Protein AF-A0A1L9T8N7-F1 (afdb_monomer_lite)

Organism: NCBI:txid1036612

Structure (mmCIF, N/CA/C/O backbone):
data_AF-A0A1L9T8N7-F1
#
_entry.id   AF-A0A1L9T8N7-F1
#
loop_
_atom_site.group_PDB
_atom_site.id
_atom_site.type_symbol
_atom_site.label_atom_id
_atom_site.label_alt_id
_atom_site.label_comp_id
_atom_site.label_asym_id
_atom_site.label_entity_id
_atom_site.label_seq_id
_atom_site.pdbx_PDB_ins_code
_atom_site.Cartn_x
_atom_site.Cartn_y
_atom_site.Cartn_z
_atom_site.occupancy
_atom_site.B_iso_or_equiv
_atom_site.auth_seq_id
_atom_site.auth_comp_id
_atom_site.auth_asym_id
_atom_site.auth_atom_id
_atom_site.pdbx_PDB_model_num
ATOM 1 N N . MET A 1 1 ? -22.511 8.560 9.987 1.00 32.50 1 MET A N 1
ATOM 2 C CA . MET A 1 1 ? -23.793 8.669 10.731 1.00 32.50 1 MET A CA 1
ATOM 3 C C . MET A 1 1 ? -24.421 7.319 11.097 1.00 32.50 1 MET A C 1
ATOM 5 O O . MET A 1 1 ? -24.914 7.199 12.212 1.00 32.50 1 MET A O 1
ATOM 9 N N . ASP A 1 2 ? -24.349 6.284 10.252 1.00 29.98 2 ASP A N 1
ATOM 10 C CA . ASP A 1 2 ? -24.964 4.971 10.549 1.00 29.98 2 ASP A CA 1
ATOM 11 C C . ASP A 1 2 ? -24.303 4.144 11.661 1.00 29.98 2 ASP A C 1
ATOM 13 O O . ASP A 1 2 ? -24.972 3.322 12.288 1.00 29.98 2 ASP A O 1
ATOM 17 N N . ARG A 1 3 ? -23.011 4.358 11.949 1.00 36.47 3 ARG A N 1
ATOM 18 C CA . ARG A 1 3 ? -22.341 3.723 13.102 1.00 36.47 3 ARG A CA 1
ATOM 19 C C . ARG A 1 3 ? -22.758 4.359 14.431 1.00 36.47 3 ARG A C 1
ATOM 21 O O . ARG A 1 3 ? -23.069 3.635 15.362 1.00 36.47 3 ARG A O 1
ATOM 28 N N . LEU A 1 4 ? -22.892 5.687 14.477 1.00 32.03 4 LEU A N 1
ATOM 29 C CA . LEU A 1 4 ? -23.401 6.431 15.640 1.00 32.03 4 LEU A CA 1
ATOM 30 C C . L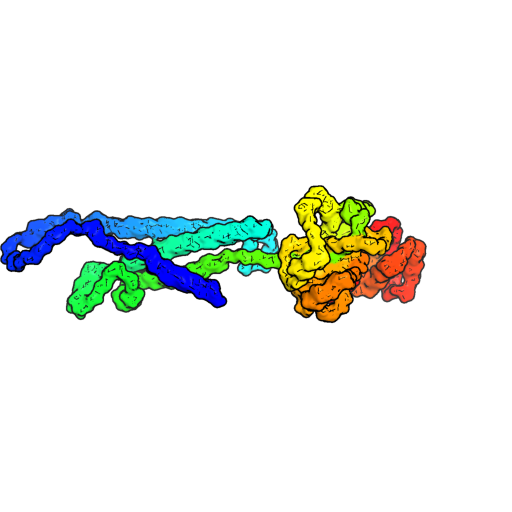EU A 1 4 ? -24.864 6.085 15.955 1.00 32.03 4 LEU A C 1
ATOM 32 O O . LEU A 1 4 ? -25.209 5.882 17.115 1.00 32.03 4 LEU A O 1
ATOM 36 N N . LYS A 1 5 ? -25.712 5.933 14.927 1.00 30.11 5 LYS A N 1
ATOM 37 C CA . LYS A 1 5 ? -27.089 5.449 15.110 1.00 30.11 5 LYS A CA 1
ATOM 38 C C . LYS A 1 5 ? -27.122 4.013 15.639 1.00 30.11 5 LYS A C 1
ATOM 40 O O . LYS A 1 5 ? -27.900 3.746 16.548 1.00 30.11 5 LYS A O 1
ATOM 45 N N . ARG A 1 6 ? -26.254 3.117 15.147 1.00 37.94 6 ARG A N 1
ATOM 46 C CA . ARG A 1 6 ? -26.131 1.740 15.662 1.00 37.94 6 ARG A CA 1
ATOM 47 C C . ARG A 1 6 ? -25.639 1.687 17.109 1.00 37.94 6 ARG A C 1
ATOM 49 O O . ARG A 1 6 ? -26.232 0.946 17.877 1.00 37.94 6 ARG A O 1
ATOM 56 N N . SER A 1 7 ? -24.661 2.509 17.495 1.00 34.75 7 SER A N 1
ATOM 57 C CA . SER A 1 7 ? -24.165 2.609 18.879 1.00 34.75 7 SER A CA 1
ATOM 58 C C . SER A 1 7 ? -25.202 3.185 19.856 1.00 34.75 7 SER A C 1
ATOM 60 O O . SER A 1 7 ? -25.274 2.772 21.010 1.00 34.75 7 SER A O 1
ATOM 62 N N . LEU A 1 8 ? -26.037 4.128 19.404 1.00 32.03 8 LEU A N 1
ATOM 63 C CA . LEU A 1 8 ? -27.131 4.683 20.211 1.00 32.03 8 LEU A CA 1
ATOM 64 C C . LEU A 1 8 ? -28.332 3.723 20.302 1.00 32.03 8 LEU A C 1
ATOM 66 O O . LEU A 1 8 ? -28.989 3.657 21.341 1.00 32.03 8 LEU A O 1
ATOM 70 N N . LEU A 1 9 ? -28.597 2.949 19.244 1.00 32.50 9 LEU A N 1
ATOM 71 C CA . LEU A 1 9 ? -29.599 1.878 19.238 1.00 32.50 9 LEU A CA 1
ATOM 72 C C . LEU A 1 9 ? -29.187 0.708 20.137 1.00 32.50 9 LEU A C 1
ATOM 74 O O . LEU A 1 9 ? -30.026 0.237 20.902 1.00 32.50 9 LEU A O 1
ATOM 78 N N . THR A 1 10 ? -27.912 0.300 20.129 1.00 38.78 10 THR A N 1
ATOM 79 C CA . THR A 1 10 ? -27.403 -0.704 21.072 1.00 38.78 10 THR A CA 1
ATOM 80 C C . THR A 1 10 ? -27.427 -0.185 22.497 1.00 38.78 10 THR A C 1
ATOM 82 O O . THR A 1 10 ? -27.879 -0.921 23.357 1.00 38.78 10 THR A O 1
ATOM 85 N N . ALA A 1 11 ? -27.076 1.076 22.770 1.00 31.72 11 ALA A N 1
ATOM 86 C CA . ALA A 1 11 ? -27.227 1.637 24.114 1.00 31.72 11 ALA A CA 1
ATOM 87 C C . ALA A 1 11 ? -28.690 1.566 24.596 1.00 31.72 11 ALA A C 1
ATOM 89 O O . ALA A 1 11 ? -28.957 1.056 25.681 1.00 31.72 11 ALA A O 1
ATOM 90 N N . ARG A 1 12 ? -29.659 1.995 23.774 1.00 31.33 12 ARG A N 1
ATOM 91 C CA . ARG A 1 12 ? -31.087 2.013 24.141 1.00 31.33 12 ARG A CA 1
ATOM 92 C C . ARG A 1 12 ? -31.705 0.612 24.269 1.00 31.33 12 ARG A C 1
ATOM 94 O O . ARG A 1 12 ? -32.506 0.403 25.174 1.00 31.33 12 ARG A O 1
ATOM 101 N N . GLN A 1 13 ? -31.316 -0.346 23.422 1.00 33.25 13 GLN A N 1
ATOM 102 C CA . GLN A 1 13 ? -31.707 -1.756 23.564 1.00 33.25 13 GLN A CA 1
ATOM 103 C C . GLN A 1 13 ? -31.019 -2.419 24.767 1.00 33.25 13 GLN A C 1
ATOM 105 O O . GLN A 1 13 ? -31.638 -3.215 25.464 1.00 33.25 13 GLN A O 1
ATOM 110 N N . PHE A 1 14 ? -29.781 -2.052 25.090 1.00 37.59 14 PHE A N 1
ATOM 111 C CA . PHE A 1 14 ? -29.045 -2.638 26.210 1.00 37.59 14 PHE A CA 1
ATOM 112 C C . PHE A 1 14 ? -29.609 -2.213 27.577 1.00 37.59 14 PHE A C 1
ATOM 114 O O . PHE A 1 14 ? -29.720 -3.044 28.475 1.00 37.59 14 PHE A O 1
ATOM 121 N N . TRP A 1 15 ? -30.101 -0.972 27.714 1.00 33.41 15 TRP A N 1
ATOM 122 C CA . TRP A 1 15 ? -30.858 -0.542 28.904 1.00 33.41 15 TRP A CA 1
ATOM 123 C C . TRP A 1 15 ? -32.163 -1.332 29.116 1.00 33.41 15 TRP A C 1
ATOM 125 O O . TRP A 1 15 ? -32.622 -1.433 30.250 1.00 33.41 15 TRP A O 1
ATOM 135 N N . SER A 1 16 ? -32.740 -1.926 28.062 1.00 34.47 16 SER A N 1
ATOM 136 C CA . SER A 1 16 ? -33.911 -2.814 28.172 1.00 34.47 16 SER A CA 1
ATOM 137 C C . SER A 1 16 ? -33.575 -4.285 28.460 1.00 34.47 16 SER A C 1
ATOM 139 O O . SER A 1 16 ? -34.476 -5.041 28.808 1.00 34.47 16 SER A O 1
ATOM 141 N N . PHE A 1 17 ? -32.299 -4.681 28.353 1.00 30.31 17 PHE A N 1
ATOM 142 C CA . PHE A 1 17 ? -31.807 -6.041 28.633 1.00 30.31 17 PHE A CA 1
ATOM 143 C C . PHE A 1 17 ? -31.158 -6.198 30.016 1.00 30.31 17 PHE A C 1
ATOM 145 O O . PHE A 1 17 ? -30.826 -7.315 30.411 1.00 30.31 17 PHE A O 1
ATOM 152 N N . LEU A 1 18 ? -30.986 -5.110 30.774 1.00 30.55 18 LEU A N 1
ATOM 153 C CA . LEU A 1 18 ? -30.607 -5.215 32.180 1.00 30.55 18 LEU A CA 1
ATOM 154 C C . LEU A 1 18 ? -31.736 -5.932 32.937 1.00 30.55 18 LEU A C 1
ATOM 156 O O . LEU A 1 18 ? -32.886 -5.493 32.845 1.00 30.55 18 LEU A O 1
ATOM 160 N N . PRO A 1 19 ? -31.450 -7.007 33.696 1.00 24.30 19 PRO A N 1
ATOM 161 C CA . PRO A 1 19 ? -32.464 -7.620 34.531 1.00 24.30 19 PRO A CA 1
ATOM 162 C C . PRO A 1 19 ? -32.968 -6.556 35.504 1.00 24.30 19 PRO A C 1
ATOM 164 O O . PRO A 1 19 ? -32.208 -6.031 36.322 1.00 24.30 19 PRO A O 1
ATOM 167 N N . ARG A 1 20 ? -34.262 -6.232 35.420 1.00 32.94 20 ARG A N 1
ATOM 168 C CA . ARG A 1 20 ? -34.980 -5.667 36.561 1.00 32.94 20 ARG A CA 1
ATOM 169 C C . ARG A 1 20 ? -34.849 -6.725 37.649 1.00 32.94 20 ARG A C 1
ATOM 171 O O . ARG A 1 20 ? -35.485 -7.770 37.560 1.00 32.94 20 ARG A O 1
ATOM 178 N N . TRP A 1 21 ? -33.954 -6.505 38.605 1.00 31.50 21 TRP A N 1
ATOM 179 C CA . TRP A 1 21 ? -33.897 -7.325 39.806 1.00 31.50 21 TRP A CA 1
ATOM 180 C C . TRP A 1 21 ? -35.196 -7.076 40.566 1.00 31.50 21 TRP A C 1
ATOM 182 O O . TRP A 1 21 ? -35.340 -6.084 41.278 1.00 31.50 21 TRP A O 1
ATOM 192 N N . ASP A 1 22 ? -36.176 -7.934 40.309 1.00 27.70 22 ASP A N 1
ATOM 193 C CA . ASP A 1 22 ? -37.424 -7.981 41.042 1.00 27.70 22 ASP A CA 1
ATOM 194 C C . ASP A 1 22 ? -37.165 -8.730 42.352 1.00 27.70 22 ASP A C 1
ATOM 196 O O . ASP A 1 22 ? -36.884 -9.928 42.369 1.00 27.70 22 ASP A O 1
ATOM 200 N N . ALA A 1 23 ? -37.203 -8.001 43.464 1.00 29.73 23 ALA A N 1
ATOM 201 C CA . ALA A 1 23 ? -37.054 -8.549 44.809 1.00 29.73 23 ALA A CA 1
ATOM 202 C C . ALA A 1 23 ? -38.367 -9.182 45.318 1.00 29.73 23 ALA A C 1
ATOM 204 O O . ALA A 1 23 ? -38.686 -9.088 46.501 1.00 29.73 23 ALA A O 1
ATOM 205 N N . SER A 1 24 ? -39.160 -9.788 44.433 1.00 28.39 24 SER A N 1
ATOM 206 C CA . SER A 1 24 ? -40.476 -10.362 44.741 1.00 28.39 24 SER A CA 1
ATOM 207 C C . SER A 1 24 ? -40.431 -11.854 45.102 1.00 28.39 24 SER A C 1
ATOM 209 O O . SER A 1 24 ? -41.422 -12.413 45.566 1.00 28.39 24 SER A O 1
ATOM 211 N N . GLY A 1 25 ? -39.276 -12.511 44.980 1.00 28.14 25 GLY A N 1
ATOM 212 C CA . GLY A 1 25 ? -39.115 -13.933 45.287 1.00 28.14 25 GLY A CA 1
ATOM 213 C C . GLY A 1 25 ? -38.958 -14.265 46.773 1.00 28.14 25 GLY A C 1
ATOM 214 O O . GLY A 1 25 ? -37.973 -14.914 47.100 1.00 28.14 25 GLY A O 1
ATOM 215 N N . LEU A 1 26 ? -39.861 -13.814 47.661 1.00 29.72 26 LEU A N 1
ATOM 216 C CA . LEU A 1 26 ? -40.025 -14.337 49.038 1.00 29.72 26 LEU A CA 1
ATOM 217 C C . LEU A 1 26 ? -41.235 -13.713 49.770 1.00 29.72 26 LEU A C 1
ATOM 219 O O . LEU A 1 26 ? -41.090 -13.050 50.793 1.00 29.72 26 LEU A O 1
ATOM 223 N N . LEU A 1 27 ? -42.456 -13.948 49.287 1.00 26.27 27 LEU A N 1
ATOM 224 C CA . LEU A 1 27 ? -43.663 -13.830 50.116 1.00 26.27 27 LEU A CA 1
ATOM 225 C C . LEU A 1 27 ? -44.617 -14.989 49.775 1.00 26.27 27 LEU A C 1
ATOM 227 O O . LEU A 1 27 ? -45.006 -15.102 48.615 1.00 26.27 27 LEU A O 1
ATOM 231 N N . PRO A 1 28 ? -44.978 -15.863 50.736 1.00 31.05 28 PRO A N 1
ATOM 232 C CA . PRO A 1 28 ? -46.036 -16.843 50.534 1.00 31.05 28 PRO A CA 1
ATOM 233 C C . PRO A 1 28 ? -47.404 -16.148 50.521 1.00 31.05 28 PRO A C 1
ATOM 235 O O . PRO A 1 28 ? -47.589 -15.088 51.124 1.00 31.05 28 PRO A O 1
ATOM 238 N N . ASP A 1 29 ? -48.339 -16.769 49.811 1.00 33.97 29 ASP A N 1
ATOM 239 C CA . ASP A 1 29 ? -49.668 -16.265 49.480 1.00 33.97 29 ASP A CA 1
ATOM 240 C C . ASP A 1 29 ? -50.467 -15.663 50.652 1.00 33.97 29 ASP A C 1
ATOM 242 O O . ASP A 1 29 ? -50.537 -16.213 51.749 1.00 33.97 29 ASP A O 1
ATOM 246 N N . GLY A 1 30 ? -51.128 -14.541 50.343 1.00 37.25 30 GLY A N 1
ATOM 247 C CA . GLY A 1 30 ? -52.431 -14.104 50.858 1.00 37.25 30 GLY A CA 1
ATOM 248 C C . GLY A 1 30 ? -52.706 -14.184 52.364 1.00 37.25 30 GLY A C 1
ATOM 249 O O . GLY A 1 30 ? -53.149 -15.209 52.874 1.00 37.25 30 GLY A O 1
ATOM 250 N N . ILE A 1 31 ? -52.650 -13.038 53.054 1.00 31.20 31 ILE A N 1
ATOM 251 C CA . ILE A 1 31 ? -53.296 -12.855 54.367 1.00 31.20 31 ILE A CA 1
ATOM 252 C C . ILE A 1 31 ? -54.256 -11.656 54.278 1.00 31.20 31 ILE A C 1
ATOM 254 O O . ILE A 1 31 ? -53.809 -10.560 53.930 1.00 31.20 31 ILE A O 1
ATOM 258 N N . PRO A 1 32 ? -55.561 -11.813 54.579 1.00 31.94 32 PRO A N 1
ATOM 259 C CA . PRO A 1 32 ? -56.510 -10.712 54.510 1.00 31.94 32 PRO A CA 1
ATOM 260 C C . PRO A 1 32 ? -56.369 -9.772 55.714 1.00 31.94 32 PRO A C 1
ATOM 262 O O . PRO A 1 32 ? -56.023 -10.183 56.825 1.00 31.94 32 PRO A O 1
ATOM 265 N N . LEU A 1 33 ? -56.661 -8.492 55.471 1.00 33.47 33 LEU A N 1
ATOM 266 C CA . LEU A 1 33 ? -56.608 -7.395 56.436 1.00 33.47 33 LEU A CA 1
ATOM 267 C C . LEU A 1 33 ? -57.451 -7.706 57.683 1.00 33.47 33 LEU A C 1
ATOM 269 O O . LE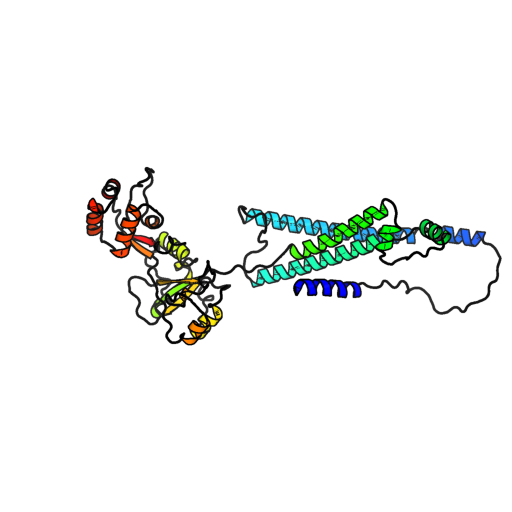U A 1 33 ? -58.680 -7.699 57.626 1.00 33.47 33 LEU A O 1
ATOM 273 N N . ARG A 1 34 ? -56.791 -7.922 58.828 1.00 33.94 34 ARG A N 1
ATOM 274 C CA . ARG A 1 34 ? -57.442 -7.977 60.144 1.00 33.94 34 ARG A CA 1
ATOM 275 C C . ARG A 1 34 ? -56.999 -6.802 61.011 1.00 33.94 34 ARG A C 1
ATOM 277 O O . ARG A 1 34 ? -55.854 -6.722 61.435 1.00 33.94 34 ARG A O 1
ATOM 284 N N . GLU A 1 35 ? -57.955 -5.898 61.190 1.00 32.59 35 GLU A N 1
ATOM 285 C CA . GLU A 1 35 ? -58.323 -5.162 62.403 1.00 32.59 35 GLU A CA 1
ATOM 286 C C . GLU A 1 35 ? -57.217 -4.701 63.376 1.00 32.59 35 GLU A C 1
ATOM 288 O O . GLU A 1 35 ? -56.485 -5.475 63.993 1.00 32.59 35 GLU A O 1
ATOM 293 N N . ILE A 1 36 ? -57.176 -3.382 63.578 1.00 43.22 36 ILE A N 1
ATOM 294 C CA . ILE 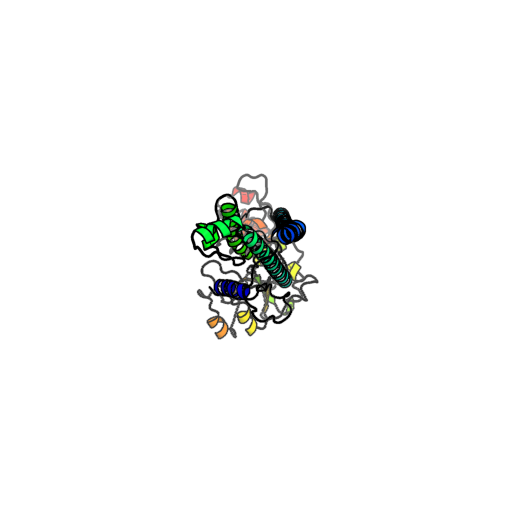A 1 36 ? -56.323 -2.682 64.538 1.00 43.22 36 ILE A CA 1
ATOM 295 C C . ILE A 1 36 ? -56.694 -3.111 65.965 1.00 43.22 36 ILE A C 1
ATOM 297 O O . ILE A 1 36 ? -57.735 -2.722 66.491 1.00 43.22 36 ILE A O 1
ATOM 301 N N . ARG A 1 37 ? -55.794 -3.831 66.643 1.00 33.59 37 ARG A N 1
ATOM 302 C CA . ARG A 1 37 ? -55.798 -3.954 68.108 1.00 33.59 37 ARG A CA 1
ATOM 303 C C . ARG A 1 37 ? -54.378 -3.778 68.659 1.00 33.59 37 ARG A C 1
ATOM 305 O O . ARG A 1 37 ? -53.467 -4.530 68.327 1.00 33.59 37 ARG A O 1
ATOM 312 N N . ARG A 1 38 ? -54.190 -2.778 69.523 1.00 36.72 38 ARG A N 1
ATOM 313 C CA . ARG A 1 38 ? -53.065 -2.661 70.479 1.00 36.72 38 ARG A CA 1
ATOM 314 C C . ARG A 1 38 ? -53.627 -2.863 71.901 1.00 36.72 38 ARG A C 1
ATOM 316 O O . ARG A 1 38 ? -54.832 -2.661 72.047 1.00 36.72 38 ARG A O 1
ATOM 323 N N . PRO A 1 39 ? -52.823 -3.123 72.959 1.00 53.16 39 PRO A N 1
ATOM 324 C CA . PRO A 1 39 ? -51.375 -3.413 73.026 1.00 53.16 39 PRO A CA 1
ATOM 325 C C . PRO A 1 39 ? -51.003 -4.631 73.921 1.00 53.16 39 PRO A C 1
ATOM 327 O O . PRO A 1 39 ? -51.724 -4.947 74.857 1.00 53.16 39 PRO A O 1
ATOM 330 N N . ALA A 1 40 ? -49.818 -5.239 73.731 1.00 36.09 40 ALA A N 1
ATOM 331 C CA . ALA A 1 40 ? -49.042 -5.868 74.822 1.00 36.09 40 ALA A CA 1
ATOM 332 C C . ALA A 1 40 ? -47.577 -6.180 74.424 1.00 36.09 40 ALA A C 1
ATOM 334 O O . ALA A 1 40 ? -47.307 -6.975 73.529 1.00 36.09 40 ALA A O 1
ATOM 335 N N . THR A 1 41 ? -46.637 -5.598 75.179 1.00 44.88 41 THR A N 1
ATOM 336 C CA . THR A 1 41 ? -45.195 -5.931 75.315 1.00 44.88 41 THR A CA 1
ATOM 337 C C . THR A 1 41 ? -44.237 -5.615 74.149 1.00 44.88 41 THR A C 1
ATOM 339 O O . THR A 1 41 ? -43.656 -6.473 73.491 1.00 44.88 41 THR A O 1
ATOM 342 N N . ASP A 1 42 ? -43.960 -4.320 73.995 1.00 54.62 42 ASP A N 1
ATOM 343 C CA . ASP A 1 42 ? -42.995 -3.735 73.049 1.00 54.62 42 ASP A CA 1
ATOM 344 C C . ASP A 1 42 ? -41.511 -4.060 73.373 1.00 54.62 42 ASP A C 1
ATOM 346 O O . ASP A 1 42 ? -40.643 -4.034 72.505 1.00 54.62 42 ASP A O 1
ATOM 350 N N . LYS A 1 43 ? -41.177 -4.444 74.616 1.00 50.72 43 LYS A N 1
ATOM 351 C CA . LYS A 1 43 ? -39.773 -4.689 75.019 1.00 50.72 43 LYS A CA 1
ATOM 352 C C . LYS A 1 43 ? -39.194 -6.015 74.505 1.00 50.72 43 LYS A C 1
ATOM 354 O O . LYS A 1 43 ? -38.053 -6.035 74.051 1.00 50.72 43 LYS A O 1
ATOM 359 N N . ALA A 1 44 ? -39.965 -7.105 74.519 1.00 48.22 44 ALA A N 1
ATOM 360 C CA . ALA A 1 44 ? -39.479 -8.424 74.097 1.00 48.22 44 ALA A CA 1
ATOM 361 C C . ALA A 1 44 ? -39.355 -8.544 72.568 1.00 48.22 44 ALA A C 1
ATOM 363 O O . ALA A 1 44 ? -38.430 -9.180 72.064 1.00 48.22 44 ALA A O 1
ATOM 364 N N . ARG A 1 45 ? -40.246 -7.877 71.820 1.00 48.19 45 ARG A N 1
ATOM 365 C CA . ARG A 1 45 ? -40.195 -7.820 70.352 1.00 48.19 45 ARG A CA 1
ATOM 366 C C . ARG A 1 45 ? -39.045 -6.941 69.861 1.00 48.19 45 ARG A C 1
ATOM 368 O O . ARG A 1 45 ? -38.339 -7.332 68.936 1.00 48.19 45 ARG A O 1
ATOM 375 N N . LYS A 1 46 ? -38.801 -5.804 70.524 1.00 46.28 46 LYS A N 1
ATOM 376 C CA . LYS A 1 46 ? -37.678 -4.908 70.218 1.00 46.28 46 LYS A CA 1
ATOM 377 C C . LYS A 1 46 ? -36.325 -5.552 70.543 1.00 46.28 46 LYS A C 1
ATOM 379 O O . LYS A 1 46 ? -35.418 -5.461 69.727 1.00 46.28 46 LYS A O 1
ATOM 384 N N . ALA A 1 47 ? -36.212 -6.291 71.651 1.00 49.53 47 ALA A N 1
ATOM 385 C CA . ALA A 1 47 ? -35.002 -7.051 71.984 1.00 49.53 47 ALA A CA 1
ATOM 386 C C . ALA A 1 47 ? -34.715 -8.192 70.986 1.00 49.53 47 ALA A C 1
ATOM 388 O O . ALA A 1 47 ? -33.567 -8.412 70.611 1.00 49.53 47 ALA A O 1
ATOM 389 N N . ARG A 1 48 ? -35.756 -8.880 70.494 1.00 44.12 48 ARG A N 1
ATOM 390 C CA . ARG A 1 48 ? -35.607 -9.983 69.528 1.00 44.12 48 ARG A CA 1
ATOM 391 C C . ARG A 1 48 ? -35.297 -9.496 68.102 1.00 44.12 48 ARG A C 1
ATOM 393 O O . ARG A 1 48 ? -34.535 -10.146 67.397 1.00 44.12 48 ARG A O 1
ATOM 400 N N . LEU A 1 49 ? -35.810 -8.328 67.703 1.00 46.88 49 LEU A N 1
ATOM 401 C CA . LEU A 1 49 ? -35.483 -7.688 66.418 1.00 46.88 49 LEU A CA 1
ATOM 402 C C . LEU A 1 49 ? -34.087 -7.040 66.410 1.00 46.88 49 LEU A C 1
ATOM 404 O O . LEU A 1 49 ? -33.410 -7.078 65.387 1.00 46.88 49 LEU A O 1
ATOM 408 N N . LEU A 1 50 ? -33.627 -6.506 67.547 1.00 50.59 50 LEU A N 1
ATOM 409 C CA . LEU A 1 50 ? -32.271 -5.957 67.686 1.00 50.59 50 LEU A CA 1
ATOM 410 C C . LEU A 1 50 ? -31.182 -7.044 67.742 1.00 50.59 50 LEU A C 1
ATOM 412 O O . LEU A 1 50 ? -30.045 -6.765 67.383 1.00 50.59 50 LEU A O 1
ATOM 416 N N . SER A 1 51 ? -31.520 -8.272 68.152 1.00 43.53 51 SER A N 1
ATOM 417 C CA . SER A 1 51 ? -30.561 -9.385 68.256 1.00 43.53 51 SER A CA 1
ATOM 418 C C . SER A 1 51 ? -30.419 -10.225 66.980 1.00 43.53 51 SER A C 1
ATOM 420 O O . SER A 1 51 ? -29.441 -10.954 66.868 1.00 43.53 51 SER A O 1
ATOM 422 N N . SER A 1 52 ? -31.374 -10.168 66.044 1.00 41.47 52 SER A N 1
ATOM 423 C CA . SER A 1 52 ? -31.420 -11.086 64.888 1.00 41.47 52 SER A CA 1
ATOM 424 C C . SER A 1 52 ? -31.244 -10.410 63.522 1.00 41.47 52 SER A C 1
ATOM 426 O O . SER A 1 52 ? -31.143 -11.114 62.524 1.00 41.47 52 SER A O 1
ATOM 428 N N . GLY A 1 53 ? -31.242 -9.075 63.438 1.00 41.19 53 GLY A N 1
ATOM 429 C CA . GLY A 1 53 ? -31.321 -8.362 62.151 1.00 41.19 53 GLY A CA 1
ATOM 430 C C . GLY A 1 53 ? -30.088 -7.555 61.734 1.00 41.19 53 GLY A C 1
ATOM 431 O O . GLY A 1 53 ? -30.155 -6.875 60.718 1.00 41.19 53 GLY A O 1
ATOM 432 N N . GLY A 1 54 ? -29.004 -7.565 62.517 1.00 43.78 54 GLY A N 1
ATOM 433 C CA . GLY A 1 54 ? -27.940 -6.555 62.407 1.00 43.78 54 GLY A CA 1
ATOM 434 C C . GLY A 1 54 ? -26.606 -6.979 61.784 1.00 43.78 54 GLY A C 1
ATOM 435 O O . GLY A 1 54 ? -25.745 -6.120 61.661 1.00 43.78 54 GLY A O 1
ATOM 436 N N . SER A 1 55 ? -26.376 -8.251 61.429 1.00 50.00 55 SER A N 1
ATOM 437 C CA . SER A 1 55 ? -25.045 -8.677 60.936 1.00 50.00 55 SER A CA 1
ATOM 438 C C . SER A 1 55 ? -25.021 -9.311 59.549 1.00 50.00 55 SER A C 1
ATOM 440 O O . SER A 1 55 ? -24.054 -9.093 58.822 1.00 50.00 55 SER A O 1
ATOM 442 N N . ASP A 1 56 ? -26.049 -10.071 59.161 1.00 54.06 56 ASP A N 1
ATOM 443 C CA . ASP A 1 56 ? -26.002 -10.828 57.901 1.00 54.06 56 ASP A CA 1
ATOM 444 C C . ASP A 1 56 ? -26.329 -9.966 56.676 1.00 54.06 56 ASP A C 1
ATOM 446 O O . ASP A 1 56 ? -25.578 -9.984 55.703 1.00 54.06 56 ASP A O 1
ATOM 450 N N . ASN A 1 57 ? -27.366 -9.123 56.730 1.00 55.47 57 ASN A N 1
ATOM 451 C CA . ASN A 1 57 ? -27.694 -8.223 55.612 1.00 55.47 57 ASN A CA 1
ATOM 452 C C . ASN A 1 57 ? -26.677 -7.080 55.437 1.00 55.47 57 ASN A C 1
ATOM 454 O O . ASN A 1 57 ? -26.433 -6.641 54.313 1.00 55.47 57 ASN A O 1
ATOM 458 N N . ASP A 1 58 ? -26.039 -6.627 56.521 1.00 57.19 58 ASP A N 1
ATOM 459 C CA . ASP A 1 58 ? -25.026 -5.562 56.470 1.00 57.19 58 ASP A CA 1
ATOM 460 C C . ASP A 1 58 ? -23.716 -6.022 55.804 1.00 57.19 58 ASP A C 1
ATOM 462 O O . ASP A 1 58 ? -22.943 -5.186 55.337 1.00 57.19 58 ASP A O 1
ATOM 466 N N . ARG A 1 59 ? -23.468 -7.338 55.707 1.00 61.06 59 ARG A N 1
ATOM 467 C CA . ARG A 1 59 ? -22.297 -7.912 55.021 1.00 61.06 59 ARG A CA 1
ATOM 468 C C . ARG A 1 59 ? -22.530 -8.200 53.538 1.00 61.06 59 ARG A C 1
ATOM 470 O O . ARG A 1 59 ? -21.595 -8.070 52.753 1.00 61.06 59 ARG A O 1
ATOM 477 N N . GLN A 1 60 ? -23.755 -8.528 53.132 1.00 69.62 60 GLN A N 1
ATOM 478 C CA . GLN A 1 60 ? -24.050 -8.981 51.764 1.00 69.62 60 GLN A CA 1
ATOM 479 C C . GLN A 1 60 ? -23.761 -7.923 50.683 1.00 69.62 60 GLN A C 1
ATOM 481 O O . GLN A 1 60 ? -23.213 -8.244 49.630 1.00 69.62 60 GLN A O 1
ATOM 486 N N . TRP A 1 61 ? -24.053 -6.640 50.932 1.00 71.62 61 TRP A N 1
ATOM 487 C CA . TRP A 1 61 ? -23.743 -5.578 49.960 1.00 71.62 61 TRP A CA 1
ATOM 488 C C . TRP A 1 61 ? -22.232 -5.296 49.860 1.00 71.62 61 TRP A C 1
ATOM 490 O O . TRP A 1 61 ? -21.736 -4.940 48.791 1.00 71.62 61 TRP A O 1
ATOM 500 N N . ILE A 1 62 ? -21.480 -5.504 50.949 1.00 78.25 62 ILE A N 1
ATOM 501 C CA . ILE A 1 62 ? -20.014 -5.369 50.976 1.00 78.25 62 ILE A CA 1
ATOM 502 C C . ILE A 1 62 ? -19.372 -6.459 50.111 1.00 78.25 62 ILE A C 1
ATOM 504 O O . ILE A 1 62 ? -18.406 -6.193 49.395 1.00 78.25 62 ILE A O 1
ATOM 508 N N . GLU A 1 63 ? -19.928 -7.672 50.122 1.00 79.94 63 GLU A N 1
ATOM 509 C CA . GLU A 1 63 ? -19.482 -8.762 49.250 1.00 79.94 63 GLU A CA 1
ATOM 510 C C . GLU A 1 63 ? -19.717 -8.446 47.768 1.00 79.94 63 GLU A C 1
ATOM 512 O O . GLU A 1 63 ? -18.816 -8.652 46.952 1.00 79.94 63 GLU A O 1
ATOM 517 N N . GLY A 1 64 ? -20.867 -7.860 47.422 1.00 80.44 64 GLY A N 1
ATOM 518 C CA . GLY A 1 64 ? -21.150 -7.414 46.055 1.00 80.44 64 GLY A CA 1
ATOM 519 C C . GLY A 1 64 ? -20.206 -6.307 45.573 1.00 80.44 64 GLY A C 1
ATOM 520 O O . GLY A 1 64 ? -19.689 -6.368 44.455 1.00 80.44 64 GLY A O 1
ATOM 521 N N . VAL A 1 65 ? -19.892 -5.329 46.432 1.00 81.25 65 VAL A N 1
ATOM 522 C CA . VAL A 1 65 ? -18.905 -4.279 46.118 1.00 81.25 65 VAL A CA 1
ATOM 523 C C . VAL A 1 65 ? -17.503 -4.874 45.958 1.00 81.25 65 VAL A C 1
ATOM 525 O O . VAL A 1 65 ? -16.767 -4.468 45.057 1.00 81.25 65 VAL A O 1
ATOM 528 N N . ARG A 1 66 ? -17.133 -5.875 46.768 1.00 83.06 66 ARG A N 1
ATOM 529 C CA . ARG A 1 66 ? -15.852 -6.586 46.636 1.00 83.06 66 ARG A CA 1
ATOM 530 C C . ARG A 1 66 ? -15.739 -7.312 45.294 1.00 83.06 66 ARG A C 1
ATOM 532 O O . ARG A 1 66 ? -14.693 -7.231 44.657 1.00 83.06 66 ARG A O 1
ATOM 539 N N . LEU A 1 67 ? -16.807 -7.971 44.843 1.00 85.50 67 LEU A N 1
ATOM 540 C CA . LEU A 1 67 ? -16.852 -8.618 43.527 1.00 85.50 67 LEU A CA 1
ATOM 541 C C . LEU A 1 67 ? -16.719 -7.601 42.386 1.00 85.50 67 LEU A C 1
ATOM 543 O O . LEU A 1 67 ? -15.962 -7.838 41.446 1.00 85.50 67 LEU A O 1
ATOM 547 N N . CYS A 1 68 ? -17.384 -6.447 42.491 1.00 84.25 68 CYS A N 1
ATOM 548 C CA . CYS A 1 68 ? -17.239 -5.362 41.518 1.00 84.25 68 CYS A CA 1
ATOM 549 C C . CYS A 1 68 ? -15.807 -4.814 41.481 1.00 84.25 68 CYS A C 1
ATOM 551 O O . CYS A 1 68 ? -15.265 -4.596 40.399 1.00 84.25 68 CYS A O 1
ATOM 553 N N . ALA A 1 69 ? -15.173 -4.639 42.645 1.00 84.31 69 ALA A N 1
ATOM 554 C CA . ALA A 1 69 ? -13.783 -4.205 42.736 1.00 84.31 69 ALA A CA 1
ATOM 555 C C . ALA A 1 69 ? -12.832 -5.219 42.082 1.00 84.31 69 ALA A C 1
ATOM 557 O O . ALA A 1 69 ? -12.005 -4.828 41.265 1.00 84.31 69 ALA A O 1
ATOM 558 N N . TRP A 1 70 ? -12.989 -6.518 42.363 1.00 87.00 70 TRP A N 1
ATOM 559 C CA . TRP A 1 70 ? -12.202 -7.569 41.709 1.00 87.00 70 TRP A CA 1
ATOM 560 C C . TRP A 1 70 ? -12.421 -7.612 40.196 1.00 87.00 70 TRP A C 1
ATOM 562 O O . TRP A 1 70 ? -11.450 -7.724 39.450 1.00 87.00 70 TRP A O 1
ATOM 572 N N . GLY A 1 71 ? -13.665 -7.464 39.734 1.00 85.00 71 GLY A N 1
ATOM 573 C CA . GLY A 1 71 ? -13.987 -7.391 38.310 1.00 85.00 71 GLY A CA 1
ATOM 574 C C . GLY A 1 71 ? -13.312 -6.204 37.620 1.00 85.00 71 GLY A C 1
ATOM 575 O O . GLY A 1 71 ? -12.640 -6.383 36.608 1.00 85.00 71 GLY A O 1
ATOM 576 N N . LEU A 1 72 ? -13.417 -5.001 38.193 1.00 84.19 72 LEU A N 1
ATOM 577 C CA . LEU A 1 72 ? -12.771 -3.796 37.657 1.00 84.19 72 LEU A CA 1
ATOM 578 C C . LEU A 1 72 ? -11.241 -3.893 37.692 1.00 84.19 72 LEU A C 1
ATOM 580 O O . LEU A 1 72 ? -10.587 -3.505 36.726 1.00 84.19 72 LEU A O 1
ATOM 584 N N . SER A 1 73 ? -10.664 -4.447 38.762 1.00 84.75 73 SER A N 1
ATOM 585 C CA . SER A 1 73 ? -9.226 -4.715 38.839 1.00 84.75 73 SER A CA 1
ATOM 586 C C . SER A 1 73 ? -8.778 -5.707 37.769 1.00 84.75 73 SER A C 1
ATOM 588 O O . SER A 1 73 ? -7.769 -5.462 37.117 1.00 84.75 73 SER A O 1
ATOM 590 N N . ALA A 1 74 ? -9.535 -6.778 37.522 1.00 86.06 74 ALA A N 1
ATOM 591 C CA . ALA A 1 74 ? -9.232 -7.725 36.453 1.00 86.06 74 ALA A CA 1
ATOM 592 C C . ALA A 1 74 ? -9.283 -7.052 35.071 1.00 86.06 74 ALA A C 1
ATOM 594 O O . ALA A 1 74 ? -8.358 -7.219 34.279 1.00 86.06 74 ALA A O 1
ATOM 595 N N . VAL A 1 75 ? -10.307 -6.232 34.800 1.00 85.31 75 VAL A N 1
ATOM 596 C CA . VAL A 1 75 ? -10.395 -5.452 33.554 1.00 85.31 75 VAL A CA 1
ATOM 597 C C . VAL A 1 75 ? -9.202 -4.499 33.414 1.00 85.31 75 VAL A C 1
ATOM 599 O O . VAL A 1 75 ? -8.618 -4.399 32.335 1.00 85.31 75 VAL A O 1
ATOM 602 N N . LEU A 1 76 ? -8.798 -3.819 34.490 1.00 84.38 76 LEU A N 1
ATOM 603 C CA . LEU A 1 76 ? -7.625 -2.944 34.490 1.00 84.38 76 LEU A CA 1
ATOM 604 C C . LEU A 1 76 ? -6.335 -3.725 34.203 1.00 84.38 76 LEU A C 1
ATOM 606 O O . LEU A 1 76 ? -5.540 -3.301 33.369 1.00 84.38 76 LEU A O 1
ATOM 610 N N . CYS A 1 77 ? -6.138 -4.881 34.839 1.00 86.81 77 CYS A N 1
ATOM 611 C CA . CYS A 1 77 ? -4.987 -5.743 34.582 1.00 86.81 77 CYS A CA 1
ATOM 612 C C . CYS A 1 77 ? -4.943 -6.196 33.118 1.00 86.81 77 CYS A C 1
ATOM 614 O O . CYS A 1 77 ? -3.903 -6.065 32.476 1.00 86.81 77 CYS A O 1
ATOM 616 N N . VAL A 1 78 ? -6.069 -6.656 32.562 1.00 87.00 78 VAL A N 1
ATOM 617 C CA . VAL A 1 78 ? -6.165 -7.050 31.147 1.00 87.00 78 VAL A CA 1
ATOM 618 C C . VAL A 1 78 ? -5.812 -5.879 30.228 1.00 87.00 78 VAL A C 1
ATOM 620 O O . VAL A 1 78 ? -5.033 -6.053 29.297 1.00 87.00 78 VAL A O 1
ATOM 623 N N . ASN A 1 79 ? -6.306 -4.673 30.515 1.00 84.69 79 ASN A N 1
ATOM 624 C CA . ASN A 1 79 ? -5.959 -3.467 29.759 1.00 84.69 79 ASN A CA 1
ATOM 625 C C . ASN A 1 79 ? -4.474 -3.146 29.766 1.00 84.69 79 ASN A C 1
ATOM 627 O O . ASN A 1 79 ? -3.900 -2.856 28.717 1.00 84.69 79 ASN A O 1
ATOM 631 N N . ILE A 1 80 ? -3.864 -3.174 30.949 1.00 86.81 80 ILE A N 1
ATOM 632 C CA . ILE A 1 80 ? -2.444 -2.878 31.116 1.00 86.81 80 ILE A CA 1
ATOM 633 C C . ILE A 1 80 ? -1.610 -3.906 30.349 1.00 86.81 80 ILE A C 1
ATOM 635 O O . ILE A 1 80 ? -0.672 -3.520 29.658 1.00 86.81 80 ILE A O 1
ATOM 639 N N . ILE A 1 81 ? -1.975 -5.190 30.415 1.00 87.75 81 ILE A N 1
ATOM 640 C CA . ILE A 1 81 ? -1.300 -6.265 29.675 1.00 87.75 81 ILE A CA 1
ATOM 641 C C . ILE A 1 81 ? -1.448 -6.063 28.162 1.00 87.75 81 ILE A C 1
ATOM 643 O O . ILE A 1 81 ? -0.458 -6.092 27.442 1.00 87.75 81 ILE A O 1
ATOM 647 N N . LEU A 1 82 ? -2.661 -5.820 27.659 1.00 84.00 82 LEU A N 1
ATOM 648 C CA . LEU A 1 82 ? -2.886 -5.622 26.223 1.00 84.00 82 LEU A CA 1
ATOM 649 C C . LEU A 1 82 ? -2.151 -4.383 25.694 1.00 84.00 82 LEU A C 1
ATOM 651 O O . LEU A 1 82 ? -1.536 -4.440 24.631 1.00 84.00 82 LEU A O 1
ATOM 655 N N . THR A 1 83 ? -2.175 -3.284 26.449 1.00 82.44 83 THR A N 1
ATOM 656 C CA . THR A 1 83 ? -1.512 -2.028 26.070 1.00 82.44 83 THR A CA 1
ATOM 657 C C . THR A 1 83 ? 0.006 -2.169 26.103 1.00 82.44 83 THR A C 1
ATOM 659 O O . THR A 1 83 ? 0.680 -1.699 25.190 1.00 82.44 83 THR A O 1
ATOM 662 N N . SER A 1 84 ? 0.560 -2.841 27.117 1.00 84.88 84 SER A N 1
ATOM 663 C CA . SER A 1 84 ? 2.004 -3.061 27.210 1.00 84.88 84 SER A CA 1
ATOM 664 C C . SER A 1 84 ? 2.503 -3.978 26.097 1.00 84.88 84 SER A C 1
ATOM 666 O O . SER A 1 84 ? 3.486 -3.646 25.440 1.00 84.88 84 SER A O 1
ATOM 668 N N . VAL A 1 85 ? 1.790 -5.070 25.802 1.00 85.12 85 VAL A N 1
ATOM 669 C CA . VAL A 1 85 ? 2.111 -5.959 24.676 1.00 85.12 85 VAL A CA 1
ATOM 670 C C . VAL A 1 85 ? 2.040 -5.206 23.348 1.00 85.12 85 VAL A C 1
ATOM 672 O O . VAL A 1 85 ? 2.955 -5.325 22.534 1.00 85.12 85 VAL A O 1
ATOM 675 N N . ALA A 1 86 ? 1.001 -4.392 23.134 1.00 79.31 86 ALA A N 1
ATOM 676 C CA . ALA A 1 86 ? 0.878 -3.578 21.927 1.00 79.31 86 ALA A CA 1
ATOM 677 C C . ALA A 1 86 ? 2.029 -2.567 21.793 1.00 79.31 86 ALA A C 1
ATOM 679 O O . ALA A 1 86 ? 2.595 -2.434 20.711 1.00 79.31 86 ALA A O 1
ATOM 680 N N . ALA A 1 87 ? 2.417 -1.902 22.885 1.00 79.38 87 ALA A N 1
ATOM 681 C CA . ALA A 1 87 ? 3.524 -0.948 22.900 1.00 79.38 87 ALA A CA 1
ATOM 682 C C . ALA A 1 87 ? 4.881 -1.620 22.625 1.00 79.38 87 ALA A C 1
ATOM 684 O O . ALA A 1 87 ? 5.667 -1.112 21.827 1.00 79.38 87 ALA A O 1
ATOM 685 N N . ILE A 1 88 ? 5.138 -2.783 23.233 1.00 82.50 88 ILE A N 1
ATOM 686 C CA . ILE A 1 88 ? 6.363 -3.562 22.998 1.00 82.50 88 ILE A CA 1
ATOM 687 C C . ILE A 1 88 ? 6.435 -4.003 21.534 1.00 82.50 88 ILE A C 1
ATOM 689 O O . ILE A 1 88 ? 7.470 -3.840 20.891 1.00 82.50 88 ILE A O 1
ATOM 693 N N . LEU A 1 89 ? 5.335 -4.524 20.984 1.00 78.25 89 LEU A N 1
ATOM 694 C CA . LEU A 1 89 ? 5.293 -4.987 19.598 1.00 78.25 89 LEU A CA 1
ATOM 695 C C . LEU A 1 89 ? 5.456 -3.834 18.599 1.00 78.25 89 LEU A C 1
ATOM 697 O O . LEU A 1 89 ? 6.140 -3.992 17.589 1.00 78.25 89 LEU A O 1
ATOM 701 N N . ALA A 1 90 ? 4.863 -2.677 18.899 1.00 72.19 90 ALA A N 1
ATOM 702 C CA . ALA A 1 90 ? 5.022 -1.458 18.116 1.00 72.19 90 ALA A CA 1
ATOM 703 C C . ALA A 1 90 ? 6.485 -0.999 18.076 1.00 72.19 90 ALA A C 1
ATOM 705 O O . ALA A 1 90 ? 7.015 -0.716 17.002 1.00 72.19 90 ALA A O 1
ATOM 706 N N . TYR A 1 91 ? 7.144 -0.965 19.236 1.00 74.50 91 TYR A N 1
ATOM 707 C CA . TYR A 1 91 ? 8.540 -0.550 19.344 1.00 74.50 91 TYR A CA 1
ATOM 708 C C . TYR A 1 91 ? 9.484 -1.525 18.632 1.00 74.50 91 TYR A C 1
ATOM 710 O O . TYR A 1 91 ? 10.357 -1.098 17.884 1.00 74.50 91 TYR A O 1
ATOM 718 N N . ALA A 1 92 ? 9.263 -2.832 18.797 1.00 74.19 92 ALA A N 1
ATOM 719 C CA . ALA A 1 92 ? 10.102 -3.866 18.196 1.00 74.19 92 ALA A CA 1
ATOM 720 C C . ALA A 1 92 ? 10.034 -3.907 16.660 1.00 74.19 92 ALA A C 1
ATOM 722 O O . ALA A 1 92 ? 10.980 -4.366 16.028 1.00 74.19 92 ALA A O 1
ATOM 723 N N . ARG A 1 93 ? 8.918 -3.477 16.052 1.00 65.81 93 ARG A N 1
ATOM 724 C CA . ARG A 1 93 ? 8.712 -3.592 14.598 1.00 65.81 93 ARG A CA 1
ATOM 725 C C . ARG A 1 93 ? 9.024 -2.328 13.803 1.00 65.81 93 ARG A C 1
ATOM 727 O O . ARG A 1 93 ? 9.371 -2.461 12.637 1.00 65.81 93 ARG A O 1
ATOM 734 N N . ASN A 1 94 ? 8.897 -1.135 14.390 1.00 60.97 94 ASN A N 1
ATOM 735 C CA . ASN A 1 94 ? 8.759 0.085 13.585 1.00 60.97 94 ASN A CA 1
ATOM 736 C C . ASN A 1 94 ? 9.824 1.179 13.763 1.00 60.97 94 ASN A C 1
ATOM 738 O O . ASN A 1 94 ? 9.587 2.235 13.190 1.00 60.97 94 ASN A O 1
ATOM 742 N N . ASN A 1 95 ? 10.940 0.989 14.498 1.00 56.91 95 ASN A N 1
ATOM 743 C CA . ASN A 1 95 ? 12.022 2.001 14.663 1.00 56.91 95 ASN A CA 1
ATOM 744 C C . ASN A 1 95 ? 11.482 3.456 14.613 1.00 56.91 95 ASN A C 1
ATOM 746 O O . ASN A 1 95 ? 11.767 4.229 13.702 1.00 56.91 95 ASN A O 1
ATOM 750 N N . ALA A 1 96 ? 10.556 3.733 15.536 1.00 48.66 96 ALA A N 1
ATOM 751 C CA . ALA A 1 96 ? 9.384 4.597 15.375 1.00 48.66 96 ALA A CA 1
ATOM 752 C C . ALA A 1 96 ? 9.594 6.022 14.819 1.00 48.66 96 ALA A C 1
ATOM 754 O O . ALA A 1 96 ? 10.398 6.790 15.339 1.00 48.66 96 ALA A O 1
ATOM 755 N N . GLN A 1 97 ? 8.702 6.438 13.904 1.00 44.44 97 GLN A N 1
ATOM 756 C CA . GLN A 1 97 ? 8.405 7.859 13.630 1.00 44.44 97 GLN A CA 1
ATOM 757 C C . GLN A 1 97 ? 6.916 8.253 13.778 1.00 44.44 97 GLN A C 1
ATOM 759 O O . GLN A 1 97 ? 6.564 9.406 13.550 1.00 44.44 97 GLN A O 1
ATOM 764 N N . GLY A 1 98 ? 6.020 7.361 14.223 1.00 50.91 98 GLY A N 1
ATOM 765 C CA . GLY A 1 98 ? 4.588 7.681 14.362 1.00 50.91 98 GLY A CA 1
ATOM 766 C C . GLY A 1 98 ? 4.007 7.367 15.740 1.00 50.91 98 GLY A C 1
ATOM 767 O O . GLY A 1 98 ? 3.847 6.202 16.084 1.00 50.91 98 GLY A O 1
ATOM 768 N N . PHE A 1 99 ? 3.620 8.397 16.503 1.00 49.97 99 PHE A N 1
ATOM 769 C CA . PHE A 1 99 ? 2.956 8.268 17.817 1.00 49.97 99 PHE A CA 1
ATOM 770 C C . PHE A 1 99 ? 1.436 8.020 17.742 1.00 49.97 99 PHE A C 1
ATOM 772 O O . PHE A 1 99 ? 0.807 7.756 18.764 1.00 49.97 99 PHE A O 1
ATOM 779 N N . ILE A 1 100 ? 0.825 8.138 16.557 1.00 58.28 100 ILE A N 1
ATOM 780 C CA . ILE A 1 100 ? -0.640 8.242 16.419 1.00 58.28 100 ILE A CA 1
ATOM 781 C C . ILE A 1 100 ? -1.311 6.869 16.239 1.00 58.28 100 ILE A C 1
ATOM 783 O O . ILE A 1 100 ? -2.449 6.678 16.661 1.00 58.28 100 ILE A O 1
ATOM 787 N N . SER A 1 101 ? -0.617 5.884 15.663 1.00 62.94 101 SER A N 1
ATOM 788 C CA . SER A 1 101 ? -1.168 4.542 15.449 1.00 62.94 101 SER A CA 1
ATOM 789 C C . SER A 1 101 ? -0.066 3.520 15.201 1.00 62.94 101 SER A C 1
ATOM 791 O O . SER A 1 101 ? 0.755 3.713 14.305 1.00 62.94 101 SER A O 1
ATOM 793 N N . ALA A 1 102 ? -0.081 2.411 15.942 1.00 67.81 102 ALA A N 1
ATOM 794 C CA . ALA A 1 102 ? 0.841 1.302 15.733 1.00 67.81 102 ALA A CA 1
ATOM 795 C C . ALA A 1 102 ? 0.093 0.042 15.262 1.00 67.81 102 ALA A C 1
ATOM 797 O O . ALA A 1 102 ? -0.918 -0.330 15.869 1.00 67.81 102 ALA A O 1
ATOM 798 N N . PRO A 1 103 ? 0.565 -0.638 14.201 1.00 70.69 103 PRO A N 1
ATOM 799 C CA . PRO A 1 103 ? -0.068 -1.858 13.722 1.00 70.69 103 PRO A CA 1
ATOM 800 C C . PRO A 1 103 ? 0.186 -3.014 14.701 1.00 70.69 103 PRO A C 1
ATOM 802 O O . PRO A 1 103 ? 1.294 -3.533 14.797 1.00 70.69 103 PRO A O 1
ATOM 805 N N . VAL A 1 104 ? -0.862 -3.452 15.407 1.00 72.75 104 VAL A N 1
ATOM 806 C CA . VAL A 1 104 ? -0.814 -4.635 16.295 1.00 72.75 104 VAL A CA 1
ATOM 807 C C . VAL A 1 104 ? -0.598 -5.921 15.492 1.00 72.75 104 VAL A C 1
ATOM 809 O O . VAL A 1 104 ? 0.114 -6.826 15.915 1.00 72.75 104 VAL A O 1
ATOM 812 N N . TYR A 1 105 ? -1.200 -6.007 14.306 1.00 76.69 105 TYR A N 1
ATOM 813 C CA . TYR A 1 105 ? -0.985 -7.103 13.373 1.00 76.69 105 TYR A CA 1
ATOM 814 C C . TYR A 1 105 ? -1.031 -6.578 11.941 1.00 76.69 105 TYR A C 1
ATOM 816 O O . TYR A 1 105 ? -1.967 -5.882 11.551 1.00 76.69 105 TYR A O 1
ATOM 824 N N . GLN A 1 106 ? -0.025 -6.953 11.158 1.00 71.94 106 GLN A N 1
ATOM 825 C CA . GLN A 1 106 ? 0.049 -6.710 9.726 1.00 71.94 106 GLN A CA 1
ATOM 826 C C . GLN A 1 106 ? 0.333 -8.050 9.053 1.00 71.94 106 GLN A C 1
ATOM 828 O O . GLN A 1 106 ? 1.233 -8.780 9.469 1.00 71.94 106 GLN A O 1
ATOM 833 N N . GLY A 1 107 ? -0.483 -8.407 8.064 1.00 71.44 107 GLY A N 1
ATOM 834 C CA . GLY A 1 107 ? -0.423 -9.713 7.422 1.00 71.44 107 GLY A CA 1
ATOM 835 C C . GLY A 1 107 ? -1.712 -10.045 6.682 1.00 71.44 107 GLY A C 1
ATOM 836 O O . GLY A 1 107 ? -2.377 -9.163 6.138 1.00 71.44 107 GLY A O 1
ATOM 837 N N . LYS A 1 108 ? -2.072 -11.332 6.660 1.00 76.38 108 LYS A N 1
ATOM 838 C CA . LYS A 1 108 ? -3.200 -11.839 5.866 1.00 76.38 108 LYS A CA 1
ATOM 839 C C . LYS A 1 108 ? -4.514 -11.165 6.266 1.00 76.38 108 LYS A C 1
ATOM 841 O O . LYS A 1 108 ? -4.893 -11.183 7.436 1.00 76.38 108 LYS A O 1
ATOM 846 N N . CYS A 1 109 ? -5.249 -10.667 5.271 1.00 78.06 109 CYS A N 1
ATOM 847 C CA . CYS A 1 109 ? -6.524 -9.966 5.443 1.00 78.06 109 CYS A CA 1
ATOM 848 C C . CYS A 1 109 ? -7.540 -10.760 6.288 1.00 78.06 109 CYS A C 1
ATOM 850 O O . CYS A 1 109 ? -8.147 -10.205 7.205 1.00 78.06 109 CYS A O 1
ATOM 852 N N . SER A 1 110 ? -7.673 -12.069 6.044 1.00 81.69 110 SER A N 1
ATOM 853 C CA . SER A 1 110 ? -8.583 -12.943 6.796 1.00 81.69 110 SER A CA 1
ATOM 854 C C . SER A 1 110 ? -8.225 -13.024 8.281 1.00 81.69 110 SER A C 1
ATOM 856 O O . SER A 1 110 ? -9.097 -12.889 9.138 1.00 81.69 110 SER A O 1
ATOM 858 N N . LEU A 1 111 ? -6.938 -13.183 8.596 1.00 84.06 111 LEU A N 1
ATOM 859 C CA . LEU A 1 111 ? -6.460 -13.254 9.971 1.00 84.06 111 LEU A CA 1
ATOM 860 C C . LEU A 1 111 ? -6.608 -11.898 10.670 1.00 84.06 111 LEU A C 1
ATOM 862 O O . LEU A 1 111 ? -7.168 -11.842 11.763 1.00 84.06 111 LEU A O 1
ATOM 866 N N . SER A 1 112 ? -6.219 -10.801 10.015 1.00 83.94 112 SER A N 1
ATOM 867 C CA . SER A 1 112 ? -6.416 -9.439 10.530 1.00 83.94 112 SER A CA 1
ATOM 868 C C . SER A 1 112 ? -7.888 -9.141 10.834 1.00 83.94 112 SER A C 1
ATOM 870 O O . SER A 1 112 ? -8.199 -8.532 11.856 1.00 83.94 112 SER A O 1
ATOM 872 N N . LYS A 1 113 ? -8.810 -9.604 9.981 1.00 84.44 113 LYS A N 1
ATOM 873 C CA . LYS A 1 113 ? -10.256 -9.435 10.174 1.00 84.44 113 LYS A CA 1
ATOM 874 C C . LYS A 1 113 ? -10.769 -10.210 11.390 1.00 84.44 113 LYS A C 1
ATOM 876 O O . LYS A 1 113 ? -11.562 -9.667 12.162 1.00 84.44 113 LYS A O 1
ATOM 881 N N . HIS A 1 114 ? -10.314 -11.448 11.590 1.00 86.88 114 HIS A N 1
ATOM 882 C CA . HIS A 1 114 ? -10.664 -12.227 12.780 1.00 86.88 114 HIS A CA 1
ATOM 883 C C . HIS A 1 114 ? -10.120 -11.585 14.058 1.00 86.88 114 HIS A C 1
ATOM 885 O O . HIS A 1 114 ? -10.870 -11.448 15.020 1.00 86.88 114 HIS A O 1
ATOM 891 N N . TRP A 1 115 ? -8.868 -11.116 14.050 1.00 86.62 115 TRP A N 1
ATOM 892 C CA . TRP A 1 115 ? -8.285 -10.378 15.175 1.00 86.62 115 TRP A CA 1
ATOM 893 C C . TRP A 1 115 ? -9.067 -9.111 15.502 1.00 86.62 115 TRP A C 1
ATOM 895 O O . TRP A 1 115 ? -9.428 -8.903 16.656 1.00 86.62 115 TRP A O 1
ATOM 905 N N . ALA A 1 116 ? -9.387 -8.295 14.495 1.00 86.00 116 ALA A N 1
ATOM 906 C CA . ALA A 1 116 ? -10.181 -7.088 14.689 1.00 86.00 116 ALA A CA 1
ATOM 907 C C . ALA A 1 116 ? -11.553 -7.407 15.297 1.00 86.00 116 ALA A C 1
ATOM 909 O O . ALA A 1 116 ? -11.970 -6.762 16.256 1.00 86.00 116 ALA A O 1
ATOM 910 N N . THR A 1 117 ? -12.223 -8.442 14.786 1.00 87.19 117 THR A N 1
ATOM 911 C CA . THR A 1 117 ? -13.528 -8.883 15.299 1.00 87.19 117 THR A CA 1
ATOM 912 C C . THR A 1 117 ? -13.419 -9.390 16.739 1.00 87.19 117 THR A C 1
ATOM 914 O O . THR A 1 117 ? -14.222 -9.007 17.587 1.00 87.19 117 THR A O 1
ATOM 917 N N . GLY A 1 118 ? -12.412 -10.215 17.039 1.00 88.31 118 GLY A N 1
ATOM 918 C CA . GLY A 1 118 ? -12.177 -10.765 18.373 1.00 88.31 118 GLY A CA 1
ATOM 919 C C . GLY A 1 118 ? -11.836 -9.689 19.404 1.00 88.31 118 GLY A C 1
ATOM 920 O O . GLY A 1 118 ? -12.413 -9.680 20.489 1.00 88.31 118 GLY A O 1
ATOM 921 N N . LEU A 1 119 ? -10.966 -8.738 19.053 1.00 86.12 119 LEU A N 1
ATOM 922 C CA . LEU A 1 119 ? -10.620 -7.605 19.915 1.00 86.12 119 LEU A CA 1
ATOM 923 C C . LEU A 1 119 ? -11.826 -6.696 20.157 1.00 86.12 119 LEU A C 1
ATOM 925 O O . LEU A 1 119 ? -12.079 -6.324 21.298 1.00 86.12 119 LEU A O 1
ATOM 929 N N . GLN A 1 120 ? -12.620 -6.397 19.127 1.00 85.25 120 GLN A N 1
ATOM 930 C CA . GLN A 1 120 ? -13.849 -5.611 19.281 1.00 85.25 120 GLN A CA 1
ATOM 931 C C . GLN A 1 120 ? -14.874 -6.325 20.172 1.00 85.25 120 GLN A C 1
ATOM 933 O O . GLN A 1 120 ? -15.509 -5.689 21.012 1.00 85.25 120 GLN A O 1
ATOM 938 N N . LEU A 1 121 ? -15.012 -7.649 20.046 1.00 86.00 121 LEU A N 1
ATOM 939 C CA . LEU A 1 121 ? -15.872 -8.440 20.926 1.00 86.00 121 LEU A CA 1
ATOM 940 C C . LEU A 1 121 ? -15.380 -8.401 22.379 1.00 86.00 121 LEU A C 1
ATOM 942 O O . LEU A 1 121 ? -16.174 -8.143 23.282 1.00 86.00 121 LEU A O 1
ATOM 946 N N . LEU A 1 122 ? -14.080 -8.608 22.606 1.00 85.75 122 LEU A N 1
ATOM 947 C CA . LEU A 1 122 ? -13.471 -8.543 23.935 1.00 85.75 122 LEU A CA 1
ATOM 948 C C . LEU A 1 122 ? -13.680 -7.165 24.576 1.00 85.75 122 LEU A C 1
ATOM 950 O O . LEU A 1 122 ? -14.139 -7.079 25.713 1.00 85.75 122 LEU A O 1
ATOM 954 N N . ILE A 1 123 ? -13.408 -6.093 23.831 1.00 84.56 123 ILE A N 1
ATOM 955 C CA . ILE A 1 123 ? -13.620 -4.704 24.258 1.00 84.56 123 ILE A CA 1
ATOM 956 C C . ILE A 1 123 ? -15.080 -4.487 24.662 1.00 84.56 123 ILE A C 1
ATOM 958 O O . ILE A 1 123 ? -15.339 -3.919 25.721 1.00 84.56 123 ILE A O 1
ATOM 962 N N . ASN A 1 124 ? -16.040 -4.988 23.881 1.00 84.88 124 ASN A N 1
ATOM 963 C CA . ASN A 1 124 ? -17.463 -4.889 24.205 1.00 84.88 124 ASN A CA 1
ATOM 964 C C . ASN A 1 124 ? -17.838 -5.648 25.487 1.00 84.88 124 ASN A C 1
ATOM 966 O O . ASN A 1 124 ? -18.631 -5.138 26.282 1.00 84.88 124 ASN A O 1
ATOM 970 N N . ILE A 1 125 ? -17.262 -6.831 25.727 1.00 85.56 125 ILE A N 1
ATOM 971 C CA . ILE A 1 125 ? -17.491 -7.609 26.956 1.00 85.56 125 ILE A CA 1
ATOM 972 C C . ILE A 1 125 ? -16.913 -6.879 28.173 1.00 85.56 125 ILE A C 1
ATOM 974 O O . ILE A 1 125 ? -17.620 -6.677 29.159 1.00 85.56 125 ILE A O 1
ATOM 978 N N . LEU A 1 126 ? -15.654 -6.435 28.100 1.00 84.62 126 LEU A N 1
ATOM 979 C CA . LEU A 1 126 ? -14.994 -5.702 29.186 1.00 84.62 126 LEU A CA 1
ATOM 980 C C . LEU A 1 126 ? -15.716 -4.380 29.482 1.00 84.62 126 LEU A C 1
ATOM 982 O O . LEU A 1 126 ? -15.955 -4.046 30.639 1.00 84.62 126 LEU A O 1
ATOM 986 N N . SER A 1 127 ? -16.130 -3.666 28.434 1.00 82.56 127 SER A N 1
ATOM 987 C CA . SER A 1 127 ? -16.978 -2.474 28.506 1.00 82.56 127 SER A CA 1
ATOM 988 C C . SER A 1 127 ? -18.292 -2.776 29.235 1.00 82.56 127 SER A C 1
ATOM 990 O O . SER A 1 127 ? -18.641 -2.122 30.212 1.00 82.56 127 SER A O 1
ATOM 992 N N . THR A 1 128 ? -18.987 -3.839 28.848 1.00 83.00 128 THR A N 1
ATOM 993 C CA . THR A 1 128 ? -20.235 -4.245 29.502 1.00 83.00 128 THR A CA 1
ATOM 994 C C . THR A 1 128 ? -20.037 -4.568 30.986 1.00 83.00 128 THR A C 1
ATOM 996 O O . THR A 1 128 ? -20.822 -4.125 31.824 1.00 83.00 128 THR A O 1
ATOM 999 N N . ALA A 1 129 ? -18.970 -5.296 31.330 1.00 83.50 129 ALA A N 1
ATOM 1000 C CA . ALA A 1 129 ? -18.644 -5.640 32.711 1.00 83.50 129 ALA A CA 1
ATOM 1001 C C . ALA A 1 129 ? -18.331 -4.394 33.558 1.00 83.50 129 ALA A C 1
ATOM 1003 O O . ALA A 1 129 ? -18.845 -4.263 34.670 1.00 83.50 129 ALA A O 1
ATOM 1004 N N . MET A 1 130 ? -17.549 -3.448 33.020 1.00 82.69 130 MET A N 1
ATOM 1005 C CA . MET A 1 130 ? -17.279 -2.163 33.676 1.00 82.69 130 MET A CA 1
ATOM 1006 C C . MET A 1 130 ? -18.560 -1.357 33.893 1.00 82.69 130 MET A C 1
ATOM 1008 O O . MET A 1 130 ? -18.748 -0.801 34.972 1.00 82.69 130 MET A O 1
ATOM 1012 N N . LEU A 1 131 ? -19.457 -1.321 32.904 1.00 82.06 131 LEU A N 1
ATOM 1013 C CA . LEU A 1 131 ? -20.728 -0.609 33.015 1.00 82.06 131 LEU A CA 1
ATOM 1014 C C . LEU A 1 131 ? -21.624 -1.228 34.095 1.00 82.06 131 LEU A C 1
ATOM 1016 O O . LEU A 1 131 ? -22.191 -0.507 34.914 1.00 82.06 131 LEU A O 1
ATOM 1020 N N . ALA A 1 132 ? -21.721 -2.559 34.133 1.00 82.94 132 ALA A N 1
ATOM 1021 C CA . ALA A 1 132 ? -22.487 -3.274 35.149 1.00 82.94 132 ALA A CA 1
ATOM 1022 C C . ALA A 1 132 ? -21.933 -3.021 36.562 1.00 82.94 132 ALA A C 1
ATOM 1024 O O . ALA A 1 132 ? -22.695 -2.682 37.469 1.00 82.94 132 ALA A O 1
ATOM 1025 N N . ALA A 1 133 ? -20.609 -3.109 36.736 1.00 84.00 133 ALA A N 1
ATOM 1026 C CA . ALA A 1 133 ? -19.944 -2.842 38.009 1.00 84.00 133 ALA A CA 1
ATOM 1027 C C . ALA A 1 133 ? -20.108 -1.378 38.454 1.00 84.00 133 ALA A C 1
ATOM 1029 O O . ALA A 1 133 ? -20.452 -1.122 39.607 1.00 84.00 133 ALA A O 1
ATOM 1030 N N . SER A 1 134 ? -19.933 -0.413 37.545 1.00 81.62 134 SER A N 1
ATOM 1031 C CA . SER A 1 134 ? -20.156 1.008 37.831 1.00 81.62 134 SER A CA 1
ATOM 1032 C C . SER A 1 134 ? -21.605 1.282 38.225 1.00 81.62 134 SER A C 1
ATOM 1034 O O . SER A 1 134 ? -21.842 1.971 39.215 1.00 81.62 134 SER A O 1
ATOM 1036 N N . ASN A 1 135 ? -22.576 0.692 37.523 1.00 81.19 135 ASN A N 1
ATOM 1037 C CA . ASN A 1 135 ? -23.992 0.841 37.857 1.00 81.19 135 ASN A CA 1
ATOM 1038 C C . ASN A 1 135 ? -24.317 0.270 39.243 1.00 81.19 135 ASN A C 1
ATOM 1040 O O . ASN A 1 135 ? -25.031 0.913 40.013 1.00 81.19 135 ASN A O 1
ATOM 1044 N N . TYR A 1 136 ? -23.772 -0.899 39.590 1.00 82.06 136 TYR A N 1
ATOM 1045 C CA . TYR A 1 136 ? -23.953 -1.498 40.912 1.00 82.06 136 TYR A CA 1
ATOM 1046 C C . TYR A 1 136 ? -23.331 -0.636 42.022 1.00 82.06 136 TYR A C 1
ATOM 1048 O O . TYR A 1 136 ? -24.009 -0.262 42.980 1.00 82.06 136 TYR A O 1
ATOM 1056 N N . CYS A 1 137 ? -22.068 -0.231 41.864 1.00 79.62 137 CYS A N 1
ATOM 1057 C CA . CYS A 1 137 ? -21.383 0.645 42.816 1.00 79.62 137 CYS A CA 1
ATOM 1058 C C . CYS A 1 137 ? -22.119 1.980 42.997 1.00 79.62 137 CYS A C 1
ATOM 1060 O O . CYS A 1 137 ? -22.217 2.494 44.113 1.00 79.62 137 CYS A O 1
ATOM 1062 N N . MET A 1 138 ? -22.676 2.530 41.915 1.00 77.50 138 MET A N 1
ATOM 1063 C CA . MET A 1 138 ? -23.461 3.758 41.955 1.00 77.50 138 MET A CA 1
ATOM 1064 C C . MET A 1 138 ? -24.761 3.586 42.746 1.00 77.50 138 MET A C 1
ATOM 1066 O O . MET A 1 138 ? -25.097 4.460 43.543 1.00 77.50 138 MET A O 1
ATOM 1070 N N . GLN A 1 139 ? -25.453 2.451 42.607 1.00 79.06 139 GLN A N 1
ATOM 1071 C CA . GLN A 1 139 ? -26.633 2.139 43.422 1.00 79.06 139 GLN A CA 1
ATOM 1072 C C . GLN A 1 139 ? -26.280 2.044 44.913 1.00 79.06 139 GLN A C 1
ATOM 1074 O O . GLN A 1 139 ? -26.990 2.616 45.739 1.00 79.06 139 GLN A O 1
ATOM 1079 N N . CYS A 1 140 ? -25.152 1.420 45.268 1.00 76.62 140 CYS A N 1
ATOM 1080 C CA . CYS A 1 140 ? -24.678 1.371 46.655 1.00 76.62 140 CYS A CA 1
ATOM 1081 C C . CYS A 1 140 ? -24.308 2.760 47.210 1.00 76.62 140 CYS A C 1
ATOM 1083 O O . CYS A 1 140 ? -24.540 3.038 48.385 1.00 76.62 140 CYS A O 1
ATOM 1085 N N . LEU A 1 141 ? -23.739 3.641 46.379 1.00 75.81 141 LEU A N 1
ATOM 1086 C CA . LEU A 1 141 ? -23.345 5.003 46.765 1.00 75.81 141 LEU A CA 1
ATOM 1087 C C . LEU A 1 141 ? -24.540 5.945 46.964 1.00 75.81 141 LEU A C 1
ATOM 1089 O O . LEU A 1 141 ? -24.492 6.809 47.844 1.00 75.81 141 LEU A O 1
ATOM 1093 N N . VAL A 1 142 ? -25.576 5.800 46.133 1.00 74.69 142 VAL A N 1
ATOM 1094 C CA . VAL A 1 142 ? -26.776 6.656 46.131 1.00 74.69 142 VAL A CA 1
ATOM 1095 C C . VAL A 1 142 ? -27.841 6.156 47.111 1.00 74.69 142 VAL A C 1
ATOM 1097 O O . VAL A 1 142 ? -28.704 6.936 47.511 1.00 74.69 142 VAL A O 1
ATOM 1100 N N . ALA A 1 143 ? -27.766 4.895 47.552 1.00 76.44 143 ALA A N 1
ATOM 1101 C CA . ALA A 1 143 ? -28.693 4.337 48.529 1.00 76.44 143 ALA A CA 1
ATOM 1102 C C . ALA A 1 143 ? -28.760 5.208 49.807 1.00 76.44 143 ALA A C 1
ATOM 1104 O O . ALA A 1 143 ? -27.739 5.410 50.481 1.00 76.44 143 ALA A O 1
ATOM 1105 N N . PRO A 1 144 ? -29.945 5.740 50.164 1.00 73.19 144 PRO A N 1
ATOM 1106 C CA . PRO A 1 144 ? -30.086 6.588 51.338 1.00 73.19 144 PRO A CA 1
ATOM 1107 C C . PRO A 1 144 ? -29.933 5.780 52.624 1.00 73.19 144 PRO A C 1
ATOM 1109 O O . PRO A 1 144 ? -30.423 4.654 52.736 1.00 73.19 144 PRO A O 1
ATOM 1112 N N . SER A 1 145 ? -29.278 6.362 53.632 1.00 74.94 145 SER A N 1
ATOM 1113 C CA . SER A 1 145 ? -29.250 5.739 54.954 1.00 74.94 145 SER A CA 1
ATOM 1114 C C . SER A 1 145 ? -30.607 5.890 55.643 1.00 74.94 145 SER A C 1
ATOM 1116 O O . SER A 1 145 ? -31.376 6.802 55.342 1.00 74.94 145 SER A O 1
ATOM 1118 N N . ARG A 1 146 ? -30.897 5.039 56.634 1.00 78.06 146 ARG A N 1
ATOM 1119 C CA . ARG A 1 146 ? -32.128 5.160 57.440 1.00 78.06 146 ARG A CA 1
ATOM 1120 C C . ARG A 1 146 ? -32.302 6.559 58.043 1.00 78.06 146 ARG A C 1
ATOM 1122 O O . ARG A 1 146 ? -33.406 7.081 58.031 1.00 78.06 146 ARG A O 1
ATOM 1129 N N . LYS A 1 147 ? -31.204 7.196 58.466 1.00 76.75 147 LYS A N 1
ATOM 1130 C CA . LYS A 1 147 ? -31.214 8.578 58.968 1.00 76.75 147 LYS A CA 1
ATOM 1131 C C . LYS A 1 147 ? -31.607 9.584 57.884 1.00 76.75 147 LYS A C 1
ATOM 1133 O O . LYS A 1 147 ? -32.326 10.529 58.181 1.00 76.75 147 LYS A O 1
ATOM 1138 N N . ASP A 1 148 ? -31.151 9.383 56.649 1.00 74.50 148 ASP A N 1
ATOM 1139 C CA . ASP A 1 148 ? -31.488 10.258 55.521 1.00 74.50 148 ASP A CA 1
ATOM 1140 C C . ASP A 1 148 ? -32.975 10.140 55.162 1.00 74.50 148 ASP A C 1
ATOM 1142 O O . ASP A 1 148 ? -33.635 11.156 54.958 1.00 74.50 148 ASP A O 1
ATOM 1146 N N . ILE A 1 149 ? -33.518 8.916 55.185 1.00 79.62 149 ILE A N 1
ATOM 1147 C CA . ILE A 1 149 ? -34.950 8.650 54.980 1.00 79.62 149 ILE A CA 1
ATOM 1148 C C . ILE A 1 149 ? -35.784 9.307 56.086 1.00 79.62 149 ILE A C 1
ATOM 1150 O O . ILE A 1 149 ? -36.749 10.009 55.795 1.00 79.62 149 ILE A O 1
ATOM 1154 N N . ASP A 1 150 ? -35.399 9.127 57.352 1.00 82.81 150 ASP A N 1
ATOM 1155 C CA . ASP A 1 150 ? -36.116 9.714 58.487 1.00 82.81 150 ASP A CA 1
ATOM 1156 C C . ASP A 1 150 ? -36.097 11.249 58.432 1.00 82.81 150 ASP A C 1
ATOM 1158 O O . ASP A 1 150 ? -37.102 11.896 58.728 1.00 82.81 150 ASP A O 1
ATOM 1162 N N . ASN A 1 151 ? -34.975 11.848 58.019 1.00 79.75 151 ASN A N 1
ATOM 1163 C CA . ASN A 1 151 ? -34.867 13.292 57.822 1.00 79.75 151 ASN A CA 1
ATOM 1164 C C . ASN A 1 151 ? -35.788 13.779 56.690 1.00 79.75 151 ASN A C 1
ATOM 1166 O O . ASN A 1 151 ? -36.530 14.737 56.896 1.00 79.75 151 ASN A O 1
ATOM 1170 N N . ALA A 1 152 ? -35.792 13.100 55.538 1.00 79.19 152 ALA A N 1
ATOM 1171 C CA . ALA A 1 152 ? -36.647 13.442 54.401 1.00 79.19 152 ALA A CA 1
ATOM 1172 C C . ALA A 1 152 ? -38.143 13.307 54.738 1.00 79.19 152 ALA A C 1
ATOM 1174 O O . ALA A 1 152 ? -38.943 14.188 54.420 1.00 79.19 152 ALA A O 1
ATOM 1175 N N . HIS A 1 153 ? -38.526 12.256 55.470 1.00 84.50 153 HIS A N 1
ATOM 1176 C CA . HIS A 1 153 ? -39.906 12.061 55.915 1.00 84.50 153 HIS A CA 1
ATOM 1177 C C . HIS A 1 153 ? -40.372 13.124 56.919 1.00 84.50 153 HIS A C 1
ATOM 1179 O O . HIS A 1 153 ? -41.546 13.498 56.892 1.00 84.50 153 HIS A O 1
ATOM 1185 N N . ARG A 1 154 ? -39.483 13.669 57.768 1.00 85.31 154 ARG A N 1
ATOM 1186 C CA . ARG A 1 154 ? -39.828 14.817 58.634 1.00 85.31 154 ARG A CA 1
ATOM 1187 C C . ARG A 1 154 ? -40.169 16.073 57.832 1.00 85.31 154 ARG A C 1
ATOM 1189 O O . ARG A 1 154 ? -41.000 16.859 58.276 1.00 85.31 154 ARG A O 1
ATOM 1196 N N . GLU A 1 155 ? -39.582 16.232 56.653 1.00 83.56 155 GLU A N 1
ATOM 1197 C CA . GLU A 1 155 ? -39.853 17.338 55.727 1.00 83.56 155 GLU A CA 1
ATOM 1198 C C . GLU A 1 155 ? -40.995 17.024 54.738 1.00 83.56 155 GLU A C 1
ATOM 1200 O O . GLU A 1 155 ? -41.291 17.829 53.861 1.00 83.56 155 GLU A O 1
ATOM 1205 N N . ARG A 1 156 ? -41.677 15.873 54.890 1.00 80.81 156 ARG A N 1
ATOM 1206 C CA . ARG A 1 156 ? -42.710 15.353 53.968 1.00 80.81 156 ARG A CA 1
ATOM 1207 C C . ARG A 1 156 ? -42.214 15.162 52.526 1.00 80.81 156 ARG A C 1
ATOM 1209 O O . ARG A 1 156 ? -43.004 15.234 51.585 1.00 80.81 156 ARG A O 1
ATOM 1216 N N . ILE A 1 157 ? -40.920 14.893 52.357 1.00 77.50 157 ILE A N 1
ATOM 1217 C CA . ILE A 1 157 ? -40.285 14.630 51.063 1.00 77.50 157 ILE A CA 1
ATOM 1218 C C . ILE A 1 157 ? -40.219 13.117 50.833 1.00 77.50 157 ILE A C 1
ATOM 1220 O O . ILE A 1 157 ? -39.821 12.354 51.714 1.00 77.50 157 ILE A O 1
ATOM 1224 N N . TRP A 1 158 ? -40.599 12.686 49.631 1.00 73.88 158 TRP A N 1
ATOM 1225 C CA . TRP A 1 158 ? -40.501 11.296 49.185 1.00 73.88 158 TRP A CA 1
ATOM 1226 C C . TRP A 1 158 ? -39.101 11.017 48.632 1.00 73.88 158 TRP A C 1
ATOM 1228 O O . TRP A 1 158 ? -38.544 11.852 47.920 1.00 73.88 158 TRP A O 1
ATOM 1238 N N . MET A 1 159 ? -38.538 9.842 48.929 1.00 70.00 159 MET A N 1
ATOM 1239 C CA . MET A 1 159 ? -37.204 9.452 48.466 1.00 70.00 159 MET A CA 1
ATOM 1240 C C . MET A 1 159 ? -37.262 8.145 47.672 1.00 70.00 159 MET A C 1
ATOM 1242 O O . MET A 1 159 ? -37.836 7.159 48.132 1.00 70.00 159 MET A O 1
ATOM 1246 N N . ASN A 1 160 ? -36.657 8.136 46.484 1.00 69.38 160 ASN A N 1
ATOM 1247 C CA . ASN A 1 160 ? -36.565 6.943 45.645 1.00 69.38 160 ASN A CA 1
ATOM 1248 C C . ASN A 1 160 ? -35.506 5.984 46.209 1.00 69.38 160 ASN A C 1
ATOM 1250 O O . ASN A 1 160 ? -34.384 6.394 46.505 1.00 69.38 160 ASN A O 1
ATOM 1254 N N . ILE A 1 161 ? -35.853 4.702 46.344 1.00 70.75 161 ILE A N 1
ATOM 1255 C CA . ILE A 1 161 ? -34.963 3.652 46.860 1.00 70.75 161 ILE A CA 1
ATOM 1256 C C . ILE A 1 161 ? -34.773 2.600 45.766 1.00 70.75 161 ILE A C 1
ATOM 1258 O O . ILE A 1 161 ? -35.748 2.119 45.197 1.00 70.75 161 ILE A O 1
ATOM 1262 N N . GLY A 1 162 ? -33.519 2.237 45.479 1.00 64.25 162 GLY A N 1
ATOM 1263 C CA . GLY A 1 162 ? -33.190 1.146 44.551 1.00 64.25 162 GLY A CA 1
ATOM 1264 C C . GLY A 1 162 ? -33.299 1.487 43.060 1.00 64.25 162 GLY A C 1
ATOM 1265 O O . GLY A 1 162 ? -33.265 0.585 42.231 1.00 64.25 162 GLY A O 1
ATOM 1266 N N . ILE A 1 163 ? -33.416 2.769 42.701 1.00 66.88 163 ILE A N 1
ATOM 1267 C CA . ILE A 1 163 ? -33.496 3.233 41.308 1.00 66.88 163 ILE A CA 1
ATOM 1268 C C . ILE A 1 163 ? -32.318 4.186 41.041 1.00 66.88 163 ILE A C 1
ATOM 1270 O O . ILE A 1 163 ? -32.012 5.008 41.909 1.00 66.88 163 ILE A O 1
ATOM 1274 N N . PRO A 1 164 ? -31.643 4.106 39.877 1.00 64.69 164 PRO A N 1
ATOM 1275 C CA . PRO A 1 164 ? -30.619 5.077 39.500 1.00 64.69 164 PRO A CA 1
ATOM 1276 C C . PRO A 1 164 ? -31.230 6.481 39.360 1.00 64.69 164 PRO A C 1
ATOM 1278 O O . PRO A 1 164 ? -31.907 6.781 38.381 1.00 64.69 164 PRO A O 1
ATOM 1281 N N . ASP A 1 165 ? -30.980 7.343 40.349 1.00 70.19 165 ASP A N 1
ATOM 1282 C CA . ASP A 1 165 ? -31.463 8.727 40.397 1.00 70.19 165 ASP A CA 1
ATOM 1283 C C . ASP A 1 165 ? -30.288 9.715 40.286 1.00 70.19 165 ASP A C 1
ATOM 1285 O O . ASP A 1 165 ? -29.661 10.103 41.275 1.00 70.19 165 ASP A O 1
ATOM 1289 N N . ILE A 1 166 ? -29.965 10.109 39.049 1.00 68.88 166 ILE A N 1
ATOM 1290 C CA . ILE A 1 166 ? -28.877 11.058 38.744 1.00 68.88 166 ILE A CA 1
ATOM 1291 C C . ILE A 1 166 ? -29.189 12.444 39.333 1.00 68.88 166 ILE A C 1
ATOM 1293 O O . ILE A 1 166 ? -28.303 13.134 39.841 1.00 68.88 166 ILE A O 1
ATOM 1297 N N . THR A 1 167 ? -30.461 12.837 39.322 1.00 68.12 167 THR A N 1
ATOM 1298 C CA . THR A 1 167 ? -30.959 14.068 39.945 1.00 68.12 167 THR A CA 1
ATOM 1299 C C . THR A 1 167 ? -30.805 14.033 41.465 1.00 68.12 167 THR A C 1
ATOM 1301 O O . THR A 1 167 ? -30.283 14.983 42.053 1.00 68.12 167 THR A O 1
ATOM 1304 N N . GLY A 1 168 ? -31.144 12.909 42.096 1.00 67.88 168 GLY A N 1
ATOM 1305 C CA . GLY A 1 168 ? -30.944 12.662 43.523 1.00 67.88 168 GLY A CA 1
ATOM 1306 C C . GLY A 1 168 ? -29.469 12.633 43.937 1.00 67.88 168 GLY A C 1
ATOM 1307 O O . GLY A 1 168 ? -29.117 13.162 44.992 1.00 67.88 168 GLY A O 1
ATOM 1308 N N . LEU A 1 169 ? -28.570 12.116 43.091 1.00 70.75 169 LEU A N 1
ATOM 1309 C CA . LEU A 1 169 ? -27.121 12.210 43.313 1.00 70.75 169 LEU A CA 1
ATOM 1310 C C . LEU A 1 169 ? -26.638 13.669 43.342 1.00 70.75 169 LEU A C 1
ATOM 1312 O O . LEU A 1 169 ? -25.810 14.037 44.177 1.00 70.75 169 LEU A O 1
ATOM 1316 N N . LEU A 1 170 ? -27.126 14.502 42.421 1.00 69.56 170 LEU A N 1
ATOM 1317 C CA . LEU A 1 170 ? -26.681 15.889 42.288 1.00 69.56 170 LEU A CA 1
ATOM 1318 C C . LEU A 1 170 ? -27.264 16.801 43.375 1.00 69.56 170 LEU A C 1
ATOM 1320 O O . LEU A 1 170 ? -26.554 17.692 43.853 1.00 69.56 170 LEU A O 1
ATOM 1324 N N . HIS A 1 171 ? -28.516 16.579 43.779 1.00 65.94 171 HIS A N 1
ATOM 1325 C CA . HIS A 1 171 ? -29.245 17.470 44.689 1.00 65.94 171 HIS A CA 1
ATOM 1326 C C . HIS A 1 171 ? -29.328 16.951 46.131 1.00 65.94 171 HIS A C 1
ATOM 1328 O O . HIS A 1 171 ? -29.235 17.744 47.069 1.00 65.94 171 HIS A O 1
ATOM 1334 N N . THR A 1 172 ? -29.469 15.640 46.327 1.00 67.44 172 THR A N 1
ATOM 1335 C CA . THR A 1 172 ? -29.847 15.053 47.624 1.00 67.44 172 THR A CA 1
ATOM 1336 C C . THR A 1 172 ? -28.657 14.427 48.353 1.00 67.44 172 THR A C 1
ATOM 1338 O O . THR A 1 172 ? -28.536 14.558 49.572 1.00 67.44 172 THR A O 1
ATOM 1341 N N . VAL A 1 173 ? -27.728 13.799 47.626 1.00 71.25 173 VAL A N 1
ATOM 1342 C CA . VAL A 1 173 ? -26.509 13.208 48.205 1.00 71.25 173 VAL A CA 1
ATOM 1343 C C . VAL A 1 173 ? -25.483 14.307 48.517 1.00 71.25 173 VAL A C 1
ATOM 1345 O O . VAL A 1 173 ? -25.156 15.135 47.669 1.00 71.25 173 VAL A O 1
ATOM 1348 N N . LYS A 1 174 ? -24.936 14.325 49.740 1.00 74.44 174 LYS A N 1
ATOM 1349 C CA . LYS A 1 174 ? -23.969 15.343 50.199 1.00 74.44 174 LYS A CA 1
ATOM 1350 C C . LYS A 1 174 ? -22.598 14.742 50.535 1.00 74.44 174 LYS A C 1
ATOM 1352 O O . LYS A 1 174 ? -22.466 13.563 50.863 1.00 74.44 174 LYS A O 1
ATOM 1357 N N . GLY A 1 175 ? -21.558 15.575 50.469 1.00 78.44 175 GLY A N 1
ATOM 1358 C CA . GLY A 1 175 ? -20.199 15.228 50.900 1.00 78.44 175 GLY A CA 1
ATOM 1359 C C . GLY A 1 175 ? -19.473 14.238 49.980 1.00 78.44 175 GLY A C 1
ATOM 1360 O O . GLY A 1 175 ? -19.589 14.299 48.758 1.00 78.44 175 GLY A O 1
ATOM 1361 N N . ARG A 1 176 ? -18.691 13.324 50.573 1.00 77.12 176 ARG A N 1
ATOM 1362 C CA . ARG A 1 176 ? -17.800 12.394 49.845 1.00 77.12 176 ARG A CA 1
ATOM 1363 C C . ARG A 1 176 ? -18.543 11.464 48.878 1.00 77.12 176 ARG A C 1
ATOM 1365 O O . ARG A 1 176 ? -18.023 11.168 47.809 1.00 77.12 176 ARG A O 1
ATOM 1372 N N . ARG A 1 177 ? -19.768 11.044 49.218 1.00 75.38 177 ARG A N 1
ATOM 1373 C CA . ARG A 1 177 ? -20.583 10.142 48.381 1.00 75.38 177 ARG A CA 1
ATOM 1374 C C . ARG A 1 177 ? -20.970 10.777 47.042 1.00 75.38 177 ARG A C 1
ATOM 1376 O O . ARG A 1 177 ? -20.912 10.105 46.018 1.00 75.38 177 ARG A O 1
ATOM 1383 N N . LYS A 1 178 ? -21.275 12.082 47.039 1.00 78.81 178 LYS A N 1
ATOM 1384 C CA . LYS A 1 178 ? -21.590 12.845 45.822 1.00 78.81 178 LYS A CA 1
ATOM 1385 C C . LYS A 1 178 ? -20.391 12.907 44.880 1.00 78.81 178 LYS A C 1
ATOM 1387 O O . LYS A 1 178 ? -20.523 12.589 43.705 1.00 78.81 178 LYS A O 1
ATOM 1392 N N . TRP A 1 179 ? -19.218 13.264 45.404 1.00 81.75 179 TRP A N 1
ATOM 1393 C CA . TRP A 1 179 ? -17.995 13.345 44.602 1.00 81.75 179 TRP A CA 1
ATOM 1394 C C . TRP A 1 179 ? -17.586 11.990 44.022 1.00 81.75 179 TRP A C 1
ATOM 1396 O O . TRP A 1 179 ? -17.276 11.920 42.838 1.00 81.75 179 TRP A O 1
ATOM 1406 N N . LEU A 1 180 ? -17.663 10.912 44.808 1.00 81.75 180 LEU A N 1
ATOM 1407 C CA . LEU A 1 180 ? -17.387 9.557 44.320 1.00 81.75 180 LEU A CA 1
ATOM 1408 C C . LEU A 1 180 ? -18.356 9.136 43.204 1.00 81.75 180 LEU A C 1
ATOM 1410 O O . LEU A 1 180 ? -17.911 8.617 42.185 1.00 81.75 180 LEU A O 1
ATOM 1414 N N . GLY A 1 181 ? -19.657 9.409 43.351 1.00 78.06 181 GLY A N 1
ATOM 1415 C CA . GLY A 1 181 ? -20.644 9.120 42.306 1.00 78.06 181 GLY A CA 1
ATOM 1416 C C . GLY A 1 181 ? -20.442 9.947 41.030 1.00 78.06 181 GLY A C 1
ATOM 1417 O O . GLY A 1 181 ? -20.564 9.413 39.931 1.00 78.06 181 GLY A O 1
ATOM 1418 N N . ILE A 1 182 ? -20.077 11.228 41.156 1.00 79.69 182 ILE A N 1
ATOM 1419 C CA . ILE A 1 182 ? -19.776 12.104 40.010 1.00 79.69 182 ILE A CA 1
ATOM 1420 C C . ILE A 1 182 ? -18.514 11.636 39.275 1.00 79.69 182 ILE A C 1
ATOM 1422 O O . ILE A 1 182 ? -18.530 11.552 38.051 1.00 79.69 182 ILE A O 1
ATOM 1426 N N . ILE A 1 183 ? -17.444 11.288 39.997 1.00 83.00 183 ILE A N 1
ATOM 1427 C CA . ILE A 1 183 ? -16.203 10.757 39.408 1.00 83.00 183 ILE A CA 1
ATOM 1428 C C . ILE A 1 183 ? -16.474 9.438 38.681 1.00 83.00 183 ILE A C 1
ATOM 1430 O O . ILE A 1 183 ? -15.960 9.221 37.586 1.00 83.00 183 ILE A O 1
ATOM 1434 N N . LEU A 1 184 ? -17.314 8.568 39.243 1.00 79.44 184 LEU A N 1
ATOM 1435 C CA . LEU A 1 184 ? -17.683 7.299 38.617 1.00 79.44 184 LEU A CA 1
ATOM 1436 C C . LEU A 1 184 ? -18.493 7.513 37.322 1.00 79.44 184 LEU A C 1
ATOM 1438 O O . LEU A 1 184 ? -18.241 6.863 36.307 1.00 79.44 184 LEU A O 1
ATOM 1442 N N . LEU A 1 185 ? -19.417 8.478 37.320 1.00 77.12 185 LEU A N 1
ATOM 1443 C CA . LEU A 1 185 ? -20.213 8.833 36.141 1.00 77.12 185 LEU A CA 1
ATOM 1444 C C . LEU A 1 185 ? -19.360 9.494 35.044 1.00 77.12 185 LEU A C 1
ATOM 1446 O O . LEU A 1 185 ? -19.468 9.139 33.872 1.00 77.12 185 LEU A O 1
ATOM 1450 N N . LEU A 1 186 ? -18.486 10.429 35.428 1.00 78.31 186 LEU A N 1
ATOM 1451 C CA . LEU A 1 186 ? -17.582 11.130 34.512 1.00 78.31 186 LEU A CA 1
ATOM 1452 C C . LEU A 1 186 ? -16.470 10.238 33.972 1.00 78.31 186 LEU A C 1
ATOM 1454 O O . LEU A 1 186 ? -15.991 10.500 32.880 1.00 78.31 186 LEU A O 1
ATOM 1458 N N . SER A 1 187 ? -16.040 9.214 34.706 1.00 77.50 187 SER A N 1
ATOM 1459 C CA . SER A 1 187 ? -15.029 8.276 34.210 1.00 77.50 187 SER A CA 1
ATOM 1460 C C . SER A 1 187 ? -15.645 7.218 33.293 1.00 77.50 187 SER A C 1
ATOM 1462 O O . SER A 1 187 ? -15.105 6.965 32.225 1.00 77.50 187 SER A O 1
ATOM 1464 N N . SER A 1 188 ? -16.809 6.652 33.624 1.00 73.88 188 SER A N 1
ATOM 1465 C CA . SER A 1 188 ? -17.419 5.577 32.821 1.00 73.88 188 SER A CA 1
ATOM 1466 C C . SER A 1 188 ? -17.791 5.996 31.389 1.00 73.88 188 SER A C 1
ATOM 1468 O O . SER A 1 188 ? -17.457 5.283 30.443 1.00 73.88 188 SER A O 1
ATOM 1470 N N . LEU A 1 189 ? -18.430 7.156 31.191 1.00 66.75 189 LEU A N 1
ATOM 1471 C CA . LEU A 1 189 ? -18.928 7.562 29.866 1.00 66.75 189 LEU A CA 1
ATOM 1472 C C . LEU A 1 189 ? -17.817 7.825 28.824 1.00 66.75 189 LEU A C 1
ATOM 1474 O O . LEU A 1 189 ? -17.892 7.254 27.732 1.00 66.75 189 LEU A O 1
ATOM 1478 N N . PRO A 1 190 ? -16.775 8.631 29.106 1.00 65.81 190 PRO A N 1
ATOM 1479 C CA . PRO A 1 190 ? -15.691 8.874 28.158 1.00 65.81 190 PRO A CA 1
ATOM 1480 C C . PRO A 1 190 ? -14.830 7.632 27.944 1.00 65.81 190 PRO A C 1
ATOM 1482 O O . PRO A 1 190 ? -14.403 7.383 26.819 1.00 65.81 190 PRO A O 1
ATOM 1485 N N . ILE A 1 191 ? -14.617 6.824 28.993 1.00 70.00 191 ILE A N 1
ATOM 1486 C CA . ILE A 1 191 ? -13.840 5.587 28.883 1.00 70.00 191 ILE A CA 1
ATOM 1487 C C . ILE A 1 191 ? -14.505 4.650 27.877 1.00 70.00 191 ILE A C 1
ATOM 1489 O O . ILE A 1 191 ? -13.812 4.196 26.976 1.00 70.00 191 ILE A O 1
ATOM 1493 N N . HIS A 1 192 ? -15.827 4.435 27.935 1.00 67.31 192 HIS A N 1
ATOM 1494 C CA . HIS A 1 192 ? -16.538 3.591 26.960 1.00 67.31 192 HIS A CA 1
ATOM 1495 C C . HIS A 1 192 ? -16.418 4.080 25.513 1.00 67.31 192 HIS A C 1
ATOM 1497 O O . HIS A 1 192 ? -16.300 3.266 24.592 1.00 67.31 192 HIS A O 1
ATOM 1503 N N . LEU A 1 193 ? -16.464 5.397 25.298 1.00 67.75 193 LEU A N 1
ATOM 1504 C CA . LEU A 1 193 ? -16.323 5.992 23.968 1.00 67.75 193 LEU A CA 1
ATOM 1505 C C . LEU A 1 193 ? -14.920 5.753 23.404 1.00 67.75 193 LEU A C 1
ATOM 1507 O O . LEU A 1 193 ? -14.793 5.253 22.289 1.00 67.75 193 LEU A O 1
ATOM 1511 N N . ILE A 1 194 ? -13.888 6.032 24.202 1.00 73.81 194 ILE A N 1
ATOM 1512 C CA . ILE A 1 194 ? -12.485 5.847 23.812 1.00 73.81 194 ILE A CA 1
ATOM 1513 C C . ILE A 1 194 ? -12.178 4.360 23.580 1.00 73.81 194 ILE A C 1
ATOM 1515 O O . ILE A 1 194 ? -11.503 4.011 22.611 1.00 73.81 194 ILE A O 1
ATOM 1519 N N . TYR A 1 195 ? -12.737 3.476 24.409 1.00 72.69 195 TYR A N 1
ATOM 1520 C CA . TYR A 1 195 ? -12.579 2.024 24.303 1.00 72.69 195 TYR A CA 1
ATOM 1521 C C . TYR A 1 195 ? -13.045 1.471 22.951 1.00 72.69 195 TYR A C 1
ATOM 1523 O O . TYR A 1 195 ? -12.366 0.644 22.348 1.00 72.69 195 TYR A O 1
ATOM 1531 N N . ASN A 1 196 ? -14.179 1.965 22.444 1.00 71.19 196 ASN A N 1
ATOM 1532 C CA . ASN A 1 196 ? -14.731 1.544 21.154 1.00 71.19 196 ASN A CA 1
ATOM 1533 C C . ASN A 1 196 ? -13.876 1.980 19.955 1.00 71.19 196 ASN A C 1
ATOM 1535 O O . ASN A 1 196 ? -13.975 1.381 18.887 1.00 71.19 196 ASN A O 1
ATOM 1539 N N . SER A 1 197 ? -13.048 3.013 20.119 1.00 74.19 197 SER A N 1
ATOM 1540 C CA . SER A 1 197 ? -12.127 3.508 19.088 1.00 74.19 197 SER A CA 1
ATOM 1541 C C . SER A 1 197 ? -10.681 3.044 19.267 1.00 74.19 197 SER A C 1
ATOM 1543 O O . SER A 1 197 ? -9.850 3.334 18.413 1.00 74.19 197 SER A O 1
ATOM 1545 N N . ALA A 1 198 ? -10.364 2.329 20.353 1.00 78.75 198 ALA A N 1
ATOM 1546 C CA . ALA A 1 198 ? -8.991 1.956 20.696 1.00 78.75 198 ALA A CA 1
ATOM 1547 C C . ALA A 1 198 ? -8.355 0.976 19.697 1.00 78.75 198 ALA A C 1
ATOM 1549 O O . ALA A 1 198 ? -7.136 0.918 19.573 1.00 78.75 198 ALA A O 1
ATOM 1550 N N . THR A 1 199 ? -9.173 0.209 18.973 1.00 79.25 199 THR A N 1
ATOM 1551 C CA . THR A 1 199 ? -8.704 -0.670 17.899 1.00 79.25 199 THR A CA 1
ATOM 1552 C C . THR A 1 199 ? -9.544 -0.456 16.652 1.00 79.25 199 THR A C 1
ATOM 1554 O O . THR A 1 199 ? -10.770 -0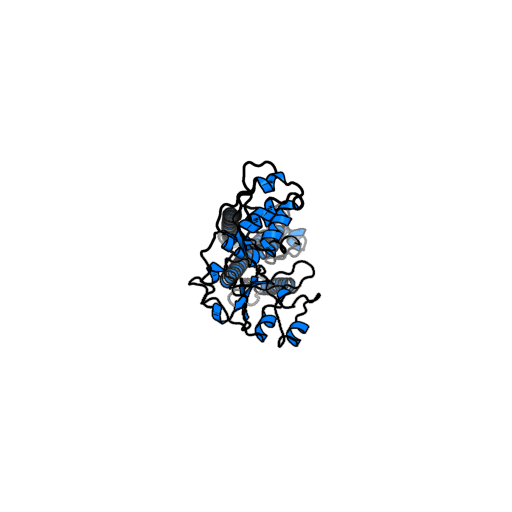.363 16.710 1.00 79.25 199 THR A O 1
ATOM 1557 N N . TYR A 1 200 ? -8.883 -0.394 15.503 1.00 78.44 200 TYR A N 1
ATOM 1558 C CA . TYR A 1 200 ? -9.545 -0.324 14.212 1.00 78.44 200 TYR A CA 1
ATOM 1559 C C . TYR A 1 200 ? -8.850 -1.249 13.222 1.00 78.44 200 TYR A C 1
ATOM 1561 O O . TYR A 1 200 ? -7.675 -1.584 13.353 1.00 78.44 200 TYR A O 1
ATOM 1569 N N . TYR A 1 201 ? -9.621 -1.680 12.233 1.00 81.31 201 TYR A N 1
ATOM 1570 C CA . TYR A 1 201 ? -9.117 -2.423 11.095 1.00 81.31 201 TYR A CA 1
ATOM 1571 C C . TYR A 1 201 ? -9.007 -1.470 9.913 1.00 81.31 201 TYR A C 1
ATOM 1573 O O . TYR A 1 201 ? -9.980 -0.788 9.585 1.00 81.31 201 TYR A O 1
ATOM 1581 N N . ALA A 1 202 ? -7.835 -1.435 9.292 1.00 77.12 202 ALA A N 1
ATOM 1582 C CA . ALA A 1 202 ? -7.586 -0.676 8.081 1.00 77.12 202 ALA A CA 1
ATOM 1583 C C . ALA A 1 202 ? -7.054 -1.608 6.991 1.00 77.12 202 ALA A C 1
ATOM 1585 O O . ALA A 1 202 ? -6.256 -2.508 7.258 1.00 77.12 202 ALA A O 1
ATOM 1586 N N . LEU A 1 203 ? -7.512 -1.368 5.766 1.00 74.19 203 LEU A N 1
ATOM 1587 C CA . LEU A 1 203 ? -6.940 -1.932 4.553 1.00 74.19 203 LEU A CA 1
ATOM 1588 C C . LEU A 1 203 ? -6.048 -0.863 3.929 1.00 74.19 203 LEU A C 1
ATOM 1590 O O . LEU A 1 203 ? -6.524 0.233 3.639 1.00 74.19 203 LEU A O 1
ATOM 1594 N N . GLY A 1 204 ? -4.766 -1.173 3.750 1.00 67.94 204 GLY A N 1
ATOM 1595 C CA . GLY A 1 204 ? -3.870 -0.334 2.959 1.00 67.94 204 GLY A CA 1
ATOM 1596 C C . GLY A 1 204 ? -4.081 -0.617 1.470 1.00 67.94 204 GLY A C 1
ATOM 1597 O O . GLY A 1 204 ? -4.195 -1.797 1.121 1.00 67.94 204 GLY A O 1
ATOM 1598 N N . PRO A 1 205 ? -4.165 0.408 0.602 1.00 66.62 205 PRO A N 1
ATOM 1599 C CA . PRO A 1 205 ? -4.174 0.186 -0.840 1.00 66.62 205 PRO A CA 1
ATOM 1600 C C . PRO A 1 205 ? -2.919 -0.584 -1.254 1.00 66.62 205 PRO A C 1
ATOM 1602 O O . PRO A 1 205 ? -1.848 -0.402 -0.675 1.00 66.62 205 PRO A O 1
ATOM 1605 N N . SER A 1 206 ? -3.071 -1.497 -2.209 1.00 70.81 206 SER A N 1
ATOM 1606 C CA . SER A 1 206 ? -1.948 -2.252 -2.758 1.00 70.81 206 SER A CA 1
ATOM 1607 C C . SER A 1 206 ? -1.454 -1.538 -4.006 1.00 70.81 206 SER A C 1
ATOM 1609 O O . SER A 1 206 ? -2.201 -1.407 -4.970 1.00 70.81 206 SER A O 1
ATOM 1611 N N . TYR A 1 207 ? -0.208 -1.074 -3.970 1.00 77.81 207 TYR A N 1
ATOM 1612 C CA . TYR A 1 207 ? 0.501 -0.680 -5.179 1.00 77.81 207 TYR A CA 1
ATOM 1613 C C . TYR A 1 207 ? 0.879 -1.945 -5.944 1.00 77.81 207 TYR A C 1
ATOM 1615 O O . TYR A 1 207 ? 1.437 -2.867 -5.345 1.00 77.81 207 TYR A O 1
ATOM 1623 N N . TYR A 1 208 ? 0.564 -1.993 -7.235 1.00 83.19 208 TYR A N 1
ATOM 1624 C CA . TYR A 1 208 ? 0.963 -3.099 -8.096 1.00 83.19 208 TYR A CA 1
ATOM 1625 C C . TYR A 1 208 ? 1.669 -2.600 -9.353 1.00 83.19 208 TYR A C 1
ATOM 1627 O O . TYR A 1 208 ? 1.248 -1.624 -9.978 1.00 83.19 208 TYR A O 1
ATOM 1635 N N . GLY A 1 209 ? 2.742 -3.293 -9.725 1.00 85.31 209 GLY A N 1
ATOM 1636 C CA . GLY A 1 209 ? 3.419 -3.109 -11.003 1.00 85.31 209 GLY A CA 1
ATOM 1637 C C . GLY A 1 209 ? 2.726 -3.877 -12.122 1.00 85.31 209 GLY A C 1
ATOM 1638 O O . GLY A 1 209 ? 2.225 -4.983 -11.906 1.00 85.31 209 GLY A O 1
ATOM 1639 N N . VAL A 1 210 ? 2.717 -3.308 -13.325 1.00 87.62 210 VAL A N 1
ATOM 1640 C CA . VAL A 1 210 ? 2.178 -3.945 -14.528 1.00 87.62 210 VAL A CA 1
ATOM 1641 C C . VAL A 1 210 ? 3.316 -4.225 -15.498 1.00 87.62 210 VAL A C 1
ATOM 1643 O O . VAL A 1 210 ? 3.948 -3.300 -16.012 1.00 87.62 210 VAL A O 1
ATOM 1646 N N . ALA A 1 211 ? 3.566 -5.508 -15.748 1.00 86.31 211 ALA A N 1
ATOM 1647 C CA . ALA A 1 211 ? 4.548 -5.975 -16.715 1.00 86.31 211 ALA A CA 1
ATOM 1648 C C . ALA A 1 211 ? 3.849 -6.607 -17.920 1.00 86.31 211 ALA A C 1
ATOM 1650 O O . ALA A 1 211 ? 2.821 -7.263 -17.775 1.00 86.31 211 ALA A O 1
ATOM 1651 N N . MET A 1 212 ? 4.415 -6.439 -19.108 1.00 86.44 212 MET A N 1
ATOM 1652 C CA . MET A 1 212 ? 3.986 -7.098 -20.335 1.00 86.44 212 MET A CA 1
ATOM 1653 C C . MET A 1 212 ? 4.961 -8.218 -20.690 1.00 86.44 212 MET A C 1
ATOM 1655 O O . MET A 1 212 ? 6.172 -8.016 -20.655 1.00 86.44 212 MET A O 1
ATOM 1659 N N . VAL A 1 213 ? 4.418 -9.382 -21.044 1.00 84.19 213 VAL A N 1
ATOM 1660 C CA . VAL A 1 213 ? 5.161 -10.595 -21.395 1.00 84.19 213 VAL A CA 1
ATOM 1661 C C . VAL A 1 213 ? 4.553 -11.249 -22.633 1.00 84.19 213 VAL A C 1
ATOM 1663 O O . VAL A 1 213 ? 3.337 -11.211 -22.849 1.00 84.19 213 VAL A O 1
ATOM 1666 N N . GLN A 1 214 ? 5.393 -11.867 -23.458 1.00 84.38 214 GLN A N 1
ATOM 1667 C CA . GLN A 1 214 ? 4.926 -12.663 -24.587 1.00 84.38 214 GLN A CA 1
ATOM 1668 C C . GLN A 1 214 ? 4.366 -14.010 -24.101 1.00 84.38 214 GLN A C 1
ATOM 1670 O O . GLN A 1 214 ? 4.959 -14.650 -23.235 1.00 84.38 214 GLN A O 1
ATOM 1675 N N . ASP A 1 215 ? 3.264 -14.484 -24.689 1.00 81.38 215 ASP A N 1
ATOM 1676 C CA . ASP A 1 215 ? 2.614 -15.751 -24.297 1.00 81.38 215 ASP A CA 1
ATOM 1677 C C . ASP A 1 215 ? 3.575 -16.955 -24.306 1.00 81.38 215 ASP A C 1
ATOM 1679 O O . ASP A 1 215 ? 3.598 -17.749 -23.370 1.00 81.38 215 ASP A O 1
ATOM 1683 N N . SER A 1 216 ? 4.457 -17.040 -25.306 1.00 72.38 216 SER A N 1
ATOM 1684 C CA . SER A 1 216 ? 5.469 -18.101 -25.414 1.00 72.38 216 SER A CA 1
ATOM 1685 C C . SER A 1 216 ? 6.586 -18.025 -24.370 1.00 72.38 216 SER A C 1
ATOM 1687 O O . SER A 1 216 ? 7.308 -19.000 -24.201 1.00 72.38 216 SER A O 1
ATOM 1689 N N . GLN A 1 217 ? 6.750 -16.884 -23.696 1.00 70.88 217 GLN A N 1
ATOM 1690 C CA . GLN A 1 217 ? 7.829 -16.625 -22.737 1.00 70.88 217 GLN A CA 1
ATOM 1691 C C . GLN A 1 217 ? 7.332 -16.568 -21.288 1.00 70.88 217 GLN A C 1
ATOM 1693 O O . GLN A 1 217 ? 8.127 -16.394 -20.369 1.00 70.88 217 GLN A O 1
ATOM 1698 N N . ILE A 1 218 ? 6.031 -16.768 -21.050 1.00 70.19 218 ILE A N 1
ATOM 1699 C CA . ILE A 1 218 ? 5.452 -16.720 -19.702 1.00 70.19 218 ILE A CA 1
ATOM 1700 C C . ILE A 1 218 ? 6.037 -17.796 -18.771 1.00 70.19 218 ILE A C 1
ATOM 1702 O O . ILE A 1 218 ? 6.202 -17.564 -17.578 1.00 70.19 218 ILE A O 1
ATOM 1706 N N . SER A 1 219 ? 6.405 -18.960 -19.318 1.00 62.62 219 SER A N 1
ATOM 1707 C CA . SER A 1 219 ? 7.096 -20.034 -18.591 1.00 62.62 219 SER A CA 1
ATOM 1708 C C . SER A 1 219 ? 8.586 -19.758 -18.367 1.00 62.62 219 SER A C 1
ATOM 1710 O O . SER A 1 219 ? 9.193 -20.357 -17.482 1.00 62.62 219 SER A O 1
ATOM 1712 N N . ASP A 1 220 ? 9.165 -18.849 -19.154 1.00 59.22 220 ASP A N 1
ATOM 1713 C CA . ASP A 1 220 ? 10.570 -18.441 -19.101 1.00 59.22 220 ASP A CA 1
ATOM 1714 C C . ASP A 1 220 ? 10.775 -17.136 -18.310 1.00 59.22 220 ASP A C 1
ATOM 1716 O O . ASP A 1 220 ? 11.894 -16.640 -18.255 1.00 59.22 220 ASP A O 1
ATOM 1720 N N . ILE A 1 221 ? 9.757 -16.619 -17.600 1.00 59.78 221 ILE A N 1
ATOM 1721 C CA . ILE A 1 221 ? 9.933 -15.531 -16.606 1.00 59.78 221 ILE A CA 1
ATOM 1722 C C . ILE A 1 221 ? 11.022 -15.903 -15.572 1.00 59.78 221 ILE A C 1
ATOM 1724 O O . ILE A 1 221 ? 11.701 -15.042 -15.024 1.00 59.78 221 ILE A O 1
ATOM 1728 N N . ASN A 1 222 ? 11.237 -17.206 -15.369 1.00 51.31 222 ASN A N 1
ATOM 1729 C CA . ASN A 1 222 ? 12.299 -17.804 -14.558 1.00 51.31 222 ASN A CA 1
ATOM 1730 C C . ASN A 1 222 ? 13.712 -17.768 -15.156 1.00 51.31 222 ASN A C 1
ATOM 1732 O O . ASN A 1 222 ? 14.658 -18.202 -14.497 1.00 51.31 222 ASN A O 1
ATOM 1736 N N . ARG A 1 223 ? 13.876 -17.338 -16.408 1.00 46.16 223 ARG A N 1
ATOM 1737 C CA . ARG A 1 223 ? 15.167 -17.303 -17.095 1.00 46.16 223 ARG A CA 1
ATOM 1738 C C . ARG A 1 223 ? 15.520 -15.876 -17.488 1.00 46.16 223 ARG A C 1
ATOM 1740 O O . ARG A 1 223 ? 15.338 -15.486 -18.638 1.00 46.16 223 ARG A O 1
ATOM 1747 N N . PRO A 1 224 ? 16.079 -15.099 -16.560 1.00 50.84 224 PRO A N 1
ATOM 1748 C CA . PRO A 1 224 ? 16.901 -13.976 -16.957 1.00 50.84 224 PRO A CA 1
ATOM 1749 C C . PRO A 1 224 ? 18.238 -14.510 -17.530 1.00 50.84 224 PRO A C 1
ATOM 1751 O O . PRO A 1 224 ? 18.628 -15.658 -17.264 1.00 50.84 224 PRO A O 1
ATOM 1754 N N . PRO A 1 225 ? 19.005 -13.688 -18.267 1.00 47.56 225 PRO A N 1
ATOM 1755 C CA . PRO A 1 225 ? 20.459 -13.826 -18.252 1.00 47.56 225 PRO A CA 1
ATOM 1756 C C . PRO A 1 225 ? 20.963 -13.781 -16.789 1.00 47.56 225 PRO A C 1
ATOM 1758 O O . PRO A 1 225 ? 20.193 -13.465 -15.883 1.00 47.56 225 PRO A O 1
ATOM 1761 N N . PRO A 1 226 ? 22.234 -14.107 -16.503 1.00 46.84 226 PRO A N 1
ATOM 1762 C CA . PRO A 1 226 ? 22.740 -14.160 -15.132 1.00 46.84 226 PRO A CA 1
ATOM 1763 C C . PRO A 1 226 ? 22.418 -12.865 -14.370 1.00 46.84 226 PRO A C 1
ATOM 1765 O O . PRO A 1 226 ? 22.812 -11.782 -14.794 1.00 46.84 226 PRO A O 1
ATOM 1768 N N . LEU A 1 227 ? 21.656 -13.018 -13.287 1.00 52.50 227 LEU A N 1
ATOM 1769 C CA . LEU A 1 227 ? 21.160 -11.968 -12.401 1.00 52.50 227 LEU A CA 1
ATOM 1770 C C . LEU A 1 227 ? 22.321 -11.163 -11.813 1.00 52.50 227 LEU A C 1
ATOM 1772 O O . LEU A 1 227 ? 23.064 -11.680 -10.978 1.00 52.50 227 LEU A O 1
ATOM 1776 N N . ASP A 1 228 ? 22.451 -9.905 -12.222 1.00 57.28 228 ASP A N 1
ATOM 1777 C CA . ASP A 1 228 ? 23.192 -8.910 -11.452 1.00 57.28 228 ASP A CA 1
ATOM 1778 C C . ASP A 1 228 ? 22.300 -8.432 -10.289 1.00 57.28 228 ASP A C 1
ATOM 1780 O O . ASP A 1 228 ? 21.073 -8.377 -10.425 1.00 57.28 228 ASP A O 1
ATOM 1784 N N . PHE A 1 229 ? 22.891 -8.092 -9.142 1.00 59.41 229 PHE A N 1
ATOM 1785 C CA . PHE A 1 229 ? 22.171 -7.545 -7.978 1.00 59.41 229 PHE A CA 1
ATOM 1786 C C . PHE A 1 229 ? 21.328 -6.316 -8.363 1.00 59.41 229 PHE A C 1
ATOM 1788 O O . PHE A 1 229 ? 20.227 -6.107 -7.843 1.00 59.41 229 PHE A O 1
ATOM 1795 N N . ASP A 1 230 ? 21.814 -5.566 -9.348 1.00 66.12 230 ASP A N 1
ATOM 1796 C CA . ASP A 1 230 ? 21.186 -4.353 -9.852 1.00 66.12 230 ASP A CA 1
ATOM 1797 C C . ASP A 1 230 ? 19.870 -4.614 -10.614 1.00 66.12 230 ASP A C 1
ATOM 1799 O O . ASP A 1 230 ? 18.964 -3.786 -10.546 1.00 66.12 230 ASP A O 1
ATOM 1803 N N . ASP A 1 231 ? 19.666 -5.788 -11.231 1.00 68.69 231 ASP A N 1
ATOM 1804 C CA . ASP A 1 231 ? 18.395 -6.122 -11.907 1.00 68.69 231 ASP A CA 1
ATOM 1805 C C . ASP A 1 231 ? 17.244 -6.319 -10.905 1.00 68.69 231 ASP A C 1
ATOM 1807 O O . ASP A 1 231 ? 16.121 -5.837 -11.099 1.00 68.69 231 ASP A O 1
ATOM 1811 N N . SER A 1 232 ? 17.545 -6.960 -9.769 1.00 71.50 232 SER A N 1
ATOM 1812 C CA . SER A 1 232 ? 16.594 -7.116 -8.664 1.00 71.50 232 SER A CA 1
ATOM 1813 C C . SER A 1 232 ? 16.184 -5.752 -8.107 1.00 71.50 232 SER A C 1
ATOM 1815 O O . SER A 1 232 ? 14.992 -5.479 -7.938 1.00 71.50 232 SER A O 1
ATOM 1817 N N . ILE A 1 233 ? 17.147 -4.841 -7.929 1.00 74.69 233 ILE A N 1
ATOM 1818 C CA . ILE A 1 233 ? 16.878 -3.460 -7.509 1.00 74.69 233 ILE A CA 1
ATOM 1819 C C . ILE A 1 233 ? 15.996 -2.735 -8.528 1.00 74.69 233 ILE A C 1
ATOM 1821 O O . ILE A 1 233 ? 15.004 -2.113 -8.132 1.00 74.69 233 ILE A O 1
ATOM 1825 N N . CYS A 1 234 ? 16.308 -2.823 -9.825 1.00 77.06 234 CYS A N 1
ATOM 1826 C CA . CYS A 1 234 ? 15.501 -2.195 -10.870 1.00 77.06 234 CYS A CA 1
ATOM 1827 C C . CYS A 1 234 ? 14.062 -2.720 -10.861 1.00 77.06 234 CYS A C 1
ATOM 1829 O O . CYS A 1 234 ? 13.110 -1.937 -10.947 1.00 77.06 234 CYS A O 1
ATOM 1831 N N . SER A 1 235 ? 13.891 -4.033 -10.706 1.00 77.56 235 SER A N 1
ATOM 1832 C CA . SER A 1 235 ? 12.573 -4.659 -10.717 1.00 77.56 235 SER A CA 1
ATOM 1833 C C . SER A 1 235 ? 11.735 -4.263 -9.493 1.00 77.56 235 SER A C 1
ATOM 1835 O O . SER A 1 235 ? 10.584 -3.854 -9.650 1.00 77.56 235 SER A O 1
ATOM 1837 N N . VAL A 1 236 ? 12.325 -4.232 -8.292 1.00 78.31 236 VAL A N 1
ATOM 1838 C CA . VAL A 1 236 ? 11.652 -3.745 -7.078 1.00 78.31 236 VAL A CA 1
ATOM 1839 C C . VAL A 1 236 ? 11.292 -2.265 -7.209 1.00 78.31 236 VAL A C 1
ATOM 1841 O O . VAL A 1 236 ? 10.180 -1.874 -6.856 1.00 78.31 236 VAL A O 1
ATOM 1844 N N . ARG A 1 237 ? 12.191 -1.439 -7.757 1.00 77.81 237 ARG A N 1
ATOM 1845 C CA . ARG A 1 237 ? 11.958 -0.001 -7.950 1.00 77.81 237 ARG A CA 1
ATOM 1846 C C . ARG A 1 237 ? 10.806 0.273 -8.921 1.00 77.81 237 ARG A C 1
ATOM 1848 O O . ARG A 1 237 ? 10.006 1.170 -8.668 1.00 77.81 237 ARG A O 1
ATOM 1855 N N . LYS A 1 238 ? 10.690 -0.504 -10.004 1.00 77.94 238 LYS A N 1
ATOM 1856 C CA . LYS A 1 238 ? 9.652 -0.310 -11.031 1.00 77.94 238 LYS A CA 1
ATOM 1857 C C . LYS A 1 238 ? 8.336 -1.010 -10.719 1.00 77.94 238 LYS A C 1
ATOM 1859 O O . LYS A 1 238 ? 7.278 -0.394 -10.824 1.00 77.94 238 LYS A O 1
ATOM 1864 N N . PHE A 1 239 ? 8.383 -2.274 -10.313 1.00 79.38 239 PHE A N 1
ATOM 1865 C CA . PHE A 1 239 ? 7.193 -3.106 -10.130 1.00 79.38 239 PHE A CA 1
ATOM 1866 C C . PHE A 1 239 ? 6.748 -3.235 -8.669 1.00 79.38 239 PHE A C 1
ATOM 1868 O O . PHE A 1 239 ? 5.645 -3.713 -8.413 1.00 79.38 239 PHE A O 1
ATOM 1875 N N . GLY A 1 240 ? 7.575 -2.822 -7.704 1.00 77.31 240 GLY A N 1
ATOM 1876 C CA . GLY A 1 240 ? 7.326 -3.039 -6.274 1.00 77.31 240 GLY A CA 1
ATOM 1877 C C . GLY A 1 240 ? 7.581 -4.479 -5.814 1.00 77.31 240 GLY A C 1
ATOM 1878 O O . GLY A 1 240 ? 7.362 -4.795 -4.645 1.00 77.31 240 GLY A O 1
ATOM 1879 N N . VAL A 1 241 ? 8.033 -5.351 -6.719 1.00 77.31 241 VAL A N 1
ATOM 1880 C CA . VAL A 1 241 ? 8.366 -6.755 -6.466 1.00 77.31 241 VAL A CA 1
ATOM 1881 C C . VAL A 1 241 ? 9.617 -7.137 -7.242 1.00 77.31 241 VAL A C 1
ATOM 1883 O O . VAL A 1 241 ? 9.869 -6.605 -8.320 1.00 77.31 241 VAL A O 1
ATOM 1886 N N . ASP A 1 242 ? 10.365 -8.092 -6.704 1.00 77.12 242 ASP A N 1
ATOM 1887 C CA . ASP A 1 242 ? 11.487 -8.697 -7.408 1.00 77.12 242 ASP A CA 1
ATOM 1888 C C . ASP A 1 242 ? 10.949 -9.640 -8.492 1.00 77.12 242 ASP A C 1
ATOM 1890 O O . ASP A 1 242 ? 10.462 -10.729 -8.182 1.00 77.12 242 ASP A O 1
ATOM 1894 N N . ILE A 1 243 ? 10.960 -9.215 -9.756 1.00 72.25 243 ILE A N 1
ATOM 1895 C CA . ILE A 1 243 ? 10.384 -9.994 -10.867 1.00 72.25 243 ILE A CA 1
ATOM 1896 C C . ILE A 1 243 ? 11.048 -11.375 -11.036 1.00 72.25 243 ILE A C 1
ATOM 1898 O O . ILE A 1 243 ? 10.312 -12.349 -11.210 1.00 72.25 243 ILE A O 1
ATOM 1902 N N . PRO A 1 244 ? 12.378 -11.532 -10.894 1.00 66.38 244 PRO A N 1
ATOM 1903 C CA . PRO A 1 244 ? 13.016 -12.849 -10.837 1.00 66.38 244 PRO A CA 1
ATOM 1904 C C . PRO A 1 244 ? 12.416 -13.789 -9.779 1.00 66.38 244 PRO A C 1
ATOM 1906 O O . PRO A 1 244 ? 12.274 -14.992 -10.009 1.00 66.38 244 PRO A O 1
ATOM 1909 N N . SER A 1 245 ? 11.987 -13.254 -8.631 1.00 65.31 245 SER A N 1
ATOM 1910 C CA . SER A 1 245 ? 11.306 -14.051 -7.606 1.00 65.31 245 SER A CA 1
ATOM 1911 C C . SER A 1 245 ? 9.892 -14.488 -8.007 1.00 65.31 245 SER A C 1
ATOM 1913 O O . SER A 1 245 ? 9.422 -15.495 -7.482 1.00 65.31 245 SER A O 1
ATOM 1915 N N . VAL A 1 246 ? 9.227 -13.798 -8.947 1.00 65.44 246 VAL A N 1
ATOM 1916 C CA . VAL A 1 246 ? 7.851 -14.100 -9.401 1.00 65.44 246 VAL A CA 1
ATOM 1917 C C . VAL A 1 246 ? 7.768 -15.435 -10.134 1.00 65.44 246 VAL A C 1
ATOM 1919 O O . VAL A 1 246 ? 6.725 -16.080 -10.114 1.00 65.44 246 VAL A O 1
ATOM 1922 N N . GLY A 1 247 ? 8.856 -15.894 -10.748 1.00 59.38 247 GLY A N 1
ATOM 1923 C CA . GLY A 1 247 ? 8.897 -17.228 -11.338 1.00 59.38 247 GLY A CA 1
ATOM 1924 C C . GLY A 1 247 ? 9.207 -18.348 -10.330 1.00 59.38 247 GLY A C 1
ATOM 1925 O O . GLY A 1 247 ? 9.018 -19.527 -10.638 1.00 59.38 247 GLY A O 1
ATOM 1926 N N . SER A 1 248 ? 9.672 -18.019 -9.119 1.00 60.69 248 SER A N 1
ATOM 1927 C CA . SER A 1 248 ? 10.168 -19.025 -8.174 1.00 60.69 248 SER A CA 1
ATOM 1928 C C . SER A 1 248 ? 9.067 -20.006 -7.726 1.00 60.69 248 SER A C 1
ATOM 1930 O O . SER A 1 248 ? 7.905 -19.601 -7.585 1.00 60.69 248 SER A O 1
ATOM 1932 N N . PRO A 1 249 ? 9.412 -21.280 -7.424 1.00 50.81 249 PRO A N 1
ATOM 1933 C CA . PRO A 1 249 ? 8.460 -22.297 -6.970 1.00 50.81 249 PRO A CA 1
ATOM 1934 C C . PRO A 1 249 ? 7.704 -21.826 -5.717 1.00 50.81 249 PRO A C 1
ATOM 1936 O O . PRO A 1 249 ? 8.227 -21.843 -4.605 1.00 50.81 249 PRO A O 1
ATOM 1939 N N . GLY A 1 250 ? 6.473 -21.350 -5.901 1.00 52.06 250 GLY A N 1
ATOM 1940 C CA . GLY A 1 250 ? 5.701 -20.665 -4.857 1.00 52.06 250 GLY A CA 1
ATOM 1941 C C . GLY A 1 250 ? 4.702 -19.639 -5.396 1.00 52.06 250 GLY A C 1
ATOM 1942 O O . GLY A 1 250 ? 3.690 -19.381 -4.741 1.00 52.06 250 GLY A O 1
ATOM 1943 N N . TRP A 1 251 ? 4.931 -19.110 -6.600 1.00 59.34 251 TRP A N 1
ATOM 1944 C CA . TRP A 1 251 ? 4.015 -18.177 -7.270 1.00 59.34 251 TRP A CA 1
ATOM 1945 C C . TRP A 1 251 ? 2.975 -18.851 -8.171 1.00 59.34 251 TRP A C 1
ATOM 1947 O O . TRP A 1 251 ? 1.878 -18.313 -8.310 1.00 59.34 251 TRP A O 1
ATOM 1957 N N . ASP A 1 252 ? 3.244 -20.052 -8.691 1.00 52.34 252 ASP A N 1
ATOM 1958 C CA . ASP A 1 252 ? 2.341 -20.773 -9.608 1.00 52.34 252 ASP A CA 1
ATOM 1959 C C . ASP A 1 252 ? 0.922 -20.987 -9.048 1.00 52.34 252 ASP A C 1
ATOM 1961 O O . ASP A 1 252 ? -0.059 -20.911 -9.782 1.00 52.34 252 ASP A O 1
ATOM 1965 N N . ASN A 1 253 ? 0.782 -21.181 -7.730 1.00 57.31 253 ASN A N 1
ATOM 1966 C CA . ASN A 1 253 ? -0.524 -21.325 -7.065 1.00 57.31 253 ASN A CA 1
ATOM 1967 C C . ASN A 1 253 ? -1.178 -19.985 -6.665 1.00 57.31 253 ASN A C 1
ATOM 1969 O O . ASN A 1 253 ? -2.294 -19.985 -6.144 1.00 57.31 253 ASN A O 1
ATOM 1973 N N . ASN A 1 254 ? -0.494 -18.857 -6.871 1.00 66.25 254 ASN A N 1
ATOM 1974 C CA . ASN A 1 254 ? -0.955 -17.512 -6.513 1.00 66.25 254 ASN A CA 1
ATOM 1975 C C . ASN A 1 254 ? -1.284 -16.639 -7.739 1.00 66.25 254 ASN A C 1
ATOM 1977 O O . ASN A 1 254 ? -1.917 -15.594 -7.581 1.00 66.25 254 ASN A O 1
ATOM 1981 N N . LEU A 1 255 ? -0.897 -17.052 -8.953 1.00 74.94 255 LEU A N 1
ATOM 1982 C CA . LEU A 1 255 ? -1.258 -16.359 -10.189 1.00 74.94 255 LEU A CA 1
ATOM 1983 C C . LEU A 1 255 ? -2.685 -16.725 -10.617 1.00 74.94 255 LEU A C 1
ATOM 1985 O O . LEU A 1 255 ? -3.005 -17.878 -10.904 1.00 74.94 255 LEU A O 1
ATOM 1989 N N . ARG A 1 256 ? -3.559 -15.719 -10.692 1.00 83.31 256 ARG A N 1
ATOM 1990 C CA . ARG A 1 256 ? -4.934 -15.865 -11.182 1.00 83.31 256 ARG A CA 1
ATOM 1991 C C . ARG A 1 256 ? -5.043 -15.274 -12.581 1.00 83.31 256 ARG A C 1
ATOM 1993 O O . ARG A 1 256 ? -4.788 -14.090 -12.777 1.00 83.31 256 ARG A O 1
ATOM 2000 N N . ARG A 1 257 ? -5.480 -16.087 -13.544 1.00 84.81 257 ARG A N 1
ATOM 2001 C CA . ARG A 1 257 ? -5.774 -15.615 -14.901 1.00 84.81 257 ARG A CA 1
ATOM 2002 C C . ARG A 1 257 ? -7.057 -14.779 -14.889 1.00 84.81 257 ARG A C 1
ATOM 2004 O O . ARG A 1 257 ? -8.112 -15.285 -14.514 1.00 84.81 257 ARG A O 1
ATOM 2011 N N . LEU A 1 258 ? -6.960 -13.525 -15.322 1.00 86.50 258 LEU A N 1
ATOM 2012 C CA . LEU A 1 258 ? -8.102 -12.643 -15.570 1.00 86.50 258 LEU A CA 1
ATOM 2013 C C . LEU A 1 258 ? -8.408 -12.616 -17.070 1.00 86.50 258 LEU A C 1
ATOM 2015 O O . LEU A 1 258 ? -7.490 -12.607 -17.892 1.00 86.50 258 LEU A O 1
ATOM 2019 N N . SER A 1 259 ? -9.690 -12.614 -17.439 1.00 86.50 259 SER A N 1
ATOM 2020 C CA . SER A 1 259 ? -10.076 -12.363 -18.829 1.00 86.50 259 SER A CA 1
ATOM 2021 C C . SER A 1 259 ? -9.966 -10.870 -19.151 1.00 86.50 259 SER A C 1
ATOM 2023 O O . SER A 1 259 ? -9.958 -10.026 -18.251 1.00 86.50 259 SER A O 1
ATOM 2025 N N . LYS A 1 260 ? -9.951 -10.524 -20.445 1.00 83.19 260 LYS A N 1
ATOM 2026 C CA . LYS A 1 260 ? -9.991 -9.119 -20.880 1.00 83.19 260 LYS A CA 1
ATOM 2027 C C . LYS A 1 260 ? -11.167 -8.363 -20.243 1.00 83.19 260 LYS A C 1
ATOM 2029 O O . LYS A 1 260 ? -10.980 -7.264 -19.749 1.00 83.19 260 LYS A O 1
ATOM 2034 N N . LYS A 1 261 ? -12.355 -8.971 -20.168 1.00 82.50 261 LYS A N 1
ATOM 2035 C CA . LYS A 1 261 ? -13.553 -8.327 -19.597 1.00 82.50 261 LYS A CA 1
ATOM 2036 C C . LYS A 1 261 ? -13.497 -8.195 -18.073 1.00 82.50 261 LYS A C 1
ATOM 2038 O O . LYS A 1 261 ? -14.072 -7.260 -17.526 1.00 82.50 261 LYS A O 1
ATOM 2043 N N . ASP A 1 262 ? -12.803 -9.096 -17.383 1.00 86.81 262 ASP A N 1
ATOM 2044 C CA . ASP A 1 262 ? -12.708 -9.065 -15.917 1.00 86.81 262 ASP A CA 1
ATOM 2045 C C . ASP A 1 262 ? -11.666 -8.051 -15.424 1.00 86.81 262 ASP A C 1
ATOM 2047 O O . ASP A 1 262 ? -11.809 -7.495 -14.338 1.00 86.81 262 ASP A O 1
ATOM 2051 N N . CYS A 1 263 ? -10.648 -7.764 -16.241 1.00 86.25 263 CYS A N 1
ATOM 2052 C CA . CYS A 1 263 ? -9.558 -6.845 -15.917 1.00 86.25 263 CYS A CA 1
ATOM 2053 C C . CYS A 1 263 ? -10.041 -5.438 -15.488 1.00 86.25 263 CYS A C 1
ATOM 2055 O O . CYS A 1 263 ? -9.776 -5.056 -14.345 1.00 86.25 263 CYS A O 1
ATOM 2057 N N . PRO A 1 264 ? -10.810 -4.677 -16.299 1.00 85.88 264 PRO A N 1
ATOM 2058 C CA . PRO A 1 264 ? -11.308 -3.362 -15.883 1.00 85.88 264 PRO A CA 1
ATOM 2059 C C . PRO A 1 264 ? -12.339 -3.463 -14.749 1.00 85.88 264 PRO A C 1
ATOM 2061 O O . PRO A 1 264 ? -12.454 -2.565 -13.916 1.00 85.88 264 PRO A O 1
ATOM 2064 N N . ASN A 1 265 ? -13.072 -4.574 -14.655 1.00 86.69 265 ASN A N 1
ATOM 2065 C CA . ASN A 1 265 ? -14.040 -4.777 -13.582 1.00 86.69 265 ASN A CA 1
ATOM 2066 C C . ASN A 1 265 ? -13.377 -4.878 -12.204 1.00 86.69 265 ASN A C 1
ATOM 2068 O O . ASN A 1 265 ? -13.917 -4.338 -11.232 1.00 86.69 265 ASN A O 1
ATOM 2072 N N . GLU A 1 266 ? -12.216 -5.527 -12.125 1.00 86.69 266 GLU A N 1
ATOM 2073 C CA . GLU A 1 266 ? -11.474 -5.704 -10.877 1.00 86.69 266 GLU A CA 1
ATOM 2074 C C . GLU A 1 266 ? -10.448 -4.601 -10.590 1.00 86.69 266 GLU A C 1
ATOM 2076 O O . GLU A 1 266 ? -10.240 -4.266 -9.424 1.00 86.69 266 GLU A O 1
ATOM 2081 N N . LEU A 1 267 ? -9.811 -4.034 -11.619 1.00 87.38 267 LEU A N 1
ATOM 2082 C CA . LEU A 1 267 ? -8.646 -3.159 -11.449 1.00 87.38 267 LEU A CA 1
ATOM 2083 C C . LEU A 1 267 ? -8.913 -1.680 -11.755 1.00 87.38 267 LEU A C 1
ATOM 2085 O O . LEU A 1 267 ? -8.152 -0.843 -11.273 1.00 87.38 267 LEU A O 1
ATOM 2089 N N . ALA A 1 268 ? -9.982 -1.335 -12.487 1.00 84.94 268 ALA A N 1
ATOM 2090 C CA . ALA A 1 268 ? -10.338 0.062 -12.762 1.00 84.94 268 ALA A CA 1
ATOM 2091 C C . ALA A 1 268 ? -11.089 0.700 -11.577 1.00 84.94 268 ALA A C 1
ATOM 2093 O O . ALA A 1 268 ? -12.252 1.096 -11.682 1.00 84.94 268 ALA A O 1
ATOM 2094 N N . HIS A 1 269 ? -10.430 0.736 -10.418 1.00 82.31 269 HIS A N 1
ATOM 2095 C CA . HIS A 1 269 ? -10.891 1.393 -9.195 1.00 82.31 269 HIS A CA 1
ATOM 2096 C C . HIS A 1 269 ? -9.739 2.191 -8.581 1.00 82.31 269 HIS A C 1
ATOM 2098 O O . HIS A 1 269 ? -8.582 1.792 -8.685 1.00 82.31 269 HIS A O 1
ATOM 2104 N N . ASP A 1 270 ? -10.058 3.275 -7.874 1.00 75.06 270 ASP A N 1
ATOM 2105 C CA . ASP A 1 270 ? -9.050 4.139 -7.232 1.00 75.06 270 ASP A CA 1
ATOM 2106 C C . ASP A 1 270 ? -8.235 3.414 -6.152 1.00 75.06 270 ASP A C 1
ATOM 2108 O O . ASP A 1 270 ? -7.088 3.767 -5.875 1.00 75.06 270 ASP A O 1
ATOM 2112 N N . TYR A 1 271 ? -8.831 2.380 -5.552 1.00 74.62 271 TYR A N 1
ATOM 2113 C CA . TYR A 1 271 ? -8.211 1.557 -4.526 1.00 74.62 271 TYR A CA 1
ATOM 2114 C C . TYR A 1 271 ? -8.367 0.082 -4.871 1.00 74.62 271 TYR A C 1
ATOM 2116 O O . TYR A 1 271 ? -9.454 -0.491 -4.772 1.00 74.62 271 TYR A O 1
ATOM 2124 N N . VAL A 1 272 ? -7.248 -0.539 -5.234 1.00 78.31 272 VAL A N 1
ATOM 2125 C CA . VAL A 1 272 ? -7.153 -1.979 -5.469 1.00 78.31 272 VAL A CA 1
ATOM 2126 C C . VAL A 1 272 ? -6.442 -2.618 -4.281 1.00 78.31 272 VAL A C 1
ATOM 2128 O O . VAL A 1 272 ? -5.484 -2.072 -3.730 1.00 78.31 272 VAL A O 1
ATOM 2131 N N . TYR A 1 273 ? -6.922 -3.786 -3.863 1.00 76.88 273 TYR A N 1
ATOM 2132 C CA . TYR A 1 273 ? -6.365 -4.529 -2.738 1.00 76.88 273 TYR A CA 1
ATOM 2133 C C . TYR A 1 273 ? -5.927 -5.923 -3.182 1.00 76.88 273 TYR A C 1
ATOM 2135 O O . TYR A 1 273 ? -6.598 -6.563 -3.989 1.00 76.88 273 TYR A O 1
ATOM 2143 N N . GLY A 1 274 ? -4.827 -6.415 -2.610 1.00 74.62 274 GLY A N 1
ATOM 2144 C CA . GLY A 1 274 ? -4.414 -7.817 -2.717 1.00 74.62 274 GLY A CA 1
ATOM 2145 C C . GLY A 1 274 ? -3.675 -8.199 -4.000 1.00 74.62 274 GLY A C 1
ATOM 2146 O O . GLY A 1 274 ? -3.273 -9.351 -4.120 1.00 74.62 274 GLY A O 1
ATOM 2147 N N . HIS A 1 275 ? -3.460 -7.255 -4.916 1.00 77.19 275 HIS A N 1
ATOM 2148 C CA . HIS A 1 275 ? -2.633 -7.446 -6.106 1.00 77.19 275 HIS A CA 1
ATOM 2149 C C . HIS A 1 275 ? -1.256 -6.821 -5.866 1.00 77.19 275 HIS A C 1
ATOM 2151 O O . HIS A 1 275 ? -1.176 -5.714 -5.341 1.00 77.19 275 HIS A O 1
ATOM 2157 N N . GLN A 1 276 ? -0.190 -7.542 -6.216 1.00 76.81 276 GLN A N 1
ATOM 2158 C CA . GLN A 1 276 ? 1.199 -7.064 -6.107 1.00 76.81 276 GLN A CA 1
ATOM 2159 C C . GLN A 1 276 ? 1.844 -6.871 -7.481 1.00 76.81 276 GLN A C 1
ATOM 2161 O O . GLN A 1 276 ? 2.584 -5.918 -7.689 1.00 76.81 276 GLN A O 1
ATOM 2166 N N . VAL A 1 277 ? 1.532 -7.753 -8.430 1.00 82.44 277 VAL A N 1
ATOM 2167 C CA . VAL A 1 277 ? 2.021 -7.680 -9.806 1.00 82.44 277 VAL A CA 1
ATOM 2168 C C . VAL A 1 277 ? 0.929 -8.139 -10.763 1.00 82.44 277 VAL A C 1
ATOM 2170 O O . VAL A 1 277 ? 0.166 -9.057 -10.451 1.00 82.44 277 VAL A O 1
ATOM 2173 N N . LEU A 1 278 ? 0.848 -7.488 -11.918 1.00 87.62 278 LEU A N 1
ATOM 2174 C CA . LEU A 1 278 ? -0.026 -7.857 -13.020 1.00 87.62 278 LEU A CA 1
ATOM 2175 C C . LEU A 1 278 ? 0.824 -8.166 -14.251 1.00 87.62 278 LEU A C 1
ATOM 2177 O O . LEU A 1 278 ? 1.630 -7.339 -14.669 1.00 87.62 278 LEU A O 1
ATOM 2181 N N . LEU A 1 279 ? 0.617 -9.344 -14.837 1.00 86.62 279 LEU A N 1
ATOM 2182 C CA . LEU A 1 279 ? 1.286 -9.768 -16.064 1.00 86.62 279 LEU A CA 1
ATOM 2183 C C . LEU A 1 279 ? 0.298 -9.687 -17.231 1.00 86.62 279 LEU A C 1
ATOM 2185 O O . LEU A 1 279 ? -0.676 -10.439 -17.291 1.00 86.62 279 LEU A O 1
ATOM 2189 N N . LEU A 1 280 ? 0.544 -8.761 -18.151 1.00 88.69 280 LEU A N 1
ATOM 2190 C CA . LEU A 1 280 ? -0.187 -8.620 -19.400 1.00 88.69 280 LEU A CA 1
ATOM 2191 C C . LEU A 1 280 ? 0.428 -9.537 -20.446 1.00 88.69 280 LEU A C 1
ATOM 2193 O O . LEU A 1 280 ? 1.574 -9.358 -20.850 1.00 88.69 280 LEU A O 1
ATOM 2197 N N . VAL A 1 281 ? -0.354 -10.510 -20.892 1.00 87.38 281 VAL A N 1
ATOM 2198 C CA . VAL A 1 281 ? 0.097 -11.497 -21.868 1.00 87.38 281 VAL A CA 1
ATOM 2199 C C . VAL A 1 281 ? -0.294 -11.043 -23.267 1.00 87.38 281 VAL A C 1
ATOM 2201 O O . VAL A 1 281 ? -1.473 -10.798 -23.533 1.00 87.38 281 VAL A O 1
ATOM 2204 N N . THR A 1 282 ? 0.686 -10.947 -24.163 1.00 86.62 282 THR A N 1
ATOM 2205 C CA . THR A 1 282 ? 0.474 -10.568 -25.564 1.00 86.62 282 THR A CA 1
ATOM 2206 C C . THR A 1 282 ? 0.898 -11.674 -26.529 1.00 86.62 282 THR A C 1
ATOM 2208 O O . THR A 1 282 ? 1.865 -12.399 -26.292 1.00 86.62 282 THR A O 1
ATOM 2211 N N . SER A 1 283 ? 0.160 -11.802 -27.636 1.00 84.12 283 SER A N 1
ATOM 2212 C CA . SER A 1 283 ? 0.520 -12.663 -28.769 1.00 84.12 283 SER A CA 1
ATOM 2213 C C . SER A 1 283 ? 1.399 -11.947 -29.798 1.00 84.12 283 SER A C 1
ATOM 2215 O O . SER A 1 283 ? 1.941 -12.593 -30.694 1.00 84.12 283 SER A O 1
ATOM 2217 N N . THR A 1 284 ? 1.525 -10.621 -29.705 1.00 83.38 284 THR A N 1
ATOM 2218 C CA . THR A 1 284 ? 2.385 -9.835 -30.594 1.00 83.38 284 THR A CA 1
ATOM 2219 C C . THR A 1 284 ? 3.853 -10.150 -30.294 1.00 83.38 284 THR A C 1
ATOM 2221 O O . THR A 1 284 ? 4.222 -10.193 -29.118 1.00 83.38 284 THR A O 1
ATOM 2224 N N . PRO A 1 285 ? 4.703 -10.365 -31.316 1.00 80.56 285 PRO A N 1
ATOM 2225 C CA . PRO A 1 285 ? 6.136 -10.528 -31.111 1.00 80.56 285 PRO A CA 1
ATOM 2226 C C . PRO A 1 285 ? 6.718 -9.300 -30.414 1.00 80.56 285 PRO A C 1
ATOM 2228 O O . PRO A 1 285 ? 6.583 -8.183 -30.915 1.00 80.56 285 PRO A O 1
ATOM 2231 N N . LEU A 1 286 ? 7.341 -9.517 -29.259 1.00 78.25 286 LEU A N 1
ATOM 2232 C CA . LEU A 1 286 ? 8.086 -8.483 -28.554 1.00 78.25 286 LEU A CA 1
ATOM 2233 C C . LEU A 1 286 ? 9.547 -8.479 -29.033 1.00 78.25 286 LEU A C 1
ATOM 2235 O O . LEU A 1 286 ? 10.027 -9.505 -29.526 1.00 78.25 286 LEU A O 1
ATOM 2239 N N . PRO A 1 287 ? 10.252 -7.340 -28.933 1.00 75.00 287 PRO A N 1
ATOM 2240 C CA . PRO A 1 287 ? 11.686 -7.278 -29.191 1.00 75.00 287 PRO A CA 1
ATOM 2241 C C . PRO A 1 287 ? 12.458 -8.349 -28.404 1.00 75.00 287 PRO A C 1
ATOM 2243 O O . PRO A 1 287 ? 12.205 -8.569 -27.224 1.00 75.00 287 PRO A O 1
ATOM 2246 N N . ASN A 1 288 ? 13.409 -9.021 -29.061 1.00 64.56 288 ASN A N 1
ATOM 2247 C CA . ASN A 1 288 ? 14.167 -10.133 -28.467 1.00 64.56 288 ASN A CA 1
ATOM 2248 C C . ASN A 1 288 ? 15.187 -9.695 -27.401 1.00 64.56 288 ASN A C 1
ATOM 2250 O O . ASN A 1 288 ? 15.862 -10.549 -26.831 1.00 64.56 288 ASN A O 1
ATOM 2254 N N . ASP A 1 289 ? 15.364 -8.393 -27.174 1.00 62.50 289 ASP A N 1
ATOM 2255 C CA . ASP A 1 289 ? 16.334 -7.876 -26.212 1.00 62.50 289 ASP A CA 1
ATOM 2256 C C . ASP A 1 289 ? 15.843 -7.989 -24.763 1.00 62.50 289 ASP A C 1
ATOM 2258 O O . ASP A 1 289 ? 16.671 -7.999 -23.853 1.00 62.50 289 ASP A O 1
ATOM 2262 N N . GLN A 1 290 ? 14.526 -8.110 -24.538 1.00 65.50 290 GLN A N 1
ATOM 2263 C CA . GLN A 1 290 ? 13.925 -8.246 -23.208 1.00 65.50 290 GLN A CA 1
ATOM 2264 C C . GLN A 1 290 ? 12.716 -9.181 -23.207 1.00 65.50 290 GLN A C 1
ATOM 2266 O O . GLN A 1 290 ? 11.875 -9.150 -24.099 1.00 65.50 290 GLN A O 1
ATOM 2271 N N . HIS A 1 291 ? 12.591 -9.981 -22.149 1.00 70.06 291 HIS A N 1
ATOM 2272 C CA . HIS A 1 291 ? 11.447 -10.879 -21.950 1.00 70.06 291 HIS A CA 1
ATOM 2273 C C . HIS A 1 291 ? 10.234 -10.186 -21.310 1.00 70.06 291 HIS A C 1
ATOM 2275 O O . HIS A 1 291 ? 9.119 -10.707 -21.356 1.00 70.06 291 HIS A O 1
ATOM 2281 N N . LEU A 1 292 ? 10.447 -9.021 -20.693 1.00 77.56 292 LEU A N 1
ATOM 2282 C CA . LEU A 1 292 ? 9.464 -8.303 -19.887 1.00 77.56 292 LEU A CA 1
ATOM 2283 C C . LEU A 1 292 ? 9.572 -6.802 -20.136 1.00 77.56 292 LEU A C 1
ATOM 2285 O O . LEU A 1 292 ? 10.671 -6.256 -20.112 1.00 77.56 292 LEU A O 1
ATOM 2289 N N . PHE A 1 293 ? 8.431 -6.137 -20.293 1.00 82.25 293 PHE A N 1
ATOM 2290 C CA . PHE A 1 293 ? 8.342 -4.690 -20.500 1.00 82.25 293 PHE A CA 1
ATOM 2291 C C . PHE A 1 293 ? 7.504 -4.047 -19.400 1.00 82.25 293 PHE A C 1
ATOM 2293 O O . PHE A 1 293 ? 6.508 -4.618 -18.958 1.00 82.25 293 PHE A O 1
ATOM 2300 N N . TYR A 1 294 ? 7.878 -2.850 -18.961 1.00 84.62 294 TYR A N 1
ATOM 2301 C CA . TYR A 1 294 ? 7.112 -2.087 -17.981 1.00 84.62 294 TYR A CA 1
ATOM 2302 C C . TYR A 1 294 ? 5.990 -1.319 -18.675 1.00 84.62 294 TYR A C 1
ATOM 2304 O O . TYR A 1 294 ? 6.235 -0.603 -19.638 1.00 84.62 294 TYR A O 1
ATOM 2312 N N . VAL A 1 295 ? 4.759 -1.464 -18.192 1.00 86.38 295 VAL A N 1
ATOM 2313 C CA . VAL A 1 295 ? 3.588 -0.767 -18.757 1.00 86.38 295 VAL A CA 1
ATOM 2314 C C . VAL A 1 295 ? 3.163 0.397 -17.875 1.00 86.38 295 VAL A C 1
ATOM 2316 O O . VAL A 1 295 ? 2.748 1.444 -18.362 1.00 86.38 295 VAL A O 1
ATOM 2319 N N . GLY A 1 296 ? 3.269 0.228 -16.563 1.00 83.75 296 GLY A N 1
ATOM 2320 C CA . GLY A 1 296 ? 2.832 1.226 -15.606 1.00 83.75 296 GLY A CA 1
ATOM 2321 C C . GLY A 1 296 ? 2.606 0.613 -14.240 1.00 83.75 296 GLY A C 1
ATOM 2322 O O . GLY A 1 296 ? 2.903 -0.561 -14.003 1.00 83.75 296 GLY A O 1
ATOM 2323 N N . THR A 1 297 ? 2.041 1.409 -13.345 1.00 81.88 297 THR A N 1
ATOM 2324 C CA . THR A 1 297 ? 1.658 0.967 -12.008 1.00 81.88 297 THR A CA 1
ATOM 2325 C C . THR A 1 297 ? 0.235 1.381 -11.689 1.00 81.88 297 THR A C 1
ATOM 2327 O O . THR A 1 297 ? -0.326 2.280 -12.317 1.00 81.88 297 THR A O 1
ATOM 2330 N N . GLY A 1 298 ? -0.376 0.682 -10.737 1.00 80.06 298 GLY A N 1
ATOM 2331 C CA . GLY A 1 298 ? -1.752 0.934 -10.342 1.00 80.06 298 GLY A CA 1
ATOM 2332 C C . GLY A 1 298 ? -2.016 0.697 -8.861 1.00 80.06 298 GLY A C 1
ATOM 2333 O O . GLY A 1 298 ? -1.147 0.278 -8.096 1.00 80.06 298 GLY A O 1
ATOM 2334 N N . GLY A 1 299 ? -3.253 0.988 -8.461 1.00 71.62 299 GLY A N 1
ATOM 2335 C CA . GLY A 1 299 ? -3.763 0.751 -7.108 1.00 71.62 299 GLY A CA 1
ATOM 2336 C C . GLY A 1 299 ? -3.565 1.903 -6.118 1.00 71.62 299 GLY A C 1
ATOM 2337 O O . GLY A 1 299 ? -4.035 1.806 -4.983 1.00 71.62 299 GLY A O 1
ATOM 2338 N N . PHE A 1 300 ? -2.938 3.005 -6.544 1.00 66.81 300 PHE A N 1
ATOM 2339 C CA . PHE A 1 300 ? -2.885 4.253 -5.785 1.00 66.81 300 PHE A CA 1
ATOM 2340 C C . PHE A 1 300 ? -2.943 5.470 -6.718 1.00 66.81 300 PHE A C 1
ATOM 2342 O O . PHE A 1 300 ? -2.074 5.639 -7.569 1.00 66.81 300 PHE A O 1
ATOM 2349 N N . SER A 1 301 ? -3.958 6.320 -6.546 1.00 61.06 301 SER A N 1
ATOM 2350 C CA . SER A 1 301 ? -4.057 7.611 -7.237 1.00 61.06 301 SER A CA 1
ATOM 2351 C C . SER A 1 301 ? -3.150 8.642 -6.552 1.00 61.06 301 SER A C 1
ATOM 2353 O O . SER A 1 301 ? -3.281 8.891 -5.351 1.00 61.06 301 SER A O 1
ATOM 2355 N N . GLN A 1 302 ? -2.221 9.237 -7.307 1.00 56.12 302 GLN A N 1
ATOM 2356 C CA . GLN A 1 302 ? -1.515 10.455 -6.901 1.00 56.12 302 GLN A CA 1
ATOM 2357 C C . GLN A 1 302 ? -2.041 11.634 -7.725 1.00 56.12 302 GLN A C 1
ATOM 2359 O O . GLN A 1 302 ? -1.877 11.674 -8.941 1.00 56.12 302 GLN A O 1
ATOM 2364 N N . GLY A 1 303 ? -2.669 12.608 -7.062 1.00 63.25 303 GLY A N 1
ATOM 2365 C CA . GLY A 1 303 ? -3.157 13.823 -7.718 1.00 63.25 303 GLY A CA 1
ATOM 2366 C C . GLY A 1 303 ? -4.408 13.596 -8.575 1.00 63.25 303 GLY A C 1
ATOM 2367 O O . GLY A 1 303 ? -5.432 13.166 -8.054 1.00 63.25 303 GLY A O 1
ATOM 2368 N N . TYR A 1 304 ? -4.331 13.948 -9.864 1.00 53.59 304 TYR A N 1
ATOM 2369 C CA . TYR A 1 304 ? -5.444 13.883 -10.829 1.00 53.59 304 TYR A CA 1
ATOM 2370 C C . TYR A 1 304 ? -5.472 12.589 -11.660 1.00 53.59 304 TYR A C 1
ATOM 2372 O O . TYR A 1 304 ? -6.409 12.378 -12.425 1.00 53.59 304 TYR A O 1
ATOM 2380 N N . SER A 1 305 ? -4.461 11.734 -11.509 1.00 63.06 305 SER A N 1
ATOM 2381 C CA . SER A 1 305 ? -4.317 10.482 -12.253 1.00 63.06 305 SER A CA 1
ATOM 2382 C C . SER A 1 305 ? -5.140 9.358 -11.632 1.00 63.06 305 SER A C 1
ATOM 2384 O O . SER A 1 305 ? -5.110 9.162 -10.408 1.00 63.06 305 SER A O 1
ATOM 2386 N N . ALA A 1 306 ? -5.870 8.600 -12.452 1.00 67.56 306 ALA A N 1
ATOM 2387 C CA . ALA A 1 306 ? -6.634 7.461 -11.968 1.00 67.56 306 ALA A CA 1
ATOM 2388 C C . ALA A 1 306 ? -5.677 6.323 -11.584 1.00 67.56 306 ALA A C 1
ATOM 2390 O O . ALA A 1 306 ? -4.633 6.109 -12.201 1.00 67.56 306 ALA A O 1
ATOM 2391 N N . GLY A 1 307 ? -6.048 5.524 -10.578 1.00 75.06 307 GLY A N 1
ATOM 2392 C CA . GLY A 1 307 ? -5.242 4.381 -10.112 1.00 75.06 307 GLY A CA 1
ATOM 2393 C C . GLY A 1 307 ? -5.069 3.245 -11.139 1.00 75.06 307 GLY A C 1
ATOM 2394 O O . GLY A 1 307 ? -4.535 2.190 -10.792 1.00 75.06 307 GLY A O 1
ATOM 2395 N N . PHE A 1 308 ? -5.546 3.444 -12.368 1.00 82.81 308 PHE A N 1
ATOM 2396 C CA . PHE A 1 308 ? -5.546 2.511 -13.492 1.00 82.81 308 PHE A CA 1
ATOM 2397 C C . PHE A 1 308 ? -5.169 3.193 -14.823 1.00 82.81 308 PHE A C 1
ATOM 2399 O O . PHE A 1 308 ? -5.454 2.647 -15.885 1.00 82.81 308 PHE A O 1
ATOM 2406 N N . ASP A 1 309 ? -4.495 4.351 -14.784 1.00 81.50 309 ASP A N 1
ATOM 2407 C CA . ASP A 1 309 ? -4.080 5.115 -15.978 1.00 81.50 309 ASP A CA 1
ATOM 2408 C C . ASP A 1 309 ? -3.258 4.295 -16.986 1.00 81.50 309 ASP A C 1
ATOM 2410 O O . ASP A 1 309 ? -3.333 4.527 -18.192 1.00 81.50 309 ASP A O 1
ATOM 2414 N N . TRP A 1 310 ? -2.527 3.279 -16.515 1.00 84.06 310 TRP A N 1
ATOM 2415 C CA . TRP A 1 310 ? -1.792 2.337 -17.364 1.00 84.06 310 TRP A CA 1
ATOM 2416 C C . TRP A 1 310 ? -2.690 1.608 -18.384 1.00 84.06 310 TRP A C 1
ATOM 2418 O O . TRP A 1 310 ? -2.197 1.126 -19.402 1.00 84.06 310 TRP A O 1
ATOM 2428 N N . MET A 1 311 ? -4.004 1.529 -18.139 1.00 85.50 311 MET A N 1
ATOM 2429 C CA . MET A 1 311 ? -4.980 0.936 -19.057 1.00 85.50 311 MET A CA 1
ATOM 2430 C C . MET A 1 311 ? -5.379 1.870 -20.211 1.00 85.50 311 MET A C 1
ATOM 2432 O O . MET A 1 311 ? -6.004 1.400 -21.156 1.00 85.50 311 MET A O 1
ATOM 2436 N N . CYS A 1 312 ? -5.058 3.164 -20.156 1.00 80.12 312 CYS A N 1
ATOM 2437 C CA . CYS A 1 312 ? -5.666 4.187 -21.015 1.00 80.12 312 CYS A CA 1
ATOM 2438 C C . CYS A 1 312 ? -4.754 4.766 -22.112 1.00 80.12 312 CYS A C 1
ATOM 2440 O O . CYS A 1 312 ? -5.042 5.850 -22.602 1.00 80.12 312 CYS A O 1
ATOM 2442 N N . ASP A 1 313 ? -3.674 4.079 -22.505 1.00 69.06 313 ASP A N 1
ATOM 2443 C CA . ASP A 1 313 ? -2.763 4.430 -23.622 1.00 69.06 313 ASP A CA 1
ATOM 2444 C C . ASP A 1 313 ? -2.590 5.945 -23.878 1.00 69.06 313 ASP A C 1
ATOM 2446 O O . ASP A 1 313 ? -2.847 6.465 -24.964 1.00 69.06 313 ASP A O 1
ATOM 2450 N N . ARG A 1 314 ? -2.164 6.673 -22.834 1.00 61.75 314 ARG A N 1
ATOM 2451 C CA . ARG A 1 314 ? -1.866 8.122 -22.857 1.00 61.75 314 ARG A CA 1
ATOM 2452 C C . ARG A 1 314 ? -3.058 9.049 -23.124 1.00 61.75 314 ARG A C 1
ATOM 2454 O O . ARG A 1 314 ? -2.853 10.207 -23.494 1.00 61.75 314 ARG A O 1
ATOM 2461 N N . GLN A 1 315 ? -4.292 8.597 -22.911 1.00 66.56 315 GLN A N 1
ATOM 2462 C CA . GLN A 1 315 ? -5.424 9.518 -22.862 1.00 66.56 315 GLN A CA 1
ATOM 2463 C C . GLN A 1 315 ? -5.320 10.445 -21.638 1.00 66.56 315 GLN A C 1
ATOM 2465 O O . GLN A 1 315 ? -4.968 9.981 -20.554 1.00 66.56 315 GLN A O 1
ATOM 2470 N N . PRO A 1 316 ? -5.629 11.748 -21.793 1.00 65.38 316 PRO A N 1
ATOM 2471 C CA . PRO A 1 316 ? -5.512 12.725 -20.709 1.00 65.38 316 PRO A CA 1
ATOM 2472 C C . PRO A 1 316 ? -6.506 12.482 -19.566 1.00 65.38 316 PRO A C 1
ATOM 2474 O O . PRO A 1 316 ? -6.253 12.910 -18.446 1.00 65.38 316 PRO A O 1
ATOM 2477 N N . GLU A 1 317 ? -7.616 11.787 -19.831 1.00 71.19 317 GLU A N 1
ATOM 2478 C CA . GLU A 1 317 ? -8.590 11.381 -18.818 1.00 71.19 317 GLU A CA 1
ATOM 2479 C C . GLU A 1 317 ? -8.902 9.890 -18.972 1.00 71.19 317 GLU A C 1
ATOM 2481 O O . GLU A 1 317 ? -9.458 9.454 -19.980 1.00 71.19 317 GLU A O 1
ATOM 2486 N N . CYS A 1 318 ? -8.549 9.099 -17.958 1.00 76.31 318 CYS A N 1
ATOM 2487 C CA . CYS A 1 318 ? -8.825 7.669 -17.928 1.00 76.31 318 CYS A CA 1
ATOM 2488 C C . CYS A 1 318 ? -10.135 7.399 -17.177 1.00 76.31 318 CYS A C 1
ATOM 2490 O O . CYS A 1 318 ? -10.202 7.485 -15.950 1.00 76.31 318 CYS A O 1
ATOM 2492 N N . ASN A 1 319 ? -11.203 7.072 -17.910 1.00 79.44 319 ASN A N 1
ATOM 2493 C CA . ASN A 1 319 ? -12.511 6.762 -17.332 1.00 79.44 319 ASN A CA 1
ATOM 2494 C C . ASN A 1 319 ? -12.883 5.296 -17.558 1.00 79.44 319 ASN A C 1
ATOM 2496 O O . ASN A 1 319 ? -12.840 4.786 -18.679 1.00 79.44 319 ASN A O 1
ATOM 2500 N N . LYS A 1 320 ? -13.359 4.636 -16.497 1.00 81.50 320 LYS A N 1
ATOM 2501 C CA . LYS A 1 320 ? -13.824 3.246 -16.542 1.00 81.50 320 LYS A CA 1
ATOM 2502 C C . LYS A 1 320 ? -14.884 3.007 -17.622 1.00 81.50 320 LYS A C 1
ATOM 2504 O O . LYS A 1 320 ? -14.842 1.983 -18.291 1.00 81.50 320 LYS A O 1
ATOM 2509 N N . LYS A 1 321 ? -15.825 3.940 -17.814 1.00 81.56 321 LYS A N 1
ATOM 2510 C CA . LYS A 1 321 ? -16.907 3.773 -18.804 1.00 81.56 321 LYS A CA 1
ATOM 2511 C C . LYS A 1 321 ? -16.394 3.741 -20.242 1.00 81.56 321 LYS A C 1
ATOM 2513 O O . LYS A 1 321 ? -16.917 2.987 -21.058 1.00 81.56 321 LYS A O 1
ATOM 2518 N N . ASP A 1 322 ? -15.403 4.571 -20.549 1.00 79.00 322 ASP A N 1
ATOM 2519 C CA . ASP A 1 322 ? -14.801 4.619 -21.879 1.00 79.00 322 ASP A CA 1
ATOM 2520 C C . ASP A 1 322 ? -13.912 3.395 -22.106 1.00 79.00 322 ASP A C 1
ATOM 2522 O O . ASP A 1 322 ? -13.994 2.771 -23.165 1.00 79.00 322 ASP A O 1
ATOM 2526 N N . LEU A 1 323 ? -13.185 2.976 -21.065 1.00 79.62 323 LEU A N 1
ATOM 2527 C CA . LEU A 1 323 ? -12.402 1.747 -21.066 1.00 79.62 323 LEU A CA 1
ATOM 2528 C C . LEU A 1 323 ? -13.276 0.508 -21.320 1.00 79.62 323 LEU A C 1
ATOM 2530 O O . LEU A 1 323 ? -12.935 -0.311 -22.161 1.00 79.62 323 LEU A O 1
ATOM 2534 N N . GLU A 1 324 ? -14.425 0.376 -20.648 1.00 80.06 324 GLU A N 1
ATOM 2535 C CA . GLU A 1 324 ? -15.358 -0.746 -20.844 1.00 80.06 324 GLU A CA 1
ATOM 2536 C C . GLU A 1 324 ? -15.986 -0.772 -22.246 1.00 80.06 324 GLU A C 1
ATOM 2538 O O . GLU A 1 324 ? -16.293 -1.850 -22.756 1.00 80.06 324 GLU A O 1
ATOM 2543 N N . ARG A 1 325 ? -16.176 0.396 -22.877 1.00 78.00 325 ARG A N 1
ATOM 2544 C CA . ARG A 1 325 ? -16.776 0.502 -24.215 1.00 78.00 325 ARG A CA 1
ATOM 2545 C C . ARG A 1 325 ? -15.818 0.064 -25.323 1.00 78.00 325 ARG A C 1
ATOM 2547 O O . ARG A 1 325 ? -16.277 -0.544 -26.284 1.00 78.00 325 ARG A O 1
ATOM 2554 N N . ASP A 1 326 ? -14.532 0.385 -25.201 1.00 72.94 326 ASP A N 1
ATOM 2555 C CA . ASP A 1 326 ? -13.525 0.152 -26.251 1.00 72.94 326 ASP A CA 1
ATOM 2556 C C . ASP A 1 326 ? -12.507 -0.942 -25.882 1.00 72.94 326 ASP A C 1
ATOM 2558 O O . ASP A 1 326 ? -11.475 -1.110 -26.530 1.00 72.94 326 ASP A O 1
ATOM 2562 N N . PHE A 1 327 ? -12.799 -1.742 -24.846 1.00 75.88 327 PHE A N 1
ATOM 2563 C CA . PHE A 1 327 ? -11.854 -2.753 -24.361 1.00 75.88 327 PHE A CA 1
ATOM 2564 C C . PHE A 1 327 ? -11.546 -3.861 -25.385 1.00 75.88 327 PHE A C 1
ATOM 2566 O O . PHE A 1 327 ? -10.568 -4.596 -25.239 1.00 75.88 327 PHE A O 1
ATOM 2573 N N . GLU A 1 328 ? -12.373 -4.022 -26.424 1.00 74.38 328 GLU A N 1
ATOM 2574 C CA . GLU A 1 328 ? -12.114 -4.992 -27.495 1.00 74.38 328 GLU A CA 1
ATOM 2575 C C . GLU A 1 328 ? -10.910 -4.597 -28.365 1.00 74.38 328 GLU A C 1
ATOM 2577 O O . GLU A 1 328 ? -10.143 -5.482 -28.750 1.00 74.38 328 GLU A O 1
ATOM 2582 N N . ASN A 1 329 ? -10.684 -3.295 -28.580 1.00 78.81 329 ASN A N 1
ATOM 2583 C CA . ASN A 1 329 ? -9.538 -2.754 -29.322 1.00 78.81 329 ASN A CA 1
ATOM 2584 C C . ASN A 1 329 ? -8.407 -2.267 -28.404 1.00 78.81 329 ASN A C 1
ATOM 2586 O O . ASN A 1 329 ? -7.509 -1.555 -28.848 1.00 78.81 329 ASN A O 1
ATOM 2590 N N . TRP A 1 330 ? -8.448 -2.640 -27.124 1.00 83.56 330 TRP A N 1
ATOM 2591 C CA . TRP A 1 330 ? -7.500 -2.167 -26.127 1.00 83.56 330 TRP A CA 1
ATOM 2592 C C . TRP A 1 330 ? -6.051 -2.544 -26.464 1.00 83.56 330 TRP A C 1
ATOM 2594 O O . TRP A 1 330 ? -5.721 -3.723 -26.645 1.00 83.56 330 TRP A O 1
ATOM 2604 N N . SER A 1 331 ? -5.187 -1.528 -26.479 1.00 83.44 331 SER A N 1
ATOM 2605 C CA . SER A 1 331 ? -3.734 -1.639 -26.560 1.00 83.44 331 SER A CA 1
ATOM 2606 C C . SER A 1 331 ? -3.087 -1.068 -25.303 1.00 83.44 331 SER A C 1
ATOM 2608 O O . SER A 1 331 ? -3.567 -0.104 -24.712 1.00 83.44 331 SER A O 1
ATOM 2610 N N . ALA A 1 332 ? -1.967 -1.665 -24.909 1.00 83.88 332 ALA A N 1
ATOM 2611 C CA . ALA A 1 332 ? -1.090 -1.126 -23.884 1.00 83.88 332 ALA A CA 1
ATOM 2612 C C . ALA A 1 332 ? 0.302 -0.942 -24.484 1.00 83.88 332 ALA A C 1
ATOM 2614 O O . ALA A 1 332 ? 0.769 -1.787 -25.250 1.00 83.88 332 ALA A O 1
ATOM 2615 N N . SER A 1 333 ? 0.958 0.150 -24.115 1.00 84.31 333 SER A N 1
ATOM 2616 C CA . SER A 1 333 ? 2.326 0.447 -24.523 1.00 84.31 333 SER A CA 1
ATOM 2617 C C . SER A 1 333 ? 3.282 0.054 -23.398 1.00 84.31 333 SER A C 1
ATOM 2619 O O . SER A 1 333 ? 3.104 0.482 -22.260 1.00 84.31 333 SER A O 1
ATOM 2621 N N . GLY A 1 334 ? 4.282 -0.771 -23.707 1.00 81.69 334 GLY A N 1
ATOM 2622 C CA . GLY A 1 334 ? 5.354 -1.131 -22.779 1.00 81.69 334 GLY A CA 1
ATOM 2623 C C . GLY A 1 334 ? 6.655 -0.401 -23.112 1.00 81.69 334 GLY A C 1
ATOM 2624 O O . GLY A 1 334 ? 6.944 -0.152 -24.282 1.00 81.69 334 GLY A O 1
ATOM 2625 N N . SER A 1 335 ? 7.451 -0.081 -22.098 1.00 81.56 335 SER A N 1
ATOM 2626 C CA . SER A 1 335 ? 8.812 0.440 -22.227 1.00 81.56 335 SER A CA 1
ATOM 2627 C C . SER A 1 335 ? 9.824 -0.502 -21.578 1.00 81.56 335 SER A C 1
ATOM 2629 O O . SER A 1 335 ? 9.505 -1.249 -20.649 1.00 81.56 335 SER A O 1
ATOM 2631 N N . SER A 1 336 ? 11.068 -0.459 -22.052 1.00 79.75 336 SER A N 1
ATOM 2632 C CA . SER A 1 336 ? 12.186 -1.104 -21.362 1.00 79.75 336 SER A CA 1
ATOM 2633 C C . SER A 1 336 ? 12.383 -0.476 -19.983 1.00 79.75 336 SER A C 1
ATOM 2635 O O . SER A 1 336 ? 12.263 0.739 -19.833 1.00 79.75 336 SER A O 1
ATOM 2637 N N . TRP A 1 337 ? 12.656 -1.303 -18.977 1.00 78.31 337 TRP A N 1
ATOM 2638 C CA . TRP A 1 337 ? 12.745 -0.890 -17.567 1.00 78.31 337 TRP A CA 1
ATOM 2639 C C . TRP A 1 337 ? 14.132 -1.088 -16.961 1.00 78.31 337 TRP A C 1
ATOM 2641 O O . TRP A 1 337 ? 14.484 -0.408 -15.996 1.00 78.31 337 TRP A O 1
ATOM 2651 N N . SER A 1 338 ? 14.916 -1.979 -17.550 1.00 78.69 338 SER A N 1
ATOM 2652 C CA . SER A 1 338 ? 16.348 -2.141 -17.332 1.00 78.69 338 SER A CA 1
ATOM 2653 C C . SER A 1 338 ? 17.035 -2.272 -18.687 1.00 78.69 338 SER A C 1
ATOM 2655 O O . SER A 1 338 ? 16.359 -2.419 -19.704 1.00 78.69 338 SER A O 1
ATOM 2657 N N . MET A 1 339 ? 18.356 -2.178 -18.743 1.00 77.88 339 MET A N 1
ATOM 2658 C CA . MET A 1 339 ? 19.141 -2.577 -19.911 1.00 77.88 339 MET A CA 1
ATOM 2659 C C . MET A 1 339 ? 20.584 -2.886 -19.489 1.00 77.88 339 MET A C 1
ATOM 2661 O O . MET A 1 339 ? 21.081 -2.271 -18.540 1.00 77.88 339 MET A O 1
ATOM 2665 N N . PRO A 1 340 ? 21.298 -3.757 -20.221 1.00 77.00 340 PRO A N 1
ATOM 2666 C CA . PRO A 1 340 ? 22.734 -3.907 -20.040 1.00 77.00 340 PRO A CA 1
ATOM 2667 C C . PRO A 1 340 ? 23.461 -2.669 -20.588 1.00 77.00 340 PRO A C 1
ATOM 2669 O O . PRO A 1 340 ? 23.360 -2.362 -21.776 1.00 77.00 340 PRO A O 1
ATOM 2672 N N . ALA A 1 341 ? 24.219 -1.980 -19.741 1.00 81.81 341 ALA A N 1
ATOM 2673 C CA . ALA A 1 341 ? 25.124 -0.898 -20.122 1.00 81.81 341 ALA A CA 1
ATOM 2674 C C . ALA A 1 341 ? 26.574 -1.294 -19.835 1.00 81.81 341 ALA A C 1
ATOM 2676 O O . ALA A 1 341 ? 26.834 -2.139 -18.979 1.00 81.81 341 ALA A O 1
ATOM 2677 N N . LEU A 1 342 ? 27.526 -0.692 -20.549 1.00 85.94 342 LEU A N 1
ATOM 2678 C CA . LEU A 1 342 ? 28.948 -0.906 -20.281 1.00 85.94 342 LEU A CA 1
ATOM 2679 C C . LEU A 1 342 ? 29.283 -0.536 -18.837 1.00 85.94 342 LEU A C 1
ATOM 2681 O O . LEU A 1 342 ? 28.840 0.498 -18.341 1.00 85.94 342 LEU A O 1
ATOM 2685 N N . ASN A 1 343 ? 30.086 -1.369 -18.181 1.00 85.25 343 ASN A N 1
ATOM 2686 C CA . ASN A 1 343 ? 30.550 -1.078 -16.833 1.00 85.25 343 ASN A CA 1
ATOM 2687 C C . ASN A 1 343 ? 31.645 0.002 -16.867 1.00 85.25 343 ASN A C 1
ATOM 2689 O O . ASN A 1 343 ? 32.702 -0.194 -17.475 1.00 85.25 343 ASN A O 1
ATOM 2693 N N . LEU A 1 344 ? 31.385 1.138 -16.218 1.00 86.75 344 LEU A N 1
ATOM 2694 C CA . LEU A 1 344 ? 32.282 2.290 -16.158 1.00 86.75 344 LEU A CA 1
ATOM 2695 C C . LEU A 1 344 ? 32.648 2.590 -14.705 1.00 86.75 344 LEU A C 1
ATOM 2697 O O . LEU A 1 344 ? 31.784 2.618 -13.830 1.00 86.75 344 LEU A O 1
ATOM 2701 N N . ILE A 1 345 ? 33.923 2.878 -14.472 1.00 86.75 345 ILE A N 1
ATOM 2702 C CA . ILE A 1 345 ? 34.423 3.433 -13.219 1.00 86.75 345 ILE A CA 1
ATOM 2703 C C . ILE A 1 345 ? 34.523 4.940 -13.425 1.00 86.75 345 ILE A C 1
ATOM 2705 O O . ILE A 1 345 ? 35.424 5.426 -14.110 1.00 86.75 345 ILE A O 1
ATOM 2709 N N . ILE A 1 346 ? 33.550 5.665 -12.881 1.00 87.00 346 ILE A N 1
ATOM 2710 C CA . ILE A 1 346 ? 33.390 7.099 -13.113 1.00 87.00 346 ILE A CA 1
ATOM 2711 C C . ILE A 1 346 ? 33.889 7.839 -11.869 1.00 87.00 346 ILE A C 1
ATOM 2713 O O . ILE A 1 346 ? 33.367 7.585 -10.783 1.00 87.00 346 ILE A O 1
ATOM 2717 N N . PRO A 1 347 ? 34.866 8.751 -11.978 1.00 84.62 347 PRO A N 1
ATOM 2718 C CA . PRO A 1 347 ? 35.281 9.555 -10.836 1.00 84.62 347 PRO A CA 1
ATOM 2719 C C . PRO A 1 347 ? 34.153 10.506 -10.415 1.00 84.62 347 PRO A C 1
ATOM 2721 O O . PRO A 1 347 ? 33.463 11.097 -11.258 1.00 84.62 347 PRO A O 1
ATOM 2724 N N . ASP A 1 348 ? 33.949 10.645 -9.105 1.00 79.62 348 ASP A N 1
ATOM 2725 C CA . ASP A 1 348 ? 32.952 11.568 -8.574 1.00 79.62 348 ASP A CA 1
ATOM 2726 C C . ASP A 1 348 ? 33.348 13.025 -8.845 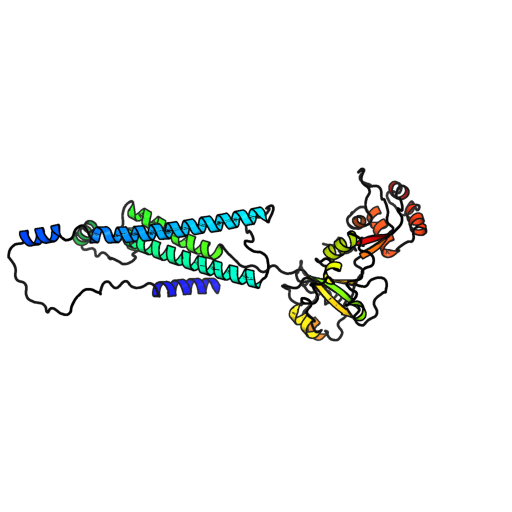1.00 79.62 348 ASP A C 1
ATOM 2728 O O . ASP A 1 348 ? 34.456 13.472 -8.550 1.00 79.62 348 ASP A O 1
ATOM 2732 N N . GLN A 1 349 ? 32.412 13.789 -9.401 1.00 75.00 349 GLN A N 1
ATOM 2733 C CA . GLN A 1 349 ? 32.597 15.209 -9.686 1.00 75.00 349 GLN A CA 1
ATOM 2734 C C . GLN A 1 349 ? 32.476 16.093 -8.435 1.00 75.00 349 GLN A C 1
ATOM 2736 O O . GLN A 1 349 ? 32.821 17.273 -8.501 1.00 75.00 349 GLN A O 1
ATOM 2741 N N . PHE A 1 350 ? 31.998 15.555 -7.306 1.00 71.12 350 PHE A N 1
ATOM 2742 C CA . PHE A 1 350 ? 31.882 16.277 -6.033 1.00 71.12 350 PHE A CA 1
ATOM 2743 C C . PHE A 1 350 ? 33.093 16.114 -5.096 1.00 71.12 350 PHE A C 1
ATOM 2745 O O . PHE A 1 350 ? 33.002 16.508 -3.933 1.00 71.12 350 PHE A O 1
ATOM 2752 N N . ASP A 1 351 ? 34.226 15.604 -5.597 1.00 63.16 351 ASP A N 1
ATOM 2753 C CA . ASP A 1 351 ? 35.491 15.463 -4.849 1.00 63.16 351 ASP A CA 1
ATOM 2754 C C . ASP A 1 351 ? 35.420 14.436 -3.695 1.00 63.16 351 ASP A C 1
ATOM 2756 O O . ASP A 1 351 ? 36.123 14.546 -2.687 1.00 63.16 351 ASP A O 1
ATOM 2760 N N . SER A 1 352 ? 34.558 13.416 -3.817 1.00 61.84 352 SER A N 1
ATOM 2761 C CA . SER A 1 352 ? 34.621 12.240 -2.945 1.00 61.84 352 SER A CA 1
ATOM 2762 C C . SER A 1 352 ? 35.667 11.237 -3.445 1.00 61.84 352 SER A C 1
ATOM 2764 O O . SER A 1 352 ? 35.965 11.140 -4.633 1.00 61.84 352 SER A O 1
ATOM 2766 N N . THR A 1 353 ? 36.244 10.456 -2.530 1.00 61.03 353 THR A N 1
ATOM 2767 C CA . THR A 1 353 ? 37.187 9.375 -2.873 1.00 61.03 353 THR A CA 1
ATOM 2768 C C . THR A 1 353 ? 36.498 8.140 -3.467 1.00 61.03 353 THR A C 1
ATOM 2770 O O . THR A 1 353 ? 37.148 7.108 -3.632 1.00 61.03 353 THR A O 1
ATOM 2773 N N . GLU A 1 354 ? 35.186 8.195 -3.711 1.00 73.94 354 GLU A N 1
ATOM 2774 C CA . GLU A 1 354 ? 34.385 7.065 -4.176 1.00 73.94 354 GLU A CA 1
ATOM 2775 C C . GLU A 1 354 ? 34.017 7.224 -5.654 1.00 73.94 354 GLU A C 1
ATOM 2777 O O . GLU A 1 354 ? 33.696 8.310 -6.126 1.00 73.94 354 GLU A O 1
ATOM 2782 N N . ASN A 1 355 ? 34.059 6.118 -6.394 1.00 79.56 355 ASN A N 1
ATOM 2783 C CA . ASN A 1 355 ? 33.655 6.100 -7.795 1.00 79.56 355 ASN A CA 1
ATOM 2784 C C . ASN A 1 355 ? 32.130 5.998 -7.908 1.00 79.56 355 ASN A C 1
ATOM 2786 O O . ASN A 1 355 ? 31.479 5.268 -7.157 1.00 79.56 355 ASN A O 1
ATOM 2790 N N . VAL A 1 356 ? 31.565 6.681 -8.897 1.00 79.94 356 VAL A N 1
ATOM 2791 C CA . VAL A 1 356 ? 30.147 6.621 -9.238 1.00 79.94 356 VAL A CA 1
ATOM 2792 C C . VAL A 1 356 ? 29.882 5.384 -10.097 1.00 79.94 356 VAL A C 1
ATOM 2794 O O . VAL A 1 356 ? 30.513 5.179 -11.133 1.00 79.94 356 VAL A O 1
ATOM 2797 N N . SER A 1 357 ? 28.923 4.559 -9.670 1.00 78.62 357 SER A N 1
ATOM 2798 C CA . SER A 1 357 ? 28.436 3.418 -10.454 1.00 78.62 357 SER A CA 1
ATOM 2799 C C . SER A 1 357 ? 27.496 3.873 -11.572 1.00 78.62 357 SER A C 1
ATOM 2801 O O . SER A 1 357 ? 26.677 4.779 -11.387 1.00 78.62 357 SER A O 1
ATOM 2803 N N . VAL A 1 358 ? 27.551 3.176 -12.709 1.00 77.56 358 VAL A N 1
ATOM 2804 C CA . VAL A 1 358 ? 26.649 3.382 -13.851 1.00 77.56 358 VAL A CA 1
ATOM 2805 C C . VAL A 1 358 ? 25.180 3.207 -13.451 1.00 77.56 358 VAL A C 1
ATOM 2807 O O . VAL A 1 358 ? 24.329 3.984 -13.884 1.00 77.56 358 VAL A O 1
ATOM 2810 N N . ALA A 1 359 ? 24.882 2.259 -12.554 1.00 70.38 359 ALA A N 1
ATOM 2811 C CA . ALA A 1 359 ? 23.533 2.030 -12.029 1.00 70.38 359 ALA A CA 1
ATOM 2812 C C . ALA A 1 359 ? 22.975 3.249 -11.265 1.00 70.38 359 ALA A C 1
ATOM 2814 O O . ALA A 1 359 ? 21.762 3.466 -11.213 1.00 70.38 359 ALA A O 1
ATOM 2815 N N . SER A 1 360 ? 23.858 4.086 -10.713 1.00 72.56 360 SER A N 1
ATOM 2816 C CA . SER A 1 360 ? 23.489 5.268 -9.934 1.00 72.56 360 SER A CA 1
ATOM 2817 C C . SER A 1 360 ? 23.341 6.535 -10.781 1.00 72.56 360 SER A C 1
ATOM 2819 O O . SER A 1 360 ? 22.720 7.484 -10.303 1.00 72.56 360 SER A O 1
ATOM 2821 N N . LEU A 1 361 ? 23.834 6.564 -12.030 1.00 74.88 361 LEU A N 1
ATOM 2822 C CA . LEU A 1 361 ? 23.851 7.762 -12.891 1.00 74.88 361 LEU A CA 1
ATOM 2823 C C . LEU A 1 361 ? 22.478 8.419 -13.058 1.00 74.88 361 LEU A C 1
ATOM 2825 O O . LEU A 1 361 ? 22.366 9.639 -12.973 1.00 74.88 361 LEU A O 1
ATOM 2829 N N . GLY A 1 362 ? 21.423 7.615 -13.215 1.00 64.25 362 GLY A N 1
ATOM 2830 C CA . GLY A 1 362 ? 20.052 8.113 -13.358 1.00 64.25 362 GLY A CA 1
ATOM 2831 C C . GLY A 1 362 ? 19.491 8.813 -12.110 1.00 64.25 362 GLY A C 1
ATOM 2832 O O . GLY A 1 362 ? 18.457 9.469 -12.189 1.00 64.25 362 GLY A O 1
ATOM 2833 N N . SER A 1 363 ? 20.157 8.690 -10.957 1.00 65.81 363 SER A N 1
ATOM 2834 C CA . SER A 1 363 ? 19.752 9.333 -9.698 1.00 65.81 363 SER A CA 1
ATOM 2835 C C . SER A 1 363 ? 20.456 10.675 -9.457 1.00 65.81 363 SER A C 1
ATOM 2837 O O . SER A 1 363 ? 20.061 11.415 -8.556 1.00 65.81 363 SER A O 1
ATOM 2839 N N . TYR A 1 364 ? 21.483 11.009 -10.245 1.00 67.50 364 TYR A N 1
ATOM 2840 C CA . TYR A 1 364 ? 22.209 12.269 -10.110 1.00 67.50 364 TYR A CA 1
ATOM 2841 C C . TYR A 1 364 ? 21.575 13.385 -10.945 1.00 67.50 364 TYR A C 1
ATOM 2843 O O . TYR A 1 364 ? 21.064 13.182 -12.045 1.00 67.50 364 TYR A O 1
ATOM 2851 N N . THR A 1 365 ? 21.646 14.609 -10.426 1.00 68.62 365 THR A N 1
ATOM 2852 C CA . THR A 1 365 ? 21.123 15.813 -11.089 1.00 68.62 365 THR A CA 1
ATOM 2853 C C . THR A 1 365 ? 22.158 16.537 -11.948 1.00 68.62 365 THR A C 1
ATOM 2855 O O . THR A 1 365 ? 21.809 17.511 -12.616 1.00 68.62 365 THR A O 1
ATOM 2858 N N . LEU A 1 366 ? 23.416 16.082 -11.952 1.00 83.50 366 LEU A N 1
ATOM 2859 C CA . LEU A 1 366 ? 24.477 16.705 -12.738 1.00 83.50 366 LEU A CA 1
ATOM 2860 C C . LEU A 1 366 ? 24.201 16.563 -14.249 1.00 83.50 366 LEU A C 1
ATOM 2862 O O . LEU A 1 366 ? 23.944 15.444 -14.707 1.00 83.50 366 LEU A O 1
ATOM 2866 N N . PRO A 1 367 ? 24.291 17.656 -15.035 1.00 85.44 367 PRO A N 1
ATOM 2867 C CA . PRO A 1 367 ? 24.039 17.630 -16.479 1.00 85.44 367 PRO A CA 1
ATOM 2868 C C . PRO A 1 367 ? 24.894 16.606 -17.232 1.00 85.44 367 PRO A C 1
ATOM 2870 O O . PRO A 1 367 ? 24.382 15.888 -18.088 1.00 85.44 367 PRO A O 1
ATOM 2873 N N . ASP A 1 368 ? 26.170 16.494 -16.864 1.00 87.12 368 ASP A N 1
ATOM 2874 C CA . ASP A 1 368 ? 27.125 15.571 -17.478 1.00 87.12 368 ASP A CA 1
ATOM 2875 C C . ASP A 1 368 ? 26.789 14.100 -17.206 1.00 87.12 368 ASP A C 1
ATOM 2877 O O . ASP A 1 368 ? 26.797 13.287 -18.128 1.00 87.12 368 ASP A O 1
ATOM 2881 N N . TYR A 1 369 ? 26.418 13.755 -15.969 1.00 86.81 369 TYR A N 1
ATOM 2882 C CA . TYR A 1 369 ? 25.978 12.397 -15.628 1.00 86.81 369 TYR A CA 1
ATOM 2883 C C . TYR A 1 369 ? 24.657 12.033 -16.300 1.00 86.81 369 TYR A C 1
ATOM 2885 O O . TYR A 1 369 ? 24.506 10.907 -16.770 1.00 86.81 369 TYR A O 1
ATOM 2893 N N . ARG A 1 370 ? 23.728 12.990 -16.420 1.00 85.38 370 ARG A N 1
ATOM 2894 C CA . ARG A 1 370 ? 22.493 12.793 -17.186 1.00 85.38 370 ARG A CA 1
ATOM 2895 C C . ARG A 1 370 ? 22.785 12.558 -18.667 1.00 85.38 370 ARG A C 1
ATOM 2897 O O . ARG A 1 370 ? 22.257 11.619 -19.243 1.00 85.38 370 ARG A O 1
ATOM 2904 N N . ARG A 1 371 ? 23.673 13.349 -19.271 1.00 88.69 371 ARG A N 1
ATOM 2905 C CA . ARG A 1 371 ? 24.061 13.174 -20.677 1.00 88.69 371 ARG A CA 1
ATOM 2906 C C . ARG A 1 371 ? 24.777 11.842 -20.911 1.00 88.69 371 ARG A C 1
ATOM 2908 O O . ARG A 1 371 ? 24.518 11.187 -21.915 1.00 88.69 371 ARG A O 1
ATOM 2915 N N . LEU A 1 372 ? 25.640 11.421 -19.986 1.00 88.50 372 LEU A N 1
ATOM 2916 C CA . LEU A 1 372 ? 26.277 10.105 -20.022 1.00 88.50 372 LEU A CA 1
ATOM 2917 C C . LEU A 1 372 ? 25.237 8.981 -19.943 1.00 88.50 372 LEU A C 1
ATOM 2919 O O . LEU A 1 372 ? 25.298 8.034 -20.725 1.00 88.50 372 LEU A O 1
ATOM 2923 N N . TYR A 1 373 ? 24.270 9.109 -19.033 1.00 87.06 373 TYR A N 1
ATOM 2924 C CA . TYR A 1 373 ? 23.141 8.193 -18.924 1.00 87.06 373 TYR A CA 1
ATOM 2925 C C . TYR A 1 373 ? 22.345 8.118 -20.236 1.00 87.06 373 TYR A C 1
ATOM 2927 O O . TYR A 1 373 ? 22.105 7.018 -20.724 1.00 87.06 373 TYR A O 1
ATOM 2935 N N . ASP A 1 374 ? 22.011 9.256 -20.851 1.00 86.75 374 ASP A N 1
ATOM 2936 C CA . ASP A 1 374 ? 21.267 9.309 -22.118 1.00 86.75 374 ASP A CA 1
ATOM 2937 C C . ASP A 1 374 ? 22.050 8.659 -23.276 1.00 86.75 374 ASP A C 1
ATOM 2939 O O . ASP A 1 374 ? 21.475 7.940 -24.092 1.00 86.75 374 ASP A O 1
ATOM 2943 N N . ILE A 1 375 ? 23.376 8.841 -23.340 1.00 89.31 375 ILE A N 1
ATOM 2944 C CA . ILE A 1 375 ? 24.236 8.165 -24.329 1.00 89.31 375 ILE A CA 1
ATOM 2945 C C . ILE A 1 375 ? 24.194 6.648 -24.125 1.00 89.31 375 ILE A C 1
ATOM 2947 O O . ILE A 1 375 ? 23.944 5.905 -25.076 1.00 89.31 375 ILE A O 1
ATOM 2951 N N . LEU A 1 376 ? 24.404 6.183 -22.891 1.00 86.75 376 LEU A N 1
ATOM 2952 C CA . LEU A 1 376 ? 24.348 4.758 -22.566 1.00 86.75 376 LEU A CA 1
ATOM 2953 C C . LEU A 1 376 ? 22.962 4.171 -22.867 1.00 86.75 376 LEU A C 1
ATOM 2955 O O . LEU A 1 376 ? 22.877 3.047 -23.360 1.00 86.75 376 LEU A O 1
ATOM 2959 N N . TRP A 1 377 ? 21.897 4.940 -22.621 1.00 83.31 377 TRP A N 1
ATOM 2960 C CA . TRP A 1 377 ? 20.511 4.506 -22.770 1.00 83.31 377 TRP A CA 1
ATOM 2961 C C . TRP A 1 377 ? 20.000 4.479 -24.202 1.00 83.31 377 TRP A C 1
ATOM 2963 O O . TRP A 1 377 ? 19.471 3.459 -24.653 1.00 83.31 377 TRP A O 1
ATOM 2973 N N . ASP A 1 378 ? 20.157 5.578 -24.928 1.00 84.62 378 ASP A N 1
ATOM 2974 C CA . ASP A 1 378 ? 19.566 5.717 -26.254 1.00 84.62 378 ASP A CA 1
ATOM 2975 C C . ASP A 1 378 ? 20.467 5.145 -27.358 1.00 84.62 378 ASP A C 1
ATOM 2977 O O . ASP A 1 378 ? 19.950 4.648 -28.358 1.00 84.62 378 ASP A O 1
ATOM 2981 N N . HIS A 1 379 ? 21.797 5.173 -27.187 1.00 86.56 379 HIS A N 1
ATOM 2982 C CA . HIS A 1 379 ? 22.742 4.748 -28.233 1.00 86.56 379 HIS A CA 1
ATOM 2983 C C . HIS A 1 379 ? 23.318 3.347 -28.005 1.00 86.56 379 HIS A C 1
ATOM 2985 O O . HIS A 1 379 ? 23.728 2.710 -28.972 1.00 86.56 379 HIS A O 1
ATOM 2991 N N . ARG A 1 380 ? 23.336 2.852 -26.756 1.00 84.12 380 ARG A N 1
ATOM 2992 C CA . ARG A 1 380 ? 23.926 1.553 -26.364 1.00 84.12 380 ARG A CA 1
ATOM 2993 C C . ARG A 1 380 ? 25.305 1.306 -27.015 1.00 84.12 380 ARG A C 1
ATOM 2995 O O . ARG A 1 380 ? 25.482 0.301 -27.709 1.00 84.12 380 ARG A O 1
ATOM 3002 N N . PRO A 1 381 ? 26.270 2.226 -26.831 1.00 87.81 381 PRO A N 1
ATOM 3003 C CA . PRO A 1 381 ? 27.540 2.169 -27.541 1.00 87.81 381 PRO A CA 1
ATOM 3004 C C . PRO A 1 381 ? 28.366 0.949 -27.119 1.00 87.81 381 PRO A C 1
ATOM 3006 O O . PRO A 1 381 ? 28.370 0.552 -25.953 1.00 87.81 381 PRO A O 1
ATOM 3009 N N . GLY A 1 382 ? 29.120 0.385 -28.064 1.00 87.44 382 GLY A N 1
ATOM 3010 C CA . GLY A 1 382 ? 30.194 -0.564 -27.746 1.00 87.44 382 GLY A CA 1
ATOM 3011 C C . GLY A 1 382 ? 31.402 0.139 -27.112 1.00 87.44 382 GLY A C 1
ATOM 3012 O O . GLY A 1 382 ? 31.486 1.365 -27.121 1.00 87.44 382 GLY A O 1
ATOM 3013 N N . GLU A 1 383 ? 32.379 -0.611 -26.594 1.00 88.75 383 GLU A N 1
ATOM 3014 C CA . GLU A 1 383 ? 33.531 -0.033 -25.870 1.00 88.75 383 GLU A CA 1
ATOM 3015 C C . GLU A 1 383 ? 34.312 1.016 -26.686 1.00 88.75 383 GLU A C 1
ATOM 3017 O O . GLU A 1 383 ? 34.701 2.061 -26.163 1.00 88.75 383 GLU A O 1
ATOM 3022 N N . GLU A 1 384 ? 34.523 0.767 -27.983 1.00 89.38 384 GLU A N 1
ATOM 3023 C CA . GLU A 1 384 ? 35.244 1.691 -28.870 1.00 89.38 384 GLU A CA 1
ATOM 3024 C C . GLU A 1 384 ? 34.461 2.990 -29.110 1.00 89.38 384 GLU A C 1
ATOM 3026 O O . GLU A 1 384 ? 35.027 4.082 -29.148 1.00 89.38 384 GLU A O 1
ATOM 3031 N N . GLU A 1 385 ? 33.146 2.879 -29.267 1.00 91.44 385 GLU A N 1
ATOM 3032 C CA . GLU A 1 385 ? 32.264 4.022 -29.477 1.00 91.44 385 GLU A CA 1
ATOM 3033 C C . GLU A 1 385 ? 32.107 4.836 -28.189 1.00 91.44 385 GLU A C 1
ATOM 3035 O O . GLU A 1 385 ? 32.196 6.063 -28.214 1.00 91.44 385 GLU A O 1
ATOM 3040 N N . MET A 1 386 ? 32.002 4.156 -27.046 1.00 91.94 386 MET A N 1
ATOM 3041 C CA . MET A 1 386 ? 31.965 4.785 -25.730 1.00 91.94 386 MET A CA 1
ATOM 3042 C C . MET A 1 386 ? 33.234 5.597 -25.461 1.00 91.94 386 MET A C 1
ATOM 3044 O O . MET A 1 386 ? 33.161 6.730 -24.987 1.00 91.94 386 MET A O 1
ATOM 3048 N N . ARG A 1 387 ? 34.402 5.070 -25.847 1.00 90.00 387 ARG A N 1
ATOM 3049 C CA . ARG A 1 387 ? 35.673 5.799 -25.760 1.00 90.00 387 ARG A CA 1
ATOM 3050 C C . ARG A 1 387 ? 35.657 7.084 -26.594 1.00 90.00 387 ARG A C 1
ATOM 3052 O O . ARG A 1 387 ? 36.087 8.124 -26.103 1.00 90.00 387 ARG A O 1
ATOM 3059 N N . LYS A 1 388 ? 35.095 7.049 -27.808 1.00 92.00 388 LYS A N 1
ATOM 3060 C CA . LYS A 1 388 ? 34.941 8.248 -28.658 1.00 92.00 388 LYS A CA 1
ATOM 3061 C C . LYS A 1 388 ? 34.030 9.295 -28.012 1.00 92.00 388 LYS A C 1
ATOM 3063 O O . LYS A 1 388 ? 34.325 10.485 -28.106 1.00 92.00 388 LYS A O 1
ATOM 3068 N N . TYR A 1 389 ? 32.954 8.875 -27.343 1.00 91.94 389 TYR A N 1
ATOM 3069 C CA . TYR A 1 389 ? 32.084 9.784 -26.592 1.00 91.94 389 TYR A CA 1
ATOM 3070 C C . TYR A 1 389 ? 32.816 10.439 -25.409 1.00 91.94 389 TYR A C 1
ATOM 3072 O O . TYR A 1 389 ? 32.749 11.658 -25.256 1.00 91.94 389 TYR A O 1
ATOM 3080 N N . LEU A 1 390 ? 33.556 9.664 -24.609 1.00 89.75 390 LEU A N 1
ATOM 3081 C CA . LEU A 1 390 ? 34.311 10.176 -23.454 1.00 89.75 390 LEU A CA 1
ATOM 3082 C C . LEU A 1 390 ? 35.431 11.147 -23.862 1.00 89.75 390 LEU A C 1
ATOM 3084 O O . LEU A 1 390 ? 35.627 12.177 -23.221 1.00 89.75 390 LEU A O 1
ATOM 3088 N N . GLU A 1 391 ? 36.128 10.870 -24.967 1.00 89.94 391 GLU A N 1
ATOM 3089 C CA . GLU A 1 391 ? 37.212 11.721 -25.479 1.00 89.94 391 GLU A CA 1
ATOM 3090 C C . GLU A 1 391 ? 36.717 13.026 -26.127 1.00 89.94 391 GLU A C 1
ATOM 3092 O O . GLU A 1 391 ? 37.484 13.988 -26.255 1.00 89.94 391 GLU A O 1
ATOM 3097 N N . ASN A 1 392 ? 35.440 13.101 -26.518 1.00 90.81 392 ASN A N 1
ATOM 3098 C CA . ASN A 1 392 ? 34.870 14.296 -27.126 1.00 90.81 392 ASN A CA 1
ATOM 3099 C C . ASN A 1 392 ? 34.573 15.379 -26.074 1.00 90.81 392 ASN A C 1
ATOM 3101 O O . ASN A 1 392 ? 33.486 15.459 -25.506 1.00 90.81 392 ASN A O 1
ATOM 3105 N N . THR A 1 393 ? 35.528 16.290 -25.886 1.00 85.75 393 THR A N 1
ATOM 3106 C CA . THR A 1 393 ? 35.445 17.389 -24.908 1.00 85.75 393 THR A CA 1
ATOM 3107 C C . THR A 1 393 ? 34.307 18.379 -25.160 1.00 85.75 393 THR A C 1
ATOM 3109 O O . THR A 1 393 ? 34.036 19.202 -24.297 1.00 85.75 393 THR A O 1
ATOM 3112 N N . THR A 1 394 ? 33.655 18.348 -26.327 1.00 88.06 394 THR A N 1
ATOM 3113 C CA . THR A 1 394 ? 32.514 19.235 -26.627 1.00 88.06 394 THR A CA 1
ATOM 3114 C C . THR A 1 394 ? 31.185 18.715 -26.078 1.00 88.06 394 THR A C 1
ATOM 3116 O O . THR A 1 394 ? 30.214 19.466 -26.035 1.00 88.06 394 THR A O 1
ATOM 3119 N N . LEU A 1 395 ? 31.138 17.447 -25.655 1.00 87.81 395 LEU A N 1
ATOM 3120 C CA . LEU A 1 395 ? 29.939 16.821 -25.097 1.00 87.81 395 LEU A CA 1
ATOM 3121 C C . LEU A 1 395 ? 29.788 17.035 -23.595 1.00 87.81 395 LEU A C 1
ATOM 3123 O O . LEU A 1 395 ? 28.716 16.749 -23.080 1.00 87.81 395 LEU A O 1
ATOM 3127 N N . TRP A 1 396 ? 30.807 17.515 -22.890 1.00 88.94 396 TRP A N 1
ATOM 3128 C CA . TRP A 1 396 ? 30.815 17.571 -21.428 1.00 88.94 396 TRP A CA 1
ATOM 3129 C C . TRP A 1 396 ? 31.003 19.009 -20.959 1.00 88.94 396 TRP A C 1
ATOM 3131 O O . TRP A 1 396 ? 31.872 19.716 -21.470 1.00 88.94 396 TRP A O 1
ATOM 3141 N N . ASP A 1 397 ? 30.218 19.428 -19.973 1.00 85.81 397 ASP A N 1
ATOM 3142 C CA . ASP A 1 397 ? 30.375 20.723 -19.315 1.00 85.81 397 ASP A CA 1
ATOM 3143 C C . ASP A 1 397 ? 31.693 20.749 -18.519 1.00 85.81 397 ASP A C 1
ATOM 3145 O O . ASP A 1 397 ? 32.395 21.763 -18.492 1.00 85.81 397 ASP A O 1
ATOM 3149 N N . ASN A 1 398 ? 32.081 19.610 -17.935 1.00 82.19 398 ASN A N 1
ATOM 3150 C CA . ASN A 1 398 ? 33.388 19.389 -17.333 1.00 82.19 398 ASN A CA 1
ATOM 3151 C C . ASN A 1 398 ? 34.092 18.190 -17.990 1.00 82.19 398 ASN A C 1
ATOM 3153 O O . ASN A 1 398 ? 33.870 17.051 -17.626 1.00 82.19 398 ASN A O 1
ATOM 3157 N N . SER A 1 399 ? 35.019 18.396 -18.924 1.00 81.31 399 SER A N 1
ATOM 3158 C CA . SER A 1 399 ? 35.663 17.264 -19.617 1.00 81.31 399 SER A CA 1
ATOM 3159 C C . SER A 1 399 ? 36.744 16.519 -18.811 1.00 81.31 399 SER A C 1
ATOM 3161 O O . SER A 1 399 ? 37.353 15.595 -19.347 1.00 81.31 399 SER A O 1
ATOM 3163 N N . SER A 1 400 ? 37.071 16.953 -17.585 1.00 82.56 400 SER A N 1
ATOM 3164 C CA . SER A 1 400 ? 38.153 16.342 -16.788 1.00 82.56 400 SER A CA 1
ATOM 3165 C C . SER A 1 400 ? 37.791 14.925 -16.331 1.00 82.56 400 SER A C 1
ATOM 3167 O O . SER A 1 400 ? 38.505 13.983 -16.657 1.00 82.56 400 SER A O 1
ATOM 3169 N N . TRP A 1 401 ? 36.616 14.759 -15.719 1.00 85.12 401 TRP A N 1
ATOM 3170 C CA . TRP A 1 401 ? 36.117 13.462 -15.247 1.00 85.12 401 TRP A CA 1
ATOM 3171 C C . TRP A 1 401 ? 35.924 12.448 -16.388 1.00 85.12 401 TRP A C 1
ATOM 3173 O O . TRP A 1 401 ? 36.161 11.255 -16.208 1.00 85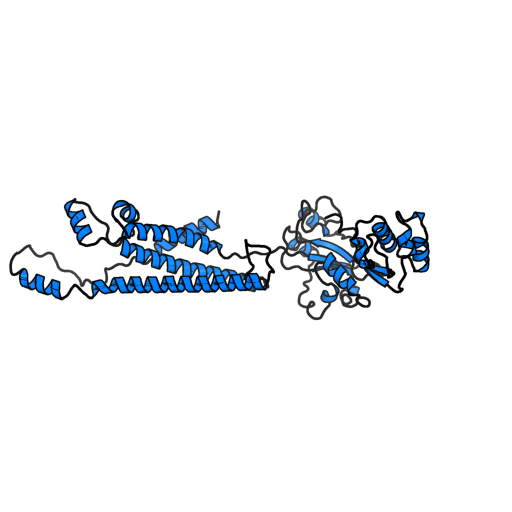.12 401 TRP A O 1
ATOM 3183 N N . ALA A 1 402 ? 35.516 12.915 -17.575 1.00 84.69 402 ALA A N 1
ATOM 3184 C CA . ALA A 1 402 ? 35.219 12.050 -18.716 1.00 84.69 402 ALA A CA 1
ATOM 3185 C C . ALA A 1 402 ? 36.477 11.343 -19.244 1.00 84.69 402 ALA A C 1
ATOM 3187 O O . ALA A 1 402 ? 36.413 10.184 -19.642 1.00 84.69 402 ALA A O 1
ATOM 3188 N N . LYS A 1 403 ? 37.637 12.015 -19.200 1.00 82.62 403 LYS A N 1
ATOM 3189 C CA . LYS A 1 403 ? 38.929 11.416 -19.576 1.00 82.62 403 LYS A CA 1
ATOM 3190 C C . LYS A 1 403 ? 39.446 10.422 -18.542 1.00 82.62 403 LYS A C 1
ATOM 3192 O O . LYS A 1 403 ? 40.103 9.456 -18.917 1.00 82.62 403 LYS A O 1
ATOM 3197 N N . ASP A 1 404 ? 39.133 10.669 -17.277 1.00 85.31 404 ASP A N 1
ATOM 3198 C CA . ASP A 1 404 ? 39.541 9.835 -16.147 1.00 85.31 404 ASP A CA 1
ATOM 3199 C C . ASP A 1 404 ? 38.569 8.662 -15.903 1.00 85.31 404 ASP A C 1
ATOM 3201 O O . ASP A 1 404 ? 38.780 7.853 -15.003 1.00 85.31 404 ASP A O 1
ATOM 3205 N N . THR A 1 405 ? 37.508 8.547 -16.711 1.00 86.81 405 THR A N 1
ATOM 3206 C CA . THR A 1 405 ? 36.552 7.437 -16.652 1.00 86.81 405 THR A CA 1
ATOM 3207 C C . THR A 1 405 ? 37.149 6.180 -17.286 1.00 86.81 405 THR A C 1
ATOM 3209 O O . THR A 1 405 ? 37.500 6.167 -18.469 1.00 86.81 405 THR A O 1
ATOM 3212 N N . GLU A 1 406 ? 37.220 5.091 -16.521 1.00 88.06 406 GLU A N 1
ATOM 3213 C CA . GLU A 1 406 ? 37.725 3.800 -16.994 1.00 88.06 406 GLU A CA 1
ATOM 3214 C C . GLU A 1 406 ? 36.575 2.889 -17.446 1.00 88.06 406 GLU A C 1
ATOM 3216 O O . GLU A 1 406 ? 35.564 2.742 -16.761 1.00 88.06 406 GLU A O 1
ATOM 3221 N N . ILE A 1 407 ? 36.737 2.238 -18.603 1.00 88.06 407 ILE A N 1
ATOM 3222 C CA . ILE A 1 407 ? 35.827 1.184 -19.069 1.00 88.06 407 ILE A CA 1
ATOM 3223 C C . ILE A 1 407 ? 36.324 -0.132 -18.463 1.00 88.06 407 ILE A C 1
ATOM 3225 O O . ILE A 1 407 ? 37.296 -0.705 -18.951 1.00 88.06 407 ILE A O 1
ATOM 3229 N N . ALA A 1 408 ? 35.666 -0.600 -17.400 1.00 81.12 408 ALA A N 1
ATOM 3230 C CA . ALA A 1 408 ? 36.084 -1.771 -16.619 1.00 81.12 408 ALA A CA 1
ATOM 3231 C C . ALA A 1 408 ? 35.846 -3.117 -17.333 1.00 81.12 408 ALA A C 1
ATOM 3233 O O . ALA A 1 408 ? 36.247 -4.170 -16.833 1.00 81.12 408 ALA A O 1
ATOM 3234 N N . GLY A 1 409 ? 35.203 -3.082 -18.504 1.00 75.19 409 GLY A N 1
ATOM 3235 C CA . GLY A 1 409 ? 34.829 -4.253 -19.287 1.00 75.19 409 GLY A CA 1
ATOM 3236 C C . GLY A 1 409 ? 33.584 -4.958 -18.743 1.00 75.19 409 GLY A C 1
ATOM 3237 O O . GLY A 1 409 ? 33.246 -4.887 -17.559 1.00 75.19 409 GLY A O 1
ATOM 3238 N N . GLY A 1 410 ? 32.880 -5.654 -19.635 1.00 78.81 410 GLY A N 1
ATOM 3239 C CA . GLY A 1 410 ? 31.606 -6.296 -19.312 1.00 78.81 410 GLY A CA 1
ATOM 3240 C C . GLY A 1 410 ? 30.434 -5.312 -19.236 1.00 78.81 410 GLY A C 1
ATOM 3241 O O . GLY A 1 410 ? 30.538 -4.149 -19.628 1.00 78.81 410 GLY A O 1
ATOM 3242 N N . TYR A 1 411 ? 29.295 -5.809 -18.756 1.00 78.44 411 TYR A N 1
ATOM 3243 C CA . TYR A 1 411 ? 28.039 -5.066 -18.709 1.00 78.44 411 TYR A CA 1
ATOM 3244 C C . TYR A 1 411 ? 27.430 -5.135 -17.309 1.00 78.44 411 TYR A C 1
ATOM 3246 O O . TYR A 1 411 ? 27.512 -6.174 -16.657 1.00 78.44 411 TYR A O 1
ATOM 3254 N N . THR A 1 412 ? 26.803 -4.045 -16.884 1.00 76.44 412 THR A N 1
ATOM 3255 C CA . THR A 1 412 ? 25.997 -3.934 -15.661 1.00 76.44 412 THR A CA 1
ATOM 3256 C C . THR A 1 412 ? 24.574 -3.510 -16.024 1.00 76.44 412 THR A C 1
ATOM 3258 O O . THR A 1 412 ? 24.347 -2.931 -17.090 1.00 76.44 412 THR A O 1
ATOM 3261 N N . GLN A 1 413 ? 23.595 -3.834 -15.181 1.00 76.25 413 GLN A N 1
ATOM 3262 C CA . GLN A 1 413 ? 22.199 -3.471 -15.425 1.00 76.25 413 GLN A CA 1
ATOM 3263 C C . GLN A 1 413 ? 21.916 -2.043 -14.958 1.00 76.25 413 GLN A C 1
ATOM 3265 O O . GLN A 1 413 ? 22.174 -1.672 -13.818 1.00 76.25 413 GLN A O 1
ATOM 3270 N N . VAL A 1 414 ? 21.338 -1.240 -15.848 1.00 77.00 414 VAL A N 1
ATOM 3271 C CA . VAL A 1 414 ? 20.944 0.142 -15.563 1.00 77.00 414 VAL A CA 1
ATOM 3272 C C . VAL A 1 414 ? 19.430 0.241 -15.574 1.00 77.00 414 VAL A C 1
ATOM 3274 O O . VAL A 1 414 ? 18.788 -0.177 -16.536 1.00 77.00 414 VAL A O 1
ATOM 3277 N N . CYS A 1 415 ? 18.854 0.821 -14.521 1.00 78.69 415 CYS A N 1
ATOM 3278 C CA . CYS A 1 415 ? 17.413 1.033 -14.430 1.00 78.69 415 CYS A CA 1
ATOM 3279 C C . CYS A 1 415 ? 16.965 2.236 -15.276 1.00 78.69 415 CYS A C 1
ATOM 3281 O O . CYS A 1 415 ? 17.669 3.248 -15.363 1.00 78.69 415 CYS A O 1
ATOM 3283 N N . ASP A 1 416 ? 15.755 2.178 -15.837 1.00 77.38 416 ASP A N 1
ATOM 3284 C CA . ASP A 1 416 ? 15.120 3.358 -16.434 1.00 77.38 416 ASP A CA 1
ATOM 3285 C C . ASP A 1 416 ? 14.859 4.405 -15.340 1.00 77.38 416 ASP A C 1
ATOM 3287 O O . ASP A 1 416 ? 14.049 4.183 -14.443 1.00 77.38 416 ASP A O 1
ATOM 3291 N N . ALA A 1 417 ? 15.517 5.556 -15.396 1.00 67.12 417 ALA A N 1
ATOM 3292 C CA . ALA A 1 417 ? 15.355 6.645 -14.438 1.00 67.12 417 ALA A CA 1
ATOM 3293 C C . ALA A 1 417 ? 14.528 7.809 -15.007 1.00 67.12 417 ALA A C 1
ATOM 3295 O O . ALA A 1 417 ? 14.186 8.732 -14.268 1.00 67.12 417 ALA A O 1
ATOM 3296 N N . ARG A 1 418 ? 14.151 7.764 -16.295 1.00 63.06 418 ARG A N 1
ATOM 3297 C CA . ARG A 1 418 ? 13.514 8.895 -16.994 1.00 63.06 418 ARG A CA 1
ATOM 3298 C C . ARG A 1 418 ? 12.128 9.238 -16.446 1.00 63.06 418 ARG A C 1
ATOM 3300 O O . ARG A 1 418 ? 11.746 10.398 -16.463 1.00 63.06 418 ARG A O 1
ATOM 3307 N N . ASN A 1 419 ? 11.421 8.255 -15.887 1.00 51.94 419 ASN A N 1
ATOM 3308 C CA . ASN A 1 419 ? 10.095 8.431 -15.277 1.00 51.94 419 ASN A CA 1
ATOM 3309 C C . ASN A 1 419 ? 10.113 8.641 -13.750 1.00 51.94 419 ASN A C 1
ATOM 3311 O O . ASN A 1 419 ? 9.057 8.840 -13.151 1.00 51.94 419 ASN A O 1
ATOM 3315 N N . ASP A 1 420 ? 11.280 8.564 -13.104 1.00 50.03 420 ASP A N 1
ATOM 3316 C CA . ASP A 1 420 ? 11.381 8.693 -11.643 1.00 50.03 420 ASP A CA 1
ATOM 3317 C C . ASP A 1 420 ? 11.663 10.138 -11.196 1.00 50.03 420 ASP A C 1
ATOM 3319 O O . ASP A 1 420 ? 11.581 10.434 -10.008 1.00 50.03 420 ASP A O 1
ATOM 3323 N N . LEU A 1 421 ? 11.987 11.029 -12.140 1.00 36.47 421 LEU A N 1
ATOM 3324 C CA . LEU A 1 421 ? 12.352 12.430 -11.897 1.00 36.47 421 LEU A CA 1
ATOM 3325 C C . LEU A 1 421 ? 11.175 13.417 -12.021 1.00 36.47 421 LEU A C 1
ATOM 3327 O O . LEU A 1 421 ? 11.339 14.581 -11.668 1.00 36.47 421 LEU A O 1
ATOM 3331 N N . ASP A 1 422 ? 10.006 12.953 -12.477 1.00 31.81 422 ASP A N 1
ATOM 3332 C CA . ASP A 1 422 ? 8.774 13.751 -12.613 1.00 31.81 422 ASP A CA 1
ATOM 3333 C C . ASP A 1 422 ? 7.766 13.519 -11.462 1.00 31.81 422 ASP A C 1
ATOM 3335 O O . ASP A 1 422 ? 6.589 13.867 -11.581 1.00 31.81 422 ASP A O 1
ATOM 3339 N N . LYS A 1 423 ? 8.204 12.933 -10.337 1.00 31.47 423 LYS A N 1
ATOM 3340 C CA . LYS A 1 423 ? 7.382 12.754 -9.125 1.00 31.47 423 LYS A CA 1
ATOM 3341 C C . LYS A 1 423 ? 7.860 13.588 -7.947 1.00 31.47 423 LYS A C 1
ATOM 3343 O O . LYS A 1 423 ? 9.068 13.527 -7.633 1.00 31.47 423 LYS A O 1
#

InterPro domains:
  IPR046623 Domain of unknown function DUF6536 [PF20163] (61-201)

Secondary structure (DSSP, 8-state):
-HHHHHHHHHHHHHHHHS----TTS---S----------S-HHHHHHHHHHHSSSHHHHHHHHHHHHHHHHHHHHHHHHHHHHHHHHHHHHHHH-S--SS---S--S-HHHHHHHHHHHHHHHHHHHHHHHHHHHHHHHHHHPPPHHHHHHHHHTT-----SS--HHHHHHT--THHHHHHHHHHHHHHHHHHHHHHS----PPPPPEEEEEEEGGGGGGTT-PSS--HHHHHHHHHHHSS-HHHHTSTTSTTT--PPPTTHHHHHHSSSB--S--EEEEEE-SPPPTT-SEEEEEEESB--TTS-TTGGGSTT-SS--HHHHHHHGGG-----B--EEEEEEEEEEPTT--SSEEPGGGGGG---HHHHHHHHIIIII---HHHHHHHHH-TTS-SSHHHHHT-EEEEEEEEEE--TTTS--

Sequence (423 aa):
MDRLKRSLLTARQFWSFLPRWDASGLLPDGIPLREIRRPATDKARKARLLSSGGSDNDRQWIEGVRLCAWGLSAVLCVNIILTSVAAILAYARNNAQGFISAPVYQGKCSLSKHWATGLQLLINILSTAMLAASNYCMQCLVAPSRKDIDNAHRERIWMNIGIPDITGLLHTVKGRRKWLGIILLLSSLPIHLIYNSATYYALGPSYYGVAMVQDSQISDINRPPPLDFDDSICSVRKFGVDIPSVGSPGWDNNLRRLSKKDCPNELAHDYVYGHQVLLLVTSTPLPNDQHLFYVGTGGFSQGYSAGFDWMCDRQPECNKKDLERDFENWSASGSSWSMPALNLIIPDQFDSTENVSVASLGSYTLPDYRRLYDILWDHRPGEEEMRKYLENTTLWDNSSWAKDTEIAGGYTQVCDARNDLDK

Foldseek 3Di:
DVVVVVVVVCVVVVVVVPDPPDPPPDDDDDDDDDDDDDDDDPPVVVVVCVVPPPPDVVVPLVVLLVVLVVLVVVLVVVVVVVVVLQVVVQVVPDVDDDPPDGDSDDDDPVVLVVVLVVLLVVLVVSLVSLVVSLVSVLLVLLADDPVLCVVCVVVVHDDDHRDPDPVCLVPPDDDPSSVVNVCSVVCSPVVSVVSNVVDDDDADFAKFFEKEAEPVCPLVLLDDPPDDPLLQVLCCVHGVHRSNCCNPPPNPVVDDDDDLLVCLVQFQQQAHHDHRYHYHYDNDDDDPQDRMFTQHMARHDDDQDGRPCSQVAPDPDDDSVVCNVCSVVTDTDTHDFKHWFFWKFFDDPVPDPHTDTLQCLLVDPDPQSVLLNCCCPVVVDDPVVLLVVLPPPVSGPDSPRSVVMDRPDDIDMHGPSVVVVVD

pLDDT: mean 71.19, std 16.79, range [24.3, 92.0]

Radius of gyration: 38.63 Å; chains: 1; bounding box: 98×43×106 Å